Protein AF-A0A6M8IYT1-F1 (afdb_monomer_lite)

pLDDT: mean 82.02, std 21.38, range [23.16, 98.69]

Foldseek 3Di:
DDDDDDPPPDDDPDDPPDPPCLADADPVPPCPVVAPDDDRVQFGPPDPDQLLVVVPPPSPWDWDADPVRRIGCNVTRLCTGHPRSSVSCVVCVVVSVVSVVDDDPDDDDDDDDDDDDDDDDDDDDDDDDDDDDDDDDDDDDDDDDDDPDDPFFDWDDDPPDTWTKWFALLLQQLFFLLQWLLVLLPHDHDQWDWFQWQLRDIGIFGWDDKDDDHQKIKTWGFTDGTPAPDLSHRWIKMKIKGWDAAAFEAEAEDAAFWAACAPLQQDDHRGTQEHPRSVVRNRVSSNVSCVVSVNNTYIYMYMYTNCFQVSVVVDCCVLLRTHRGDHRDDDGRMNDHPDPVVLLVVLLSLVSRCVSLVAQEAEEELDDVQLVLCCPPLVFDSNRYGHSNQQQLSNLQSSLVSNRQEYEYGYELQQLLVVLVLDNGRDVVVPRCNLVSLLVLCVVQPHDPVLSVQSVPDPDVVSNLVSCVVVVNQLSSLASSQVSNLVSSCVSNDPRYHYWYWYAHPVGGTRDTRPCNVVSSVVSRVSVVVSVVVPD

InterPro domains:
  IPR002748 Cobalt-precorrin-5B C(1)-methyltransferase CbiD [MF_00787] (163-514)
  IPR002748 Cobalt-precorrin-5B C(1)-methyltransferase CbiD [PF01888] (163-422)
  IPR002748 Cobalt-precorrin-5B C(1)-methyltransferase CbiD [PTHR35863] (159-515)
  IPR002748 Cobalt-precorrin-5B C(1)-methyltransferase CbiD [TIGR00312] (163-511)
  IPR007212 Cysteine-rich small domain [PF04071] (23-85)
  IPR036074 CbiD superfamily [G3DSA:3.30.2110.10] (165-337)
  IPR036074 CbiD superfamily [SSF111342] (154-440)

Secondary structure (DSSP, 8-state):
---------PPP-S-TTS--------TTSTT-SSSSSS-GGGB--S-SS-GGGGGGGGG-S--EE-TTS-EE-TT--GGGBTTHHHHHHHHTHHHHHHHHT----SS----------PPPPPPP--------------------------TT--EEEETTEEEEBEE-HHHHHHHHHHHHHHHHTTPPP-SEEEEE-TTS-EEEEE--EEEEETTEEEEEEE---BTS--TTTT-EEEEEEEEESSSSEEEEE-TTB-EE-STTSSS-TTSBSB-HHHHHHHHHHHHHHHHHTT--SEEEEEEE-TTHHHHHTTSSHHHHTEESSB-B--SSSEE-TT-HHHHHHHHHHHHHHHHHTT--EEEEESSHHHHHHHHHTT---GGGEEE-TT-HHHHHHHHHHTT-SEEEEEEEHHHHHHHHTT-S---TTT---HHHHHHHHHHHTT--HHHHHHHHT-SSHHHHHHHHHHTT-HHHHHHHHHHHHHHHHHHHH-TTSEEEEEEEETTTEEEEE-TTHHHHHHHHHHHHHHHHHTT-

Radius of gyration: 30.33 Å; chains: 1; bounding box: 72×70×105 Å

Organism: NCBI:txid2734634

Structure (mmCIF, N/CA/C/O backbone):
data_AF-A0A6M8IYT1-F1
#
_entry.id   AF-A0A6M8IYT1-F1
#
loop_
_atom_site.group_PDB
_atom_site.id
_atom_site.type_symbol
_atom_site.label_atom_id
_atom_site.label_alt_id
_atom_site.label_comp_id
_atom_site.label_asym_id
_atom_site.label_entity_id
_atom_site.label_seq_id
_atom_site.pdbx_PDB_ins_code
_atom_site.Cartn_x
_atom_site.Cartn_y
_atom_site.Cartn_z
_atom_site.occupancy
_atom_site.B_iso_or_equiv
_atom_site.auth_seq_id
_atom_site.auth_comp_id
_atom_site.auth_asym_id
_atom_site.auth_atom_id
_atom_site.pdbx_PDB_model_num
ATOM 1 N N . MET A 1 1 ? 7.747 -7.728 66.629 1.00 42.88 1 MET A N 1
ATOM 2 C CA . MET A 1 1 ? 7.696 -9.063 65.996 1.00 42.88 1 MET A CA 1
ATOM 3 C C . MET A 1 1 ? 6.949 -8.958 64.677 1.00 42.88 1 MET A C 1
ATOM 5 O O . MET A 1 1 ? 5.742 -8.795 64.690 1.00 42.88 1 MET A O 1
ATOM 9 N N . ALA A 1 2 ? 7.661 -8.998 63.554 1.00 30.69 2 ALA A N 1
ATOM 10 C CA . ALA A 1 2 ? 7.081 -9.231 62.233 1.00 30.69 2 ALA A CA 1
ATOM 11 C C . ALA A 1 2 ? 8.191 -9.847 61.376 1.00 30.69 2 ALA A C 1
ATOM 13 O O . ALA A 1 2 ? 9.092 -9.156 60.900 1.00 30.69 2 ALA A O 1
ATOM 14 N N . GLN A 1 3 ? 8.192 -11.177 61.308 1.00 31.77 3 GLN A N 1
ATOM 15 C CA . GLN A 1 3 ? 9.147 -11.953 60.530 1.00 31.77 3 GLN A CA 1
ATOM 16 C C . GLN A 1 3 ? 8.934 -11.642 59.047 1.00 31.77 3 GLN A C 1
ATOM 18 O O . GLN A 1 3 ? 7.893 -11.950 58.466 1.00 31.77 3 GLN A O 1
ATOM 23 N N . ARG A 1 4 ? 9.933 -10.997 58.440 1.00 30.39 4 ARG A N 1
ATOM 24 C CA . ARG A 1 4 ? 10.031 -10.829 56.991 1.00 30.39 4 ARG A CA 1
ATOM 25 C C . ARG A 1 4 ? 10.114 -12.221 56.369 1.00 30.39 4 ARG A C 1
ATOM 27 O O . ARG A 1 4 ? 11.068 -12.950 56.624 1.00 30.39 4 ARG A O 1
ATOM 34 N N . ARG A 1 5 ? 9.111 -12.577 55.563 1.00 32.34 5 ARG A N 1
ATOM 35 C CA . ARG A 1 5 ? 9.149 -13.757 54.697 1.00 32.34 5 ARG A CA 1
ATOM 36 C C . ARG A 1 5 ? 10.390 -13.660 53.813 1.00 32.34 5 ARG A C 1
ATOM 38 O O . ARG A 1 5 ? 10.543 -12.722 53.034 1.00 32.34 5 ARG A O 1
ATOM 45 N N . THR A 1 6 ? 11.295 -14.606 54.005 1.00 34.91 6 THR A N 1
ATOM 46 C CA . THR A 1 6 ? 12.500 -14.800 53.212 1.00 34.91 6 THR A CA 1
ATOM 47 C C . THR A 1 6 ? 12.104 -15.130 51.776 1.00 34.91 6 THR A C 1
ATOM 49 O O . THR A 1 6 ? 11.231 -15.959 51.526 1.00 34.91 6 THR A O 1
ATOM 52 N N . ALA A 1 7 ? 12.725 -14.442 50.819 1.00 34.09 7 ALA A N 1
ATOM 53 C CA . ALA A 1 7 ? 12.551 -14.724 49.404 1.00 34.09 7 ALA A CA 1
ATOM 54 C C . ALA A 1 7 ? 13.005 -16.165 49.121 1.00 34.09 7 ALA A C 1
ATOM 56 O O . ALA A 1 7 ? 14.179 -16.505 49.273 1.00 34.09 7 ALA A O 1
ATOM 57 N N . SER A 1 8 ? 12.054 -17.009 48.727 1.00 32.47 8 SER A N 1
ATOM 58 C CA . SER A 1 8 ? 12.301 -18.355 48.223 1.00 32.47 8 SER A CA 1
ATOM 59 C C . SER A 1 8 ? 13.232 -18.274 47.011 1.00 32.47 8 SER A C 1
ATOM 61 O O . SER A 1 8 ? 12.830 -17.818 45.939 1.00 32.47 8 SER A O 1
ATOM 63 N N . LYS A 1 9 ? 14.486 -18.713 47.176 1.00 37.25 9 LYS A N 1
ATOM 64 C CA . LYS A 1 9 ? 15.417 -18.961 46.070 1.00 37.25 9 LYS A CA 1
ATOM 65 C C . LYS A 1 9 ? 14.766 -19.975 45.126 1.00 37.25 9 LYS A C 1
ATOM 67 O O . LYS A 1 9 ? 14.628 -21.141 45.483 1.00 37.25 9 LYS A O 1
ATOM 72 N N . ARG A 1 10 ? 14.372 -19.541 43.922 1.00 30.33 10 ARG A N 1
ATOM 73 C CA . ARG A 1 10 ? 14.081 -20.466 42.816 1.00 30.33 10 ARG A CA 1
ATOM 74 C C . ARG A 1 10 ? 15.303 -21.381 42.632 1.00 30.33 10 ARG A C 1
ATOM 76 O O . ARG A 1 10 ? 16.420 -20.858 42.584 1.00 30.33 10 ARG A O 1
ATOM 83 N N . PRO A 1 11 ? 15.132 -22.708 42.537 1.00 32.78 11 PRO A N 1
ATOM 84 C CA . PRO A 1 11 ? 16.245 -23.595 42.243 1.00 32.78 11 PRO A CA 1
ATOM 85 C C . PRO A 1 11 ? 16.788 -23.258 40.851 1.00 32.78 11 PRO A C 1
ATOM 87 O O . PRO A 1 11 ? 16.021 -23.094 39.898 1.00 32.78 11 PRO A O 1
ATOM 90 N N . ARG A 1 12 ? 18.114 -23.109 40.749 1.00 36.38 12 ARG A N 1
ATOM 91 C CA . ARG A 1 12 ? 18.815 -22.984 39.467 1.00 36.38 12 ARG A CA 1
ATOM 92 C C . ARG A 1 12 ? 18.506 -24.245 38.658 1.00 36.38 12 ARG A C 1
ATOM 94 O O . ARG A 1 12 ? 18.803 -25.349 39.108 1.00 36.38 12 ARG A O 1
ATOM 101 N N . ARG A 1 13 ? 17.855 -24.097 37.503 1.00 37.88 13 ARG A N 1
ATOM 102 C CA . ARG A 1 13 ? 17.689 -25.202 36.556 1.00 37.88 13 ARG A CA 1
ATOM 103 C C . ARG A 1 13 ? 19.063 -25.562 35.994 1.00 37.88 13 ARG A C 1
ATOM 105 O O . ARG A 1 13 ? 19.627 -24.755 35.272 1.00 37.88 13 ARG A O 1
ATOM 112 N N . GLY A 1 14 ? 19.523 -26.773 36.307 1.00 33.75 14 GLY A N 1
ATOM 113 C CA . GLY A 1 14 ? 20.517 -27.525 35.538 1.00 33.75 14 GLY A CA 1
ATOM 114 C C . GLY A 1 14 ? 21.982 -27.150 35.776 1.00 33.75 14 GLY A C 1
ATOM 115 O O . GLY A 1 14 ? 22.400 -26.070 35.395 1.00 33.75 14 GLY A O 1
ATOM 116 N N . GLY A 1 15 ? 22.715 -28.094 36.380 1.00 35.41 15 GLY A N 1
ATOM 117 C CA . GLY A 1 15 ? 24.169 -28.323 36.352 1.00 35.41 15 GLY A CA 1
ATOM 118 C C . GLY A 1 15 ? 25.112 -27.153 36.061 1.00 35.41 15 GLY A C 1
ATOM 119 O O . GLY A 1 15 ? 25.187 -26.681 34.931 1.00 35.41 15 GLY A O 1
ATOM 120 N N . ASP A 1 16 ? 25.946 -26.825 37.049 1.00 46.69 16 ASP A N 1
ATOM 121 C CA . ASP A 1 16 ? 27.106 -25.920 36.968 1.00 46.69 16 ASP A CA 1
ATOM 122 C C . ASP A 1 16 ? 28.230 -26.389 35.994 1.00 46.69 16 ASP A C 1
ATOM 124 O O . ASP A 1 16 ? 29.351 -25.916 36.103 1.00 46.69 16 ASP A O 1
ATOM 128 N N . ASP A 1 17 ? 27.950 -27.248 35.002 1.00 45.88 17 ASP A N 1
ATOM 129 C CA . ASP A 1 17 ? 28.935 -27.764 34.026 1.00 45.88 17 ASP A CA 1
ATOM 130 C C . ASP A 1 17 ? 28.417 -27.806 32.568 1.00 45.88 17 ASP A C 1
ATOM 132 O O . ASP A 1 17 ? 28.967 -28.503 31.713 1.00 45.88 17 ASP A O 1
ATOM 136 N N . ALA A 1 18 ? 27.357 -27.065 32.225 1.00 40.69 18 ALA A N 1
ATOM 137 C CA . ALA A 1 18 ? 27.035 -26.838 30.813 1.00 40.69 18 ALA A CA 1
ATOM 138 C C . ALA A 1 18 ? 27.978 -25.754 30.252 1.00 40.69 18 ALA A C 1
ATOM 140 O O . ALA A 1 18 ? 27.975 -24.637 30.779 1.00 40.69 18 ALA A O 1
ATOM 141 N N . PRO A 1 19 ? 28.772 -26.019 29.193 1.00 41.78 19 PRO A N 1
ATOM 142 C CA . PRO A 1 19 ? 29.650 -25.003 28.632 1.00 41.78 19 PRO A CA 1
ATOM 143 C C . PRO A 1 19 ? 28.790 -23.852 28.102 1.00 41.78 19 PRO A C 1
ATOM 145 O O . PRO A 1 19 ? 28.042 -24.005 27.136 1.00 41.78 19 PRO A O 1
ATOM 148 N N . ALA A 1 20 ? 28.873 -22.687 28.747 1.00 56.75 20 ALA A N 1
ATOM 149 C CA . ALA A 1 20 ? 28.352 -21.451 28.188 1.00 56.75 20 ALA A CA 1
ATOM 150 C C . ALA A 1 20 ? 29.099 -21.220 26.875 1.00 56.75 20 ALA A C 1
ATOM 152 O O . ALA A 1 20 ? 30.275 -20.889 26.929 1.00 56.75 20 ALA A O 1
ATOM 153 N N . TYR A 1 21 ? 28.459 -21.457 25.724 1.00 60.59 21 TYR A N 1
ATOM 154 C CA . TYR A 1 21 ? 29.075 -21.336 24.399 1.00 60.59 21 TYR A CA 1
ATOM 155 C C . TYR A 1 21 ? 29.647 -19.913 24.221 1.00 60.59 21 TYR A C 1
ATOM 157 O O . TYR A 1 21 ? 28.892 -18.991 23.906 1.00 60.59 21 TYR A O 1
ATOM 165 N N . PRO A 1 22 ? 30.962 -19.684 24.429 1.00 66.88 22 PRO A N 1
ATOM 166 C CA . PRO A 1 22 ? 31.539 -18.338 24.484 1.00 66.88 22 PRO A CA 1
ATOM 167 C C . PRO A 1 22 ? 31.931 -17.842 23.085 1.00 66.88 22 PRO A C 1
ATOM 169 O O . PRO A 1 22 ? 32.505 -16.760 22.912 1.00 66.88 22 PRO A O 1
ATOM 172 N N . PHE A 1 23 ? 31.612 -18.646 22.071 1.00 79.25 23 PHE A N 1
ATOM 173 C CA . PHE A 1 23 ? 32.077 -18.499 20.714 1.00 79.25 23 PHE A CA 1
ATOM 174 C C . PHE A 1 23 ? 31.079 -19.101 19.726 1.00 79.25 23 PHE A C 1
ATOM 176 O O . PHE A 1 23 ? 30.600 -20.221 19.906 1.00 79.25 23 PHE A O 1
ATOM 183 N N . PHE A 1 24 ? 30.800 -18.349 18.668 1.00 84.38 24 PHE A N 1
ATOM 184 C CA . PHE A 1 24 ? 30.026 -18.786 17.515 1.00 84.38 24 PHE A CA 1
ATOM 185 C C . PHE A 1 24 ? 30.557 -18.065 16.279 1.00 84.38 24 PHE A C 1
ATOM 187 O O . PHE A 1 24 ? 30.746 -16.855 16.332 1.00 84.38 24 PHE A O 1
ATOM 194 N N . THR A 1 25 ? 30.743 -18.765 15.162 1.00 86.31 25 THR A N 1
ATOM 195 C CA . THR A 1 25 ? 31.130 -18.151 13.882 1.00 86.31 25 THR A CA 1
ATOM 196 C C . THR A 1 25 ? 30.153 -18.585 12.806 1.00 86.31 25 THR A C 1
ATOM 198 O O . THR A 1 25 ? 29.957 -19.777 12.581 1.00 86.31 25 THR A O 1
ATOM 201 N N . HIS A 1 26 ? 29.548 -17.617 12.120 1.00 86.75 26 HIS A N 1
ATOM 202 C CA . HIS A 1 26 ? 28.618 -17.869 11.024 1.00 86.75 26 HIS A CA 1
ATOM 203 C C . HIS A 1 26 ? 29.277 -17.534 9.684 1.00 86.75 26 HIS A C 1
ATOM 205 O O . HIS A 1 26 ? 29.032 -16.474 9.113 1.00 86.75 26 HIS A O 1
ATOM 211 N N . THR A 1 27 ? 30.113 -18.441 9.173 1.00 84.94 27 THR A N 1
ATOM 212 C CA . THR A 1 27 ? 30.819 -18.259 7.887 1.00 84.94 27 THR A CA 1
ATOM 213 C C . THR A 1 27 ? 29.877 -18.202 6.681 1.00 84.94 27 THR A C 1
ATOM 215 O O . THR A 1 27 ? 30.239 -17.652 5.649 1.00 84.94 27 THR A O 1
ATOM 218 N N . ALA A 1 28 ? 28.647 -18.709 6.817 1.00 83.69 28 ALA A N 1
ATOM 219 C CA . ALA A 1 28 ? 27.591 -18.602 5.809 1.00 83.69 28 ALA A CA 1
ATOM 220 C C . ALA A 1 28 ? 26.822 -17.263 5.854 1.00 83.69 28 ALA A C 1
ATOM 222 O O . ALA A 1 28 ? 25.901 -17.050 5.064 1.00 83.69 28 ALA A O 1
ATOM 223 N N . CYS A 1 29 ? 27.160 -16.353 6.776 1.00 80.88 29 CYS A N 1
ATOM 224 C CA . CYS A 1 29 ? 26.569 -15.019 6.807 1.00 80.88 29 CYS A CA 1
ATOM 225 C C . CYS A 1 29 ? 26.975 -14.242 5.543 1.00 80.88 29 CYS A C 1
ATOM 227 O O . CYS A 1 29 ? 28.171 -14.141 5.273 1.00 80.88 29 CYS A O 1
ATOM 229 N N . PRO A 1 30 ? 26.038 -13.594 4.825 1.00 80.50 30 PRO A N 1
ATOM 230 C CA . PRO A 1 30 ? 26.370 -12.784 3.648 1.00 80.50 30 PRO A CA 1
ATOM 231 C C . PRO A 1 30 ? 27.262 -11.574 3.971 1.00 80.50 30 PRO A C 1
ATOM 233 O O . PRO A 1 30 ? 27.804 -10.955 3.063 1.00 80.50 30 PRO A O 1
ATOM 236 N N . TYR A 1 31 ? 27.404 -11.235 5.255 1.00 80.00 31 TYR A N 1
ATOM 237 C CA . TYR A 1 31 ? 28.252 -10.152 5.740 1.00 80.00 31 TYR A CA 1
ATOM 238 C C . TYR A 1 31 ? 29.591 -10.638 6.312 1.00 80.00 31 TYR A C 1
ATOM 240 O O . TYR A 1 31 ? 30.355 -9.804 6.772 1.00 80.00 31 TYR A O 1
ATOM 248 N N . PHE A 1 32 ? 29.887 -11.944 6.342 1.00 81.88 32 PHE A N 1
ATOM 249 C CA . PHE A 1 32 ? 31.119 -12.460 6.949 1.00 81.88 32 PHE A CA 1
ATOM 250 C C . PHE A 1 32 ? 32.332 -12.364 5.998 1.00 81.88 32 PHE A C 1
ATOM 252 O O . PHE A 1 32 ? 32.222 -12.796 4.851 1.00 81.88 32 PHE A O 1
ATOM 259 N N . PRO A 1 33 ? 33.502 -11.884 6.467 1.00 76.81 33 PRO A N 1
ATOM 260 C CA . PRO A 1 33 ? 33.728 -11.261 7.770 1.00 76.81 33 PRO A CA 1
ATOM 261 C C . PRO A 1 33 ? 33.177 -9.826 7.796 1.00 76.81 33 PRO A C 1
ATOM 263 O O . PRO A 1 33 ? 33.464 -9.021 6.912 1.00 76.81 33 PRO A O 1
ATOM 266 N N . CYS A 1 34 ? 32.412 -9.482 8.841 1.00 73.81 34 CYS A N 1
ATOM 267 C CA . CYS A 1 34 ? 31.791 -8.152 8.936 1.00 73.81 34 CYS A CA 1
ATOM 268 C C . CYS A 1 34 ? 32.828 -7.034 9.142 1.00 73.81 34 CYS A C 1
ATOM 270 O O . CYS A 1 34 ? 32.527 -5.867 8.910 1.00 73.81 34 CYS A O 1
ATOM 272 N N . HIS A 1 35 ? 34.038 -7.394 9.584 1.00 74.00 35 HIS A N 1
ATOM 273 C CA . HIS A 1 35 ? 35.186 -6.510 9.757 1.00 74.00 35 HIS A CA 1
ATOM 274 C C . HIS A 1 35 ? 36.441 -7.202 9.219 1.00 74.00 35 HIS A C 1
ATOM 276 O O . HIS A 1 35 ? 36.624 -8.401 9.414 1.00 74.00 35 HIS A O 1
ATOM 282 N N . GLN A 1 36 ? 37.314 -6.444 8.565 1.00 73.44 36 GLN A N 1
ATOM 283 C CA . GLN A 1 36 ? 38.591 -6.946 8.054 1.00 73.44 36 GLN A CA 1
ATOM 284 C C . GLN A 1 36 ? 39.641 -6.999 9.183 1.00 73.44 36 GLN A C 1
ATOM 286 O O . GLN A 1 36 ? 39.567 -6.214 10.128 1.00 73.44 36 GLN A O 1
ATOM 291 N N . GLY A 1 37 ? 40.629 -7.897 9.089 1.00 72.44 37 GLY A N 1
ATOM 292 C CA . GLY A 1 37 ? 41.776 -7.943 10.016 1.00 72.44 37 GLY A CA 1
ATOM 293 C C . GLY A 1 37 ? 41.702 -8.962 11.163 1.00 72.44 37 GLY A C 1
ATOM 294 O O . GLY A 1 37 ? 42.551 -8.932 12.051 1.00 72.44 37 GLY A O 1
ATOM 295 N N . LEU A 1 38 ? 40.724 -9.873 11.152 1.00 79.19 38 LEU A N 1
ATOM 296 C CA . LEU A 1 38 ? 40.673 -11.043 12.035 1.00 79.19 38 LEU A CA 1
ATOM 297 C C . LEU A 1 38 ? 40.554 -12.319 11.201 1.00 79.19 38 LEU A C 1
ATOM 299 O O . LEU A 1 38 ? 39.692 -12.401 10.329 1.00 79.19 38 LEU A O 1
ATOM 303 N N . GLU A 1 39 ? 41.377 -13.317 11.518 1.00 81.56 39 GLU A N 1
ATOM 304 C CA . GLU A 1 39 ? 41.280 -14.649 10.916 1.00 81.56 39 GLU A CA 1
ATOM 305 C C . GLU A 1 39 ? 39.913 -15.291 11.228 1.00 81.56 39 GLU A C 1
ATOM 307 O O . GLU A 1 39 ? 39.431 -15.152 12.364 1.00 81.56 39 GLU A O 1
ATOM 312 N N . PRO A 1 40 ? 39.279 -16.004 10.275 1.00 79.75 40 PRO A N 1
ATOM 313 C CA . PRO A 1 40 ? 37.955 -16.604 10.454 1.00 79.75 40 PRO A CA 1
ATOM 314 C C . PRO A 1 40 ? 37.806 -17.459 11.720 1.00 79.75 40 PRO A C 1
ATOM 316 O O . PRO A 1 40 ? 36.770 -17.415 12.384 1.00 79.75 40 PRO A O 1
ATOM 319 N N . GLU A 1 41 ? 38.857 -18.176 12.116 1.00 78.81 41 GLU A N 1
ATOM 320 C CA . GLU A 1 41 ? 38.898 -19.061 13.290 1.00 78.81 41 GLU A CA 1
ATOM 321 C C . GLU A 1 41 ? 38.914 -18.290 14.619 1.00 78.81 41 GLU A C 1
ATOM 323 O O . GLU A 1 41 ? 38.656 -18.858 15.690 1.00 78.81 41 GLU A O 1
ATOM 328 N N . ARG A 1 42 ? 39.230 -16.992 14.552 1.00 80.25 42 ARG A N 1
ATOM 329 C CA . ARG A 1 42 ? 39.256 -16.046 15.671 1.00 80.25 42 ARG A CA 1
ATOM 330 C C . ARG A 1 42 ? 38.081 -15.068 15.636 1.00 80.25 42 ARG A C 1
ATOM 332 O O . ARG A 1 42 ? 38.001 -14.222 16.525 1.00 80.25 42 ARG A O 1
ATOM 339 N N . PHE A 1 43 ? 37.182 -15.184 14.658 1.00 85.75 43 PHE A N 1
ATOM 340 C CA . PHE A 1 43 ? 36.075 -14.255 14.454 1.00 85.75 43 PHE A CA 1
ATOM 341 C C . PHE A 1 43 ? 34.815 -14.707 15.198 1.00 85.75 43 PHE A C 1
ATOM 343 O O . PHE A 1 43 ? 34.216 -15.734 14.878 1.00 85.75 43 PHE A O 1
ATOM 350 N N . ASN A 1 44 ? 34.378 -13.920 16.177 1.00 86.06 44 ASN A N 1
ATOM 351 C CA . ASN A 1 44 ? 33.208 -14.202 16.999 1.00 86.06 44 ASN A CA 1
ATOM 352 C C . ASN A 1 44 ? 31.968 -13.428 16.518 1.00 86.06 44 ASN A C 1
ATOM 354 O O . ASN A 1 44 ? 31.938 -12.197 16.494 1.00 86.06 44 ASN A O 1
ATOM 358 N N . CYS A 1 45 ? 30.918 -14.155 16.156 1.00 85.44 45 CYS A N 1
ATOM 359 C CA . CYS A 1 45 ? 29.625 -13.648 15.702 1.00 85.44 45 CYS A CA 1
ATOM 360 C C . CYS A 1 45 ? 28.582 -13.534 16.826 1.00 85.44 45 CYS A C 1
ATOM 362 O O . CYS A 1 45 ? 27.438 -13.193 16.535 1.00 85.44 45 CYS A O 1
ATOM 364 N N . LEU A 1 46 ? 28.936 -13.804 18.090 1.00 85.69 46 LEU A N 1
ATOM 365 C CA . LEU A 1 46 ? 27.989 -13.718 19.213 1.00 85.69 46 LEU A CA 1
ATOM 366 C C . LEU A 1 46 ? 27.347 -12.334 19.380 1.00 85.69 46 LEU A C 1
ATOM 368 O O . LEU A 1 46 ? 26.204 -12.237 19.821 1.00 85.69 46 LEU A O 1
ATOM 372 N N . PHE A 1 47 ? 28.061 -11.269 19.019 1.00 82.56 47 PHE A N 1
ATOM 373 C CA . PHE A 1 47 ? 27.579 -9.901 19.152 1.00 82.56 47 PHE A CA 1
ATOM 374 C C . PHE A 1 47 ? 27.587 -9.202 17.793 1.00 82.56 47 PHE A C 1
ATOM 376 O O . PHE A 1 47 ? 28.642 -8.843 17.281 1.00 82.56 47 PHE A O 1
ATOM 383 N N . CYS A 1 48 ? 26.407 -8.970 17.209 1.00 73.75 48 CYS A N 1
ATOM 384 C CA . CYS A 1 48 ? 26.278 -8.173 15.980 1.00 73.75 48 CYS A CA 1
ATOM 385 C C . CYS A 1 48 ? 26.543 -6.671 16.213 1.00 73.75 48 CYS A C 1
ATOM 387 O O . CYS A 1 48 ? 26.815 -5.942 15.265 1.00 73.75 48 CYS A O 1
ATOM 389 N N . PHE A 1 49 ? 26.468 -6.209 17.465 1.00 82.44 49 PHE A N 1
ATOM 390 C CA . PHE A 1 49 ? 26.850 -4.869 17.917 1.00 82.44 49 PHE A CA 1
ATOM 391 C C . PHE A 1 49 ? 27.593 -4.983 19.251 1.00 82.44 49 PHE A C 1
ATOM 393 O O . PHE A 1 49 ? 27.302 -5.881 20.036 1.00 82.44 49 PHE A O 1
ATOM 400 N N . CYS A 1 50 ? 28.530 -4.075 19.542 1.00 86.62 50 CYS A N 1
ATOM 401 C CA . CYS A 1 50 ? 29.304 -4.125 20.784 1.00 86.62 50 CYS A CA 1
ATOM 402 C C . CYS A 1 50 ? 28.435 -3.752 22.005 1.00 86.62 50 CYS A C 1
ATOM 404 O O . CYS A 1 50 ? 28.039 -2.586 22.114 1.00 86.62 50 CYS A O 1
ATOM 406 N N . PRO A 1 51 ? 28.193 -4.658 22.975 1.00 87.38 51 PRO A N 1
ATOM 407 C CA . PRO A 1 51 ? 27.421 -4.330 24.179 1.00 87.38 51 PRO A CA 1
ATOM 408 C C . PRO A 1 51 ? 28.101 -3.260 25.045 1.00 87.38 51 PRO A C 1
ATOM 410 O O . PRO A 1 51 ? 27.434 -2.493 25.733 1.00 87.38 51 PRO A O 1
ATOM 413 N N . LEU A 1 52 ? 29.432 -3.151 24.960 1.00 89.44 52 LEU A N 1
ATOM 414 C CA . LEU A 1 52 ? 30.236 -2.162 25.684 1.00 89.44 52 LEU A CA 1
ATOM 415 C C . LEU A 1 52 ? 30.119 -0.744 25.105 1.00 89.44 52 LEU A C 1
ATOM 417 O O . LEU A 1 52 ? 30.688 0.188 25.675 1.00 89.44 52 LEU A O 1
ATOM 421 N N . TYR A 1 5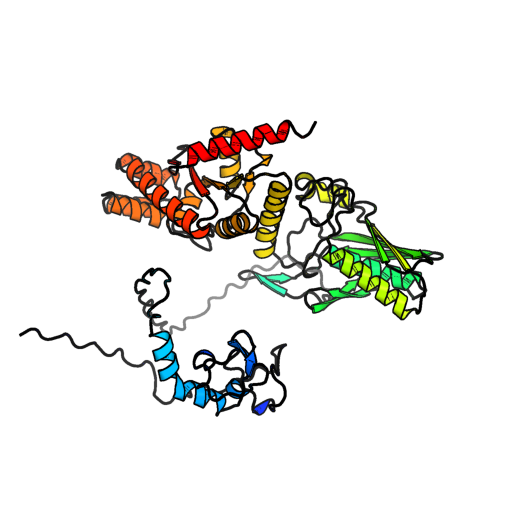3 ? 29.395 -0.545 23.995 1.00 91.00 53 TYR A N 1
ATOM 422 C CA . TYR A 1 53 ? 29.224 0.772 23.376 1.00 91.00 53 TYR A CA 1
ATOM 423 C C . TYR A 1 53 ? 28.742 1.821 24.389 1.00 91.00 53 TYR A C 1
ATOM 425 O O . TYR A 1 53 ? 29.323 2.906 24.462 1.00 91.00 53 TYR A O 1
ATOM 433 N N . ALA A 1 54 ? 27.764 1.448 25.223 1.00 86.88 54 ALA A N 1
ATOM 434 C CA . ALA A 1 54 ? 27.128 2.307 26.221 1.00 86.88 54 ALA A CA 1
ATOM 435 C C . ALA A 1 54 ? 28.059 2.750 27.366 1.00 86.88 54 ALA A C 1
ATOM 437 O O . ALA A 1 54 ? 27.743 3.693 28.085 1.00 86.88 54 ALA A O 1
ATOM 438 N N . LEU A 1 55 ? 29.224 2.114 27.529 1.00 87.56 55 LEU A N 1
ATOM 439 C CA . LEU A 1 55 ? 30.220 2.513 28.529 1.00 87.56 55 LEU A CA 1
ATOM 440 C C . LEU A 1 55 ? 31.065 3.715 28.080 1.00 87.56 55 LEU A C 1
ATOM 442 O O . LEU A 1 55 ? 31.927 4.153 28.839 1.00 87.56 55 LEU A O 1
ATOM 446 N N . GLY A 1 56 ? 30.821 4.253 26.879 1.00 88.44 56 GLY A N 1
ATOM 447 C CA . GLY A 1 56 ? 31.498 5.445 26.378 1.00 88.44 56 GLY A CA 1
ATOM 448 C C . GLY A 1 56 ? 32.992 5.210 26.169 1.00 88.44 56 GLY A C 1
ATOM 449 O O . GLY A 1 56 ? 33.398 4.184 25.612 1.00 88.44 56 GLY A O 1
ATOM 450 N N . ASP A 1 57 ? 33.800 6.159 26.621 1.00 88.19 57 ASP A N 1
ATOM 451 C CA . ASP A 1 57 ? 35.263 6.104 26.633 1.00 88.19 57 ASP A CA 1
ATOM 452 C C . ASP A 1 57 ? 35.815 4.920 27.438 1.00 88.19 57 ASP A C 1
ATOM 454 O O . ASP A 1 57 ? 36.804 4.296 27.053 1.00 88.19 57 ASP A O 1
ATOM 458 N N . ARG A 1 58 ? 35.103 4.517 28.491 1.00 87.62 58 ARG A N 1
ATOM 459 C CA . ARG A 1 58 ? 35.512 3.408 29.353 1.00 87.62 58 ARG A CA 1
ATOM 460 C C . ARG A 1 58 ? 35.405 2.047 28.684 1.00 87.62 58 ARG A C 1
ATOM 462 O O . ARG A 1 58 ? 35.771 1.083 29.334 1.00 87.62 58 ARG A O 1
ATOM 469 N N . CYS A 1 59 ? 34.892 1.909 27.456 1.00 88.19 59 CYS A N 1
ATOM 470 C CA . CYS A 1 59 ? 34.587 0.605 26.845 1.00 88.19 59 CYS A CA 1
ATOM 471 C C . CYS A 1 59 ? 35.807 -0.293 26.551 1.00 88.19 59 CYS A C 1
ATOM 473 O O . CYS A 1 59 ? 35.620 -1.492 26.376 1.00 88.19 59 CYS A O 1
ATOM 475 N N . GLY A 1 60 ? 37.027 0.258 26.512 1.00 85.12 60 GLY A N 1
ATOM 476 C CA . GLY A 1 60 ? 38.263 -0.497 26.248 1.00 85.12 60 GLY A CA 1
ATOM 477 C C . GLY A 1 60 ? 38.479 -0.922 24.787 1.00 85.12 60 GLY A C 1
ATOM 478 O O . GLY A 1 60 ? 39.439 -1.625 24.499 1.00 85.12 60 GLY A O 1
ATOM 479 N N . GLY A 1 61 ? 37.598 -0.518 23.865 1.00 87.50 61 GLY A N 1
ATOM 480 C CA . GLY A 1 61 ? 37.721 -0.786 22.428 1.00 87.50 61 GLY A CA 1
ATOM 481 C C . GLY A 1 61 ? 38.403 0.339 21.646 1.00 87.50 61 GLY A C 1
ATOM 482 O O . GLY A 1 61 ? 38.611 1.432 22.161 1.00 87.50 61 GLY A O 1
ATOM 483 N N . ASN A 1 62 ? 38.691 0.081 20.370 1.00 88.06 62 ASN A N 1
ATOM 484 C CA . ASN A 1 62 ? 39.294 1.045 19.448 1.00 88.06 62 ASN A CA 1
ATOM 485 C C . ASN A 1 62 ? 38.217 1.884 18.733 1.00 88.06 62 ASN A C 1
ATOM 487 O O . ASN A 1 62 ? 37.656 1.449 17.729 1.00 88.06 62 ASN A O 1
ATOM 491 N N . PHE A 1 63 ? 37.883 3.062 19.256 1.00 91.50 63 PHE A N 1
ATOM 492 C CA . PHE A 1 63 ? 36.834 3.936 18.712 1.00 91.50 63 PHE A CA 1
ATOM 493 C C . PHE A 1 63 ? 37.335 5.373 18.525 1.00 91.50 63 PHE A C 1
ATOM 495 O O . PHE A 1 63 ? 38.356 5.774 19.078 1.00 91.50 63 PHE A O 1
ATOM 502 N N . THR A 1 64 ? 36.565 6.168 17.786 1.00 91.94 64 THR A N 1
ATOM 503 C CA . THR A 1 64 ? 36.728 7.628 17.676 1.00 91.94 64 THR A CA 1
ATOM 504 C C . THR A 1 64 ? 35.401 8.323 17.983 1.00 91.94 64 THR A C 1
ATOM 506 O O . THR A 1 64 ? 34.364 7.663 18.042 1.00 91.94 64 THR A O 1
ATOM 509 N N . TYR A 1 65 ? 35.410 9.636 18.209 1.00 91.12 65 TYR A N 1
ATOM 510 C CA . TYR A 1 65 ? 34.189 10.443 18.298 1.00 91.12 65 TYR A CA 1
ATOM 511 C C . TYR A 1 65 ? 34.121 11.401 17.107 1.00 91.12 65 TYR A C 1
ATOM 513 O O . TYR A 1 65 ? 35.136 11.986 16.734 1.00 91.12 65 TYR A O 1
ATOM 521 N N . THR A 1 66 ? 32.937 11.559 16.513 1.00 89.12 66 THR A N 1
ATOM 522 C CA . THR A 1 66 ? 32.675 12.630 15.541 1.00 89.12 66 THR A CA 1
ATOM 523 C C . THR A 1 66 ? 32.665 13.991 16.235 1.00 89.12 66 THR A C 1
ATOM 525 O O . THR A 1 66 ? 32.487 14.080 17.451 1.00 89.12 66 THR A O 1
ATOM 528 N N . GLU A 1 67 ? 32.750 15.071 15.458 1.00 82.44 67 GLU A N 1
ATOM 529 C CA . GLU A 1 67 ? 32.597 16.446 15.962 1.00 82.44 67 GLU A CA 1
ATOM 530 C C . GLU A 1 67 ? 31.250 16.674 16.676 1.00 82.44 67 GLU A C 1
ATOM 532 O O . GLU A 1 67 ? 31.157 17.465 17.608 1.00 82.44 67 GLU A O 1
ATOM 537 N N . SER A 1 68 ? 30.210 15.925 16.294 1.00 81.06 68 SER A N 1
ATOM 538 C CA . SER A 1 68 ? 28.885 15.921 16.929 1.00 81.06 68 SER A CA 1
ATOM 539 C C . SER A 1 68 ? 28.780 15.044 18.188 1.00 81.06 68 SER A C 1
ATOM 541 O O . SER A 1 68 ? 27.684 14.861 18.716 1.00 81.06 68 SER A O 1
ATOM 543 N N . GLY A 1 69 ? 29.892 14.479 18.672 1.00 86.81 69 GLY A N 1
ATOM 544 C CA . GLY A 1 69 ? 29.942 13.665 19.891 1.00 86.81 69 GLY A CA 1
ATOM 545 C C . GLY A 1 69 ? 29.429 12.229 19.729 1.00 86.81 69 GLY A C 1
ATOM 546 O O . GLY A 1 69 ? 29.202 11.543 20.726 1.00 86.81 69 GLY A O 1
ATOM 547 N N . VAL A 1 70 ? 29.251 11.742 18.496 1.00 89.38 70 VAL A N 1
ATOM 548 C CA . VAL A 1 70 ? 28.814 10.363 18.231 1.00 89.38 70 VAL A CA 1
ATOM 549 C C . VAL A 1 70 ? 30.024 9.439 18.203 1.00 89.38 70 VAL A C 1
ATOM 551 O O . VAL A 1 70 ? 30.998 9.686 17.497 1.00 89.38 70 VAL A O 1
ATOM 554 N N . LYS A 1 71 ? 29.964 8.345 18.960 1.00 90.69 71 LYS A N 1
ATOM 555 C CA . LYS A 1 71 ? 31.036 7.352 19.014 1.00 90.69 71 LYS A CA 1
ATOM 556 C C . LYS A 1 71 ? 31.013 6.461 17.768 1.00 90.69 71 LYS A C 1
ATOM 558 O O . LYS A 1 71 ? 30.018 5.794 17.493 1.00 90.69 71 LYS A O 1
ATOM 563 N N . VAL A 1 72 ? 32.124 6.403 17.041 1.00 90.00 72 VAL A N 1
ATOM 564 C CA . VAL A 1 72 ? 32.305 5.608 15.820 1.00 90.00 72 VAL A CA 1
ATOM 565 C C . VAL A 1 72 ? 33.237 4.435 16.106 1.00 90.00 72 VAL A C 1
ATOM 567 O O . VAL A 1 72 ? 34.414 4.612 16.420 1.00 90.00 72 VAL A O 1
ATOM 570 N N . CYS A 1 73 ? 32.698 3.221 15.980 1.00 88.50 73 CYS A N 1
ATOM 571 C CA . CYS A 1 73 ? 33.389 1.965 16.294 1.00 88.50 73 CYS A CA 1
ATOM 572 C C . CYS A 1 73 ? 33.750 1.132 15.053 1.00 88.50 73 CYS A C 1
ATOM 574 O O . CYS A 1 73 ? 34.104 -0.029 15.209 1.00 88.50 73 CYS A O 1
ATOM 576 N N . THR A 1 74 ? 33.664 1.683 13.839 1.00 84.56 74 THR A N 1
ATOM 577 C CA . THR A 1 74 ? 33.858 0.944 12.572 1.00 84.56 74 THR A CA 1
ATOM 578 C C . THR A 1 74 ? 35.213 0.230 12.471 1.00 84.56 74 THR A C 1
ATOM 580 O O . THR A 1 74 ? 35.315 -0.803 11.823 1.00 84.56 74 THR A O 1
ATOM 583 N N . ASN A 1 75 ? 36.242 0.739 13.157 1.00 82.00 75 ASN A N 1
ATOM 584 C CA . ASN A 1 75 ? 37.586 0.144 13.203 1.00 82.00 75 ASN A CA 1
ATOM 585 C C . ASN A 1 75 ? 37.839 -0.679 14.487 1.00 82.00 75 ASN A C 1
ATOM 587 O O . ASN A 1 75 ? 38.983 -1.015 14.804 1.00 82.00 75 ASN A O 1
ATOM 591 N N . CYS A 1 76 ? 36.788 -0.977 15.256 1.00 86.75 76 CYS A N 1
ATOM 592 C CA . CYS A 1 76 ? 36.856 -1.760 16.484 1.00 86.75 76 CYS A CA 1
ATOM 593 C C . CYS A 1 76 ? 36.448 -3.204 16.217 1.00 86.75 76 CYS A C 1
ATOM 595 O O . CYS A 1 76 ? 35.280 -3.489 15.965 1.00 86.75 76 CYS A O 1
ATOM 597 N N . VAL A 1 77 ? 37.381 -4.136 16.384 1.00 86.75 77 VAL A N 1
ATOM 598 C CA . VAL A 1 77 ? 37.083 -5.570 16.271 1.00 86.75 77 VAL A CA 1
ATOM 599 C C . VAL A 1 77 ? 36.860 -6.251 17.621 1.00 86.75 77 VAL A C 1
ATOM 601 O O . VAL A 1 77 ? 36.612 -7.449 17.664 1.00 86.75 77 VAL A O 1
ATOM 604 N N . LEU A 1 78 ? 36.902 -5.494 18.727 1.00 87.06 78 LEU A N 1
ATOM 605 C CA . LEU A 1 78 ? 36.852 -6.018 20.096 1.00 87.06 78 LEU A CA 1
ATOM 606 C C . LEU A 1 78 ? 35.740 -7.056 20.347 1.00 87.06 78 LEU A C 1
ATOM 608 O O . LEU A 1 78 ? 36.076 -8.139 20.816 1.00 87.06 78 LEU A O 1
ATOM 612 N N . PRO A 1 79 ? 34.448 -6.814 20.024 1.00 83.88 79 PRO A N 1
ATOM 613 C CA . PRO A 1 79 ? 33.393 -7.804 20.284 1.00 83.88 79 PRO A CA 1
ATOM 614 C C . PRO A 1 79 ? 33.504 -9.062 19.406 1.00 83.88 79 PRO A C 1
ATOM 616 O O . PRO A 1 79 ? 32.833 -10.056 19.678 1.00 83.88 79 PRO A O 1
ATOM 619 N N . HIS A 1 80 ? 34.334 -9.015 18.362 1.00 85.50 80 HIS A N 1
ATOM 620 C CA . HIS A 1 80 ? 34.547 -10.090 17.400 1.00 85.50 80 HIS A CA 1
ATOM 621 C C . HIS A 1 80 ? 35.834 -10.875 17.653 1.00 85.50 80 HIS A C 1
ATOM 623 O O . HIS A 1 80 ? 36.070 -11.862 16.964 1.00 85.50 80 HIS A O 1
ATOM 629 N N . VAL A 1 81 ? 36.655 -10.498 18.638 1.00 85.56 81 VAL A N 1
ATOM 630 C CA . VAL A 1 81 ? 37.817 -11.303 19.027 1.00 85.56 81 VAL A CA 1
ATOM 631 C C . VAL A 1 81 ? 37.333 -12.518 19.815 1.00 85.56 81 VAL A C 1
ATOM 633 O O . VAL A 1 81 ? 36.703 -12.382 20.869 1.00 85.56 81 VAL A O 1
ATOM 636 N 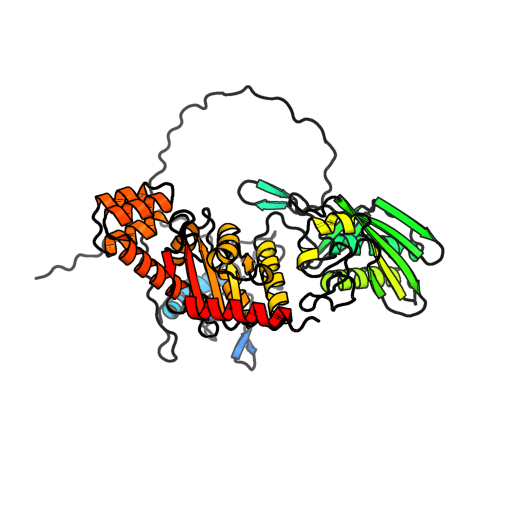N . ARG A 1 82 ? 37.628 -13.718 19.307 1.00 80.62 82 ARG A N 1
ATOM 637 C CA . ARG A 1 82 ? 37.385 -14.988 20.002 1.00 80.62 82 ARG A CA 1
ATOM 638 C C . ARG A 1 82 ? 37.981 -14.963 21.411 1.00 80.62 82 ARG A C 1
ATOM 640 O O . ARG A 1 82 ? 39.108 -14.514 21.601 1.00 80.62 82 ARG A O 1
ATOM 647 N N . ASP A 1 83 ? 37.200 -15.457 22.368 1.00 77.88 83 ASP A N 1
ATOM 648 C CA . ASP A 1 83 ? 37.476 -15.547 23.808 1.00 77.88 83 ASP A CA 1
ATOM 649 C C . ASP A 1 83 ? 37.654 -14.195 24.518 1.00 77.88 83 ASP A C 1
ATOM 651 O O . ASP A 1 83 ? 36.910 -13.893 25.450 1.00 77.88 83 ASP A O 1
ATOM 655 N N . GLU A 1 84 ? 38.570 -13.340 24.068 1.00 76.94 84 GLU A N 1
ATOM 656 C CA . GLU A 1 84 ? 38.886 -12.064 24.715 1.00 76.94 84 GLU A CA 1
ATOM 657 C C . GLU A 1 84 ? 37.739 -11.045 24.627 1.00 76.94 84 GLU A C 1
ATOM 659 O O . GLU A 1 84 ? 37.372 -10.445 25.640 1.00 76.94 84 GLU A O 1
ATOM 664 N N . GLY A 1 85 ? 37.119 -10.898 23.452 1.00 79.81 85 GLY A N 1
ATOM 665 C CA . GLY A 1 85 ? 35.995 -9.982 23.248 1.00 79.81 85 GLY A CA 1
ATOM 666 C C . GLY A 1 85 ? 34.778 -10.358 24.087 1.00 79.81 85 GLY A C 1
ATOM 667 O O . GLY A 1 85 ? 34.192 -9.524 24.778 1.00 79.81 85 GLY A O 1
ATOM 668 N N . THR A 1 86 ? 34.436 -11.646 24.085 1.00 78.75 86 THR A N 1
ATOM 669 C CA . THR A 1 86 ? 33.332 -12.186 24.882 1.00 78.75 86 THR A CA 1
ATOM 670 C C . THR A 1 86 ? 33.614 -12.119 26.379 1.00 78.75 86 THR A C 1
ATOM 672 O O . THR A 1 86 ? 32.731 -11.734 27.148 1.00 78.75 86 THR A O 1
ATOM 675 N N . ARG A 1 87 ? 34.847 -12.419 26.806 1.00 82.75 87 ARG A N 1
ATOM 676 C CA . ARG A 1 87 ? 35.268 -12.295 28.206 1.00 82.75 87 ARG A CA 1
ATOM 677 C C . ARG A 1 87 ? 35.122 -10.860 28.707 1.00 82.75 87 ARG A C 1
ATOM 679 O O . ARG A 1 87 ? 34.508 -10.661 29.751 1.00 82.75 87 ARG A O 1
ATOM 686 N N . MET A 1 88 ? 35.596 -9.865 27.952 1.00 81.38 88 MET A N 1
ATOM 687 C CA . MET A 1 88 ? 35.458 -8.455 28.344 1.00 81.38 88 MET A CA 1
ATOM 688 C C . MET A 1 88 ? 33.995 -8.017 28.466 1.00 81.38 88 MET A C 1
ATOM 690 O O . MET A 1 88 ? 33.658 -7.233 29.353 1.00 81.38 88 MET A O 1
ATOM 694 N N . VAL A 1 89 ? 33.107 -8.519 27.602 1.00 82.62 89 VAL A N 1
ATOM 695 C CA . VAL A 1 89 ? 31.666 -8.250 27.718 1.00 82.62 89 VAL A CA 1
ATOM 696 C C . VAL A 1 89 ? 31.104 -8.830 29.017 1.00 82.62 89 VAL A C 1
ATOM 698 O O . VAL A 1 89 ? 30.378 -8.131 29.726 1.00 82.62 89 VAL A O 1
ATOM 701 N N . TYR A 1 90 ? 31.453 -10.072 29.356 1.00 83.50 90 TYR A N 1
ATOM 702 C CA . TYR A 1 90 ? 30.959 -10.722 30.571 1.00 83.50 90 TYR A CA 1
ATOM 703 C C . TYR A 1 90 ? 31.519 -10.107 31.856 1.00 83.50 90 TYR A C 1
ATOM 705 O O . TYR A 1 90 ? 30.748 -9.841 32.778 1.00 83.50 90 TYR A O 1
ATOM 713 N N . GLU A 1 91 ? 32.818 -9.806 31.911 1.00 85.12 91 GLU A N 1
ATOM 714 C CA . GLU A 1 91 ? 33.456 -9.158 33.070 1.00 85.12 91 GLU A CA 1
ATOM 715 C C . GLU A 1 91 ? 32.813 -7.804 33.396 1.00 85.12 91 GLU A C 1
ATOM 717 O O . GLU A 1 91 ? 32.713 -7.407 34.557 1.00 85.12 91 GLU A O 1
ATOM 722 N N . ARG A 1 92 ? 32.307 -7.115 32.371 1.00 86.38 92 ARG A N 1
ATOM 723 C CA . ARG A 1 92 ? 31.727 -5.771 32.485 1.00 86.38 92 ARG A CA 1
ATOM 724 C C . ARG A 1 92 ? 30.209 -5.753 32.432 1.00 86.38 92 ARG A C 1
ATOM 726 O O . ARG A 1 92 ? 29.586 -4.688 32.436 1.00 86.38 92 ARG A O 1
ATOM 733 N N . PHE A 1 93 ? 29.591 -6.929 32.443 1.00 84.56 93 PHE A N 1
ATOM 734 C CA . PHE A 1 93 ? 28.143 -7.065 32.415 1.00 84.56 93 PHE A CA 1
ATOM 735 C C . PHE A 1 93 ? 27.476 -6.401 33.628 1.00 84.56 93 PHE A C 1
ATOM 737 O O . PHE A 1 93 ? 26.390 -5.832 33.505 1.00 84.56 93 PHE A O 1
ATOM 744 N N . ALA A 1 94 ? 28.140 -6.402 34.789 1.00 84.50 94 ALA A N 1
ATOM 745 C CA . ALA A 1 94 ? 27.660 -5.711 35.985 1.00 84.50 94 ALA A CA 1
ATOM 746 C C . ALA A 1 94 ? 27.601 -4.182 35.794 1.00 84.50 94 ALA A C 1
ATOM 748 O O . ALA A 1 94 ? 26.622 -3.553 36.197 1.00 84.50 94 ALA A O 1
ATOM 749 N N . GLU A 1 95 ? 28.597 -3.581 35.130 1.00 86.12 95 GLU A N 1
ATOM 750 C CA . GLU A 1 95 ? 28.600 -2.148 34.800 1.00 86.12 95 GLU A CA 1
ATOM 751 C C . GLU A 1 95 ? 27.479 -1.800 33.815 1.00 86.12 95 GLU A C 1
ATOM 753 O O . GLU A 1 95 ? 26.765 -0.816 34.015 1.00 86.12 95 GLU A O 1
ATOM 758 N N . LEU A 1 96 ? 27.297 -2.627 32.780 1.00 83.75 96 LEU A N 1
ATOM 759 C CA . LEU A 1 96 ? 26.222 -2.474 31.797 1.00 83.75 96 LEU A CA 1
ATOM 760 C C . LEU A 1 96 ? 24.841 -2.583 32.448 1.00 83.75 96 LEU A C 1
ATOM 762 O O . LEU A 1 96 ? 23.971 -1.748 32.205 1.00 83.75 96 LEU A O 1
ATOM 766 N N . SER A 1 97 ? 24.662 -3.571 33.322 1.00 83.38 97 SER A N 1
ATOM 767 C CA . SER A 1 97 ? 23.423 -3.771 34.076 1.00 83.38 97 SER A CA 1
ATOM 768 C C . SER A 1 97 ? 23.140 -2.586 34.999 1.00 83.38 97 SER A C 1
ATOM 770 O O . SER A 1 97 ? 22.010 -2.109 35.064 1.00 83.38 97 SER A O 1
ATOM 772 N N . ALA A 1 98 ? 24.169 -2.054 35.665 1.00 84.69 98 ALA A N 1
ATOM 773 C CA . ALA A 1 98 ? 24.044 -0.868 36.506 1.00 84.69 98 ALA A CA 1
ATOM 774 C C . ALA A 1 98 ? 23.753 0.405 35.698 1.00 84.69 98 ALA A C 1
ATOM 776 O O . ALA A 1 98 ? 23.094 1.304 36.211 1.00 84.69 98 ALA A O 1
ATOM 777 N N . LEU A 1 99 ? 24.241 0.516 34.460 1.00 81.38 99 LEU A N 1
ATOM 778 C CA . LEU A 1 99 ? 23.916 1.628 33.565 1.00 81.38 99 LEU A CA 1
ATOM 779 C C . LEU A 1 99 ? 22.459 1.539 33.091 1.00 81.38 99 LEU A C 1
ATOM 781 O O . LEU A 1 99 ? 21.738 2.528 33.157 1.00 81.38 99 LEU A O 1
ATOM 785 N N . ALA A 1 100 ? 22.011 0.347 32.693 1.00 76.38 100 ALA A N 1
ATOM 786 C CA . ALA A 1 100 ? 20.630 0.092 32.286 1.00 76.38 100 ALA A CA 1
ATOM 787 C C . ALA A 1 100 ? 19.625 0.272 33.440 1.00 76.38 100 ALA A C 1
ATOM 789 O O . ALA A 1 100 ? 18.476 0.639 33.206 1.00 76.38 100 ALA A O 1
ATOM 790 N N . ALA A 1 101 ? 20.057 0.036 34.683 1.00 77.88 101 ALA A N 1
ATOM 791 C CA . ALA A 1 101 ? 19.247 0.230 35.885 1.00 77.88 101 ALA A CA 1
ATOM 792 C C . ALA A 1 101 ? 19.165 1.696 36.354 1.00 77.88 101 ALA A C 1
ATOM 794 O O . ALA A 1 101 ? 18.320 2.017 37.191 1.00 77.88 101 ALA A O 1
ATOM 795 N N . ARG A 1 102 ? 20.022 2.597 35.851 1.00 67.81 102 ARG A N 1
ATOM 796 C CA . ARG A 1 102 ? 19.940 4.029 36.168 1.00 67.81 102 ARG A CA 1
ATOM 797 C C . ARG A 1 102 ? 18.857 4.673 35.311 1.00 67.81 102 ARG A C 1
ATOM 799 O O . ARG A 1 102 ? 19.041 4.891 34.118 1.00 67.81 102 ARG A O 1
ATOM 806 N N . THR A 1 103 ? 17.742 5.036 35.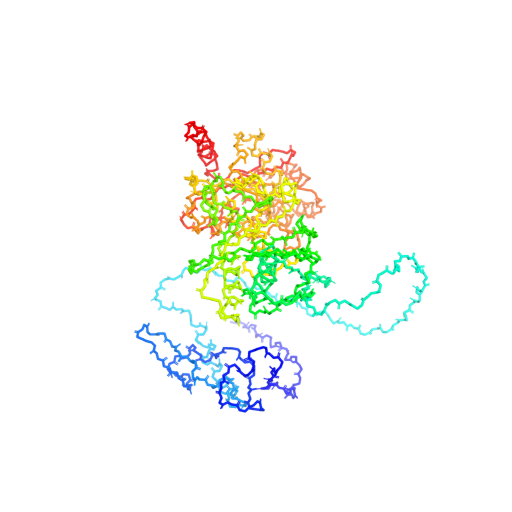933 1.00 48.50 103 THR A N 1
ATOM 807 C CA . THR A 1 103 ? 16.790 5.982 35.343 1.00 48.50 103 THR A CA 1
ATOM 808 C C . THR A 1 103 ? 17.501 7.331 35.164 1.00 48.50 103 THR A C 1
ATOM 810 O O . THR A 1 103 ? 18.126 7.792 36.124 1.00 48.50 103 THR A O 1
ATOM 813 N N . PRO A 1 104 ? 17.455 7.979 33.986 1.00 46.22 104 PRO A N 1
ATOM 814 C CA . PRO A 1 104 ? 18.127 9.256 33.780 1.00 46.22 104 PRO A CA 1
ATOM 815 C C . PRO A 1 104 ? 17.558 10.314 34.733 1.00 46.22 104 PRO A C 1
ATOM 817 O O . PRO A 1 104 ? 16.396 10.710 34.639 1.00 46.22 104 PRO A O 1
ATOM 820 N N . SER A 1 105 ? 18.381 10.774 35.671 1.00 42.06 105 SER A N 1
ATOM 821 C CA . SER A 1 105 ? 18.095 11.945 36.489 1.00 42.06 105 SER A CA 1
ATOM 822 C C . SER A 1 105 ? 18.354 13.203 35.656 1.00 42.06 105 SER A C 1
ATOM 824 O O . SER A 1 105 ? 19.508 13.557 35.430 1.00 42.06 105 SER A O 1
ATOM 826 N N . GLY A 1 106 ? 17.284 13.877 35.227 1.00 38.09 106 GLY A N 1
ATOM 827 C CA . GLY A 1 106 ? 17.332 15.292 34.843 1.00 38.09 106 GLY A CA 1
ATOM 828 C C . GLY A 1 106 ? 17.523 15.616 33.357 1.00 38.09 106 GLY A C 1
ATOM 829 O O . GLY A 1 106 ? 18.493 16.267 33.003 1.00 38.09 106 GLY A O 1
ATOM 830 N N . ALA A 1 107 ? 16.570 15.217 32.512 1.00 34.34 107 ALA A N 1
ATOM 831 C CA . ALA A 1 107 ? 15.987 16.011 31.414 1.00 34.34 107 ALA A CA 1
ATOM 832 C C . ALA A 1 107 ? 14.832 15.176 30.829 1.00 34.34 107 ALA A C 1
ATOM 834 O O . ALA A 1 107 ? 15.023 14.020 30.462 1.00 34.34 107 ALA A O 1
ATOM 835 N N . GLY A 1 108 ? 13.611 15.709 30.886 1.00 34.97 108 GLY A N 1
ATOM 836 C CA . GLY A 1 108 ? 12.367 14.937 30.960 1.00 34.97 108 GLY A CA 1
ATOM 837 C C . GLY A 1 108 ? 12.034 14.023 29.774 1.00 34.97 108 GLY A C 1
ATOM 838 O O . GLY A 1 108 ? 11.950 14.465 28.634 1.00 34.97 108 GLY A O 1
ATOM 839 N N . ALA A 1 109 ? 11.696 12.772 30.096 1.00 26.48 109 ALA A N 1
ATOM 840 C CA . ALA A 1 109 ? 10.812 11.910 29.312 1.00 26.48 109 ALA A CA 1
ATOM 841 C C . ALA A 1 109 ? 9.749 11.319 30.268 1.00 26.48 109 ALA A C 1
ATOM 843 O O . ALA A 1 109 ? 10.110 10.910 31.377 1.00 26.48 109 ALA A O 1
ATOM 844 N N . PRO A 1 110 ? 8.449 11.302 29.911 1.00 30.83 110 PRO A N 1
ATOM 845 C CA . PRO A 1 110 ? 7.391 10.930 30.842 1.00 30.83 110 PRO A CA 1
ATOM 846 C C . PRO A 1 110 ? 7.316 9.411 31.035 1.00 30.83 110 PRO A C 1
ATOM 848 O O . PRO A 1 110 ? 7.410 8.621 30.096 1.00 30.83 110 PRO A O 1
ATOM 851 N N . ALA A 1 111 ? 7.132 9.017 32.293 1.00 32.47 111 ALA A N 1
ATOM 852 C CA . ALA A 1 111 ? 7.027 7.642 32.745 1.00 32.47 111 ALA A CA 1
ATOM 853 C C . ALA A 1 111 ? 5.693 6.994 32.336 1.00 32.47 111 ALA A C 1
ATOM 855 O O . ALA A 1 111 ? 4.622 7.516 32.638 1.00 32.47 111 ALA A O 1
ATOM 856 N N . THR A 1 112 ? 5.751 5.785 31.777 1.00 30.78 112 THR A N 1
ATOM 857 C CA . THR A 1 112 ? 4.673 4.797 31.927 1.00 30.78 112 THR A CA 1
ATOM 858 C C . THR A 1 112 ? 5.266 3.488 32.422 1.00 30.78 112 THR A C 1
ATOM 860 O O . THR A 1 112 ? 6.097 2.870 31.755 1.00 30.78 112 THR A O 1
ATOM 863 N N . ALA A 1 113 ? 4.836 3.105 33.620 1.00 28.98 113 ALA A N 1
ATOM 864 C CA . ALA A 1 113 ? 5.176 1.878 34.313 1.00 28.98 113 ALA A CA 1
ATOM 865 C C . ALA A 1 113 ? 4.892 0.633 33.455 1.00 28.98 113 ALA A C 1
ATOM 867 O O . ALA A 1 113 ? 3.794 0.467 32.924 1.00 28.98 113 ALA A O 1
ATOM 868 N N . ARG A 1 114 ? 5.865 -0.280 33.370 1.00 29.06 114 ARG A N 1
ATOM 869 C CA . ARG A 1 114 ? 5.609 -1.671 32.986 1.00 29.06 114 ARG A CA 1
ATOM 870 C C . ARG A 1 114 ? 5.188 -2.435 34.236 1.00 29.06 114 ARG A C 1
ATOM 872 O O . ARG A 1 114 ? 5.992 -2.637 35.140 1.00 29.06 114 ARG A O 1
ATOM 879 N N . ALA A 1 115 ? 3.920 -2.833 34.265 1.00 29.25 115 ALA A N 1
ATOM 880 C CA . ALA A 1 115 ? 3.427 -3.873 35.152 1.00 29.25 115 ALA A CA 1
ATOM 881 C C . ALA A 1 115 ? 4.172 -5.188 34.866 1.00 29.25 115 ALA A C 1
ATOM 883 O O . ALA A 1 115 ? 4.466 -5.508 33.712 1.00 29.25 115 ALA A O 1
ATOM 884 N N . ALA A 1 116 ? 4.497 -5.916 35.931 1.00 28.41 116 ALA A N 1
ATOM 885 C CA . ALA A 1 116 ? 5.130 -7.223 35.877 1.00 28.41 116 ALA A CA 1
ATOM 886 C C . ALA A 1 116 ? 4.233 -8.223 35.130 1.00 28.41 116 ALA A C 1
ATOM 888 O O . ALA A 1 116 ? 3.062 -8.385 35.466 1.00 28.41 116 ALA A O 1
ATOM 889 N N . VAL A 1 117 ? 4.797 -8.891 34.125 1.00 26.41 117 VAL A N 1
ATOM 890 C CA . VAL A 1 117 ? 4.219 -10.085 33.506 1.00 26.41 117 VAL A CA 1
ATOM 891 C C . VAL A 1 117 ? 5.005 -11.265 34.060 1.00 26.41 117 VAL A C 1
ATOM 893 O O . VAL A 1 117 ? 6.201 -11.387 33.792 1.00 26.41 117 VAL A O 1
ATOM 896 N N . ASP A 1 118 ? 4.354 -12.097 34.869 1.00 28.95 118 ASP A N 1
ATOM 897 C CA . ASP A 1 118 ? 4.910 -13.385 35.276 1.00 28.95 118 ASP A CA 1
ATOM 898 C C . ASP A 1 118 ? 5.042 -14.308 34.049 1.00 28.95 118 ASP A C 1
ATOM 900 O O . ASP A 1 118 ? 4.144 -14.341 33.202 1.00 28.95 118 ASP A O 1
ATOM 904 N N . PRO A 1 119 ? 6.143 -15.068 33.917 1.00 28.84 119 PRO A N 1
ATOM 905 C CA . PRO A 1 119 ? 6.301 -16.018 32.825 1.00 28.84 119 PRO A CA 1
ATOM 906 C C . PRO A 1 119 ? 5.355 -17.222 33.002 1.00 28.84 119 PRO A C 1
ATOM 908 O O . PRO A 1 119 ? 5.151 -17.673 34.134 1.00 28.84 119 PRO A O 1
ATOM 911 N N . PRO A 1 120 ? 4.814 -17.794 31.908 1.00 29.66 120 PRO A N 1
ATOM 912 C CA . PRO A 1 120 ? 4.007 -19.006 31.975 1.00 29.66 120 PRO A CA 1
ATOM 913 C C . PRO A 1 120 ? 4.862 -20.170 32.493 1.00 29.66 120 PRO A C 1
ATOM 915 O O . PRO A 1 120 ? 5.961 -20.423 32.001 1.00 29.66 120 PRO A O 1
ATOM 918 N N . GLY A 1 121 ? 4.360 -20.845 33.527 1.00 28.88 121 GLY A N 1
ATOM 919 C CA . GLY A 1 121 ? 5.026 -21.975 34.164 1.00 28.88 121 GLY A CA 1
ATOM 920 C C . GLY A 1 121 ? 5.129 -23.185 33.239 1.00 28.88 121 GLY A C 1
ATOM 921 O O . GLY A 1 121 ? 4.168 -23.556 32.565 1.00 28.88 121 GLY A O 1
ATOM 922 N N . ASP A 1 122 ? 6.305 -23.806 33.249 1.00 27.77 122 ASP A N 1
ATOM 923 C CA . ASP A 1 122 ? 6.600 -25.069 32.586 1.00 27.77 122 ASP A CA 1
ATOM 924 C C . ASP A 1 122 ? 5.606 -26.171 32.981 1.00 27.77 122 ASP A C 1
ATOM 926 O O . ASP A 1 122 ? 5.549 -26.583 34.142 1.00 27.77 122 ASP A O 1
ATOM 930 N N . ARG A 1 123 ? 4.880 -26.714 32.000 1.00 28.62 123 ARG A N 1
ATOM 931 C CA . ARG A 1 123 ? 4.329 -28.068 32.099 1.00 28.62 123 ARG A CA 1
ATOM 932 C C . ARG A 1 123 ? 5.245 -29.011 31.335 1.00 28.62 123 ARG A C 1
ATOM 934 O O . ARG A 1 123 ? 5.493 -28.825 30.147 1.00 28.62 123 ARG A O 1
ATOM 941 N N . ALA A 1 124 ? 5.771 -29.978 32.078 1.00 27.64 124 ALA A N 1
ATOM 942 C CA . ALA A 1 124 ? 6.599 -31.065 31.598 1.00 27.64 124 ALA A CA 1
ATOM 943 C C . ALA A 1 124 ? 5.881 -31.836 30.482 1.00 27.64 124 ALA A C 1
ATOM 945 O O . ALA A 1 124 ? 4.722 -32.224 30.630 1.00 27.64 124 ALA A O 1
ATOM 946 N N . VAL A 1 125 ? 6.583 -32.041 29.370 1.00 26.23 125 VAL A N 1
ATOM 947 C CA . VAL A 1 125 ? 6.202 -33.010 28.345 1.00 26.23 125 VAL A CA 1
ATOM 948 C C . VAL A 1 125 ? 6.755 -34.345 28.820 1.00 26.23 125 VAL A C 1
ATOM 950 O O . VAL A 1 125 ? 7.959 -34.581 28.739 1.00 26.23 125 VAL A O 1
ATOM 953 N N . ASP A 1 126 ? 5.882 -35.165 29.396 1.00 27.83 126 ASP A N 1
ATOM 954 C CA . ASP A 1 126 ? 6.219 -36.527 29.785 1.00 27.83 126 ASP A CA 1
ATOM 955 C C . ASP A 1 126 ? 6.300 -37.418 28.541 1.00 27.83 126 ASP A C 1
ATOM 957 O O . ASP A 1 126 ? 5.493 -37.314 27.611 1.00 27.83 126 ASP A O 1
ATOM 961 N N . GLN A 1 127 ? 7.311 -38.280 28.528 1.00 31.28 127 GLN A N 1
ATOM 962 C CA . GLN A 1 127 ? 7.515 -39.297 27.509 1.00 31.28 127 GLN A CA 1
ATOM 963 C C . GLN A 1 127 ? 6.445 -40.384 27.648 1.00 31.28 127 GLN A C 1
ATOM 965 O O . GLN A 1 127 ? 6.383 -41.075 28.660 1.00 31.28 127 GLN A O 1
ATOM 970 N N . ALA A 1 128 ? 5.664 -40.606 26.593 1.00 27.16 128 ALA A N 1
ATOM 971 C CA . ALA A 1 128 ? 4.956 -41.863 26.392 1.00 27.16 128 ALA A CA 1
ATOM 972 C C . ALA A 1 128 ? 4.993 -42.223 24.904 1.00 27.16 128 ALA A C 1
ATOM 974 O O . ALA A 1 128 ? 4.291 -41.645 24.076 1.00 27.16 128 ALA A O 1
ATOM 975 N N . ALA A 1 129 ? 5.864 -43.175 24.577 1.00 29.19 129 ALA A N 1
ATOM 976 C CA . ALA A 1 129 ? 5.829 -43.908 23.326 1.00 29.19 129 ALA A CA 1
ATOM 977 C C . ALA A 1 129 ? 4.591 -44.824 23.311 1.00 29.19 129 ALA A C 1
ATOM 979 O O . ALA A 1 129 ? 4.372 -45.595 24.243 1.00 29.19 129 ALA A O 1
ATOM 980 N N . GLY A 1 130 ? 3.804 -44.746 22.240 1.00 25.44 130 GLY A N 1
ATOM 981 C CA . GLY A 1 130 ? 2.680 -45.628 21.920 1.00 25.44 130 GLY A CA 1
ATOM 982 C C . GLY A 1 130 ? 2.423 -45.575 20.407 1.00 25.44 130 GLY A C 1
ATOM 983 O O . GLY A 1 130 ? 2.725 -44.551 19.793 1.00 25.44 130 GLY A O 1
ATOM 984 N N . PRO A 1 131 ? 1.982 -46.675 19.774 1.00 26.09 131 PRO A N 1
ATOM 985 C CA . PRO A 1 131 ? 2.296 -46.969 18.382 1.00 26.09 131 PRO A CA 1
ATOM 986 C C . PRO A 1 131 ? 1.524 -46.095 17.394 1.00 26.09 131 PRO A C 1
ATOM 988 O O . PRO A 1 131 ? 0.354 -45.769 17.583 1.00 26.09 131 PRO A O 1
ATOM 991 N N . VAL A 1 132 ? 2.208 -45.760 16.303 1.00 26.05 132 VAL A N 1
ATOM 992 C CA . VAL A 1 132 ? 1.651 -45.073 15.140 1.00 26.05 132 VAL A CA 1
ATOM 993 C C . VAL A 1 132 ? 0.714 -46.050 14.431 1.00 26.05 132 VAL A C 1
ATOM 995 O O . VAL A 1 132 ? 1.164 -47.072 13.915 1.00 26.05 132 VAL A O 1
ATOM 998 N N . ALA A 1 133 ? -0.586 -45.761 14.443 1.00 26.70 133 ALA A N 1
ATOM 999 C CA . ALA A 1 133 ? -1.552 -46.477 13.626 1.00 26.70 133 ALA A CA 1
ATOM 1000 C C . ALA A 1 133 ? -1.468 -45.971 12.180 1.00 26.70 133 ALA A C 1
ATOM 1002 O O . ALA A 1 133 ? -1.584 -44.778 11.901 1.00 26.70 133 ALA A O 1
ATOM 1003 N N . ASP A 1 134 ? -1.229 -46.933 11.301 1.00 26.52 134 ASP A N 1
ATOM 1004 C CA . ASP A 1 134 ? -1.268 -46.886 9.849 1.00 26.52 134 ASP A CA 1
ATOM 1005 C C . ASP A 1 134 ? -2.599 -46.311 9.332 1.00 26.52 134 ASP A C 1
ATOM 1007 O O . ASP A 1 134 ? -3.673 -46.827 9.636 1.00 26.52 134 ASP A O 1
ATOM 1011 N N . LEU A 1 135 ? -2.513 -45.241 8.541 1.00 26.53 135 LEU A N 1
ATOM 1012 C CA . LEU A 1 135 ? -3.551 -44.829 7.596 1.00 26.53 135 LEU A CA 1
ATOM 1013 C C . LEU A 1 135 ? -2.878 -44.472 6.269 1.00 26.53 135 LEU A C 1
ATOM 1015 O O . LEU A 1 135 ? -2.872 -43.330 5.805 1.00 26.53 135 LEU A O 1
ATOM 1019 N N . SER A 1 136 ? -2.272 -45.488 5.666 1.00 23.16 136 SER A N 1
ATOM 1020 C CA . SER A 1 136 ? -2.145 -45.580 4.221 1.00 23.16 136 SER A CA 1
ATOM 1021 C C . SER A 1 136 ? -3.530 -45.810 3.593 1.00 23.16 136 SER A C 1
ATOM 1023 O O . SER A 1 136 ? -4.244 -46.729 3.976 1.00 23.16 136 SER A O 1
ATOM 1025 N N . ALA A 1 137 ? -3.912 -44.933 2.656 1.00 25.36 137 ALA A N 1
ATOM 1026 C CA . ALA A 1 137 ? -4.781 -45.163 1.485 1.00 25.36 137 ALA A CA 1
ATOM 1027 C C . ALA A 1 137 ? -5.628 -43.918 1.173 1.00 25.36 137 ALA A C 1
ATOM 1029 O O . ALA A 1 137 ? -6.627 -43.623 1.821 1.00 25.36 137 ALA A O 1
ATOM 1030 N N . GLY A 1 138 ? -5.215 -43.195 0.134 1.00 25.98 138 GLY A N 1
ATOM 1031 C CA . GLY A 1 138 ? -5.950 -42.056 -0.414 1.00 25.98 138 GLY A CA 1
ATOM 1032 C C . GLY A 1 138 ? -5.144 -41.237 -1.419 1.00 25.98 138 GLY A C 1
ATOM 1033 O O . GLY A 1 138 ? -5.301 -40.023 -1.490 1.00 25.98 138 GLY A O 1
ATOM 1034 N N . GLN A 1 139 ? -4.234 -41.872 -2.165 1.00 27.05 139 GLN A N 1
ATOM 1035 C CA . GLN A 1 139 ? -3.655 -41.273 -3.364 1.00 27.05 139 GLN A CA 1
ATOM 1036 C C . GLN A 1 139 ? -4.699 -41.323 -4.481 1.00 27.05 139 GLN A C 1
ATOM 1038 O O . GLN A 1 139 ? -5.199 -42.400 -4.786 1.00 27.05 139 GLN A O 1
ATOM 1043 N N . ALA A 1 140 ? -4.974 -40.182 -5.110 1.00 24.38 140 ALA A N 1
ATOM 1044 C CA . ALA A 1 140 ? -4.767 -39.987 -6.548 1.00 24.38 140 ALA A CA 1
ATOM 1045 C C . ALA A 1 140 ? -5.460 -38.700 -7.012 1.00 24.38 140 ALA A C 1
ATOM 1047 O O . ALA A 1 140 ? -6.682 -38.612 -7.009 1.00 24.38 140 ALA A O 1
ATOM 1048 N N . ALA A 1 141 ? -4.655 -37.721 -7.429 1.00 25.53 141 ALA A N 1
ATOM 1049 C CA . ALA A 1 141 ? -4.737 -37.066 -8.740 1.00 25.53 141 ALA A CA 1
ATOM 1050 C C . ALA A 1 141 ? -4.123 -35.663 -8.657 1.00 25.53 141 ALA A C 1
ATOM 1052 O O . ALA A 1 141 ? -4.816 -34.678 -8.433 1.00 25.53 141 ALA A O 1
ATOM 1053 N N . GLN A 1 142 ? -2.807 -35.590 -8.848 1.00 25.98 142 GLN A N 1
ATOM 1054 C CA . GLN A 1 142 ? -2.109 -34.421 -9.385 1.00 25.98 142 GLN A CA 1
ATOM 1055 C C . GLN A 1 142 ? -0.731 -34.909 -9.836 1.00 25.98 142 GLN A C 1
ATOM 1057 O O . GLN A 1 142 ? 0.237 -34.898 -9.081 1.00 25.98 142 GLN A O 1
ATOM 1062 N N . SER A 1 143 ? -0.672 -35.429 -11.061 1.00 25.27 143 SER A N 1
ATOM 1063 C CA . SER A 1 143 ? 0.584 -35.711 -11.748 1.00 25.27 143 SER A CA 1
ATOM 1064 C C . SER A 1 143 ? 0.764 -34.743 -12.908 1.00 25.27 143 SER A C 1
ATOM 1066 O O . SER A 1 143 ? -0.183 -34.486 -13.649 1.00 25.27 143 SER A O 1
ATOM 1068 N N . ALA A 1 144 ? 2.027 -34.365 -13.088 1.00 27.75 144 ALA A N 1
ATOM 1069 C CA . ALA A 1 144 ? 2.655 -33.869 -14.305 1.00 27.75 144 ALA A CA 1
ATOM 1070 C C . ALA A 1 144 ? 2.519 -32.370 -14.615 1.00 27.75 144 ALA A C 1
ATOM 1072 O O . ALA A 1 144 ? 1.709 -31.955 -15.433 1.00 27.75 144 ALA A O 1
ATOM 1073 N N . VAL A 1 145 ? 3.463 -31.598 -14.063 1.00 27.41 145 VAL A N 1
ATOM 1074 C CA . VAL A 1 145 ? 4.411 -30.840 -14.901 1.00 27.41 145 VAL A CA 1
ATOM 1075 C C . VAL A 1 145 ? 5.807 -31.028 -14.291 1.00 27.41 145 VAL A C 1
ATOM 1077 O O . VAL A 1 145 ? 6.229 -30.271 -13.420 1.00 27.41 145 VAL A O 1
ATOM 1080 N N . GLU A 1 146 ? 6.499 -32.094 -14.694 1.00 28.55 146 GLU A N 1
ATOM 1081 C CA . GLU A 1 146 ? 7.917 -32.303 -14.387 1.00 28.55 146 GLU A CA 1
ATOM 1082 C C . GLU A 1 146 ? 8.766 -31.662 -15.488 1.00 28.55 146 GLU A C 1
ATOM 1084 O O . GLU A 1 146 ? 8.873 -32.167 -16.602 1.00 28.55 146 GLU A O 1
ATOM 1089 N N . GLY A 1 147 ? 9.375 -30.529 -15.153 1.00 26.86 147 GLY A N 1
ATOM 1090 C CA . GLY A 1 147 ? 10.538 -29.970 -15.832 1.00 26.86 147 GLY A CA 1
ATOM 1091 C C . GLY A 1 147 ? 11.482 -29.400 -14.767 1.00 26.86 147 GLY A C 1
ATOM 1092 O O . GLY A 1 147 ? 11.003 -28.983 -13.706 1.00 26.86 147 GLY A O 1
ATOM 1093 N N . PRO A 1 148 ? 12.812 -29.397 -14.973 1.00 28.70 148 PRO A N 1
ATOM 1094 C CA . PRO A 1 148 ? 13.737 -28.810 -14.011 1.00 28.70 148 PRO A CA 1
ATOM 1095 C C . PRO A 1 148 ? 13.435 -27.312 -13.856 1.00 28.70 148 PRO A C 1
ATOM 1097 O O . PRO A 1 148 ? 13.537 -26.530 -14.797 1.00 28.70 148 PRO A O 1
ATOM 1100 N N . LEU A 1 149 ? 13.007 -26.940 -12.649 1.00 37.28 149 LEU A N 1
ATOM 1101 C CA . LEU A 1 149 ? 12.574 -25.595 -12.274 1.00 37.28 149 LEU A CA 1
ATOM 1102 C C . LEU A 1 149 ? 13.726 -24.576 -12.404 1.00 37.28 149 LEU A C 1
ATOM 1104 O O . LEU A 1 149 ? 14.856 -24.886 -12.012 1.00 37.28 149 LEU A O 1
ATOM 1108 N N . PRO A 1 150 ? 13.467 -23.344 -12.885 1.00 36.50 150 PRO A N 1
ATOM 1109 C CA . PRO A 1 150 ? 14.503 -22.329 -13.027 1.00 36.50 150 PRO A CA 1
ATOM 1110 C C . PRO A 1 150 ? 15.155 -21.967 -11.671 1.00 36.50 150 PRO A C 1
ATOM 1112 O O . PRO A 1 150 ? 14.449 -21.719 -10.691 1.00 36.50 150 PRO A O 1
ATOM 1115 N N . PRO A 1 151 ? 16.497 -21.867 -11.587 1.00 40.50 151 PRO A N 1
ATOM 1116 C CA . PRO A 1 151 ? 17.248 -21.732 -10.326 1.00 40.50 151 PRO A CA 1
ATOM 1117 C C . PRO A 1 151 ? 17.164 -20.358 -9.621 1.00 40.50 151 PRO A C 1
ATOM 1119 O O . PRO A 1 151 ? 17.967 -20.086 -8.734 1.00 40.50 151 PRO A O 1
ATOM 1122 N N . HIS A 1 152 ? 16.247 -19.461 -10.003 1.00 49.78 152 HIS A N 1
ATOM 1123 C CA . HIS A 1 152 ? 16.347 -18.021 -9.690 1.00 49.78 152 HIS A CA 1
ATOM 1124 C C . HIS A 1 152 ? 15.137 -17.383 -8.975 1.00 49.78 152 HIS A C 1
ATOM 1126 O O . HIS A 1 152 ? 15.113 -16.164 -8.787 1.00 49.78 152 HIS A O 1
ATOM 1132 N N . ALA A 1 153 ? 14.171 -18.165 -8.485 1.00 52.38 153 ALA A N 1
ATOM 1133 C CA . ALA A 1 153 ? 13.125 -17.655 -7.593 1.00 52.38 153 ALA A CA 1
ATOM 1134 C C . ALA A 1 153 ? 13.533 -17.847 -6.122 1.00 52.38 153 ALA A C 1
ATOM 1136 O O . ALA A 1 153 ? 13.529 -18.965 -5.603 1.00 52.38 153 ALA A O 1
ATOM 1137 N N . ALA A 1 154 ? 13.883 -16.757 -5.432 1.00 68.06 154 ALA A N 1
ATOM 1138 C CA . ALA A 1 154 ? 14.017 -16.779 -3.977 1.00 68.06 154 ALA A CA 1
ATOM 1139 C C . ALA A 1 154 ? 12.676 -17.207 -3.356 1.00 68.06 154 ALA A C 1
ATOM 1141 O O . ALA A 1 154 ? 11.623 -16.741 -3.782 1.00 68.06 154 ALA A O 1
ATOM 1142 N N . TYR A 1 155 ? 12.696 -18.081 -2.353 1.00 73.69 155 TYR A N 1
ATOM 1143 C CA . TYR A 1 155 ? 11.489 -18.454 -1.617 1.00 73.69 155 TYR A CA 1
ATOM 1144 C C . TYR A 1 155 ? 11.366 -17.623 -0.341 1.00 73.69 155 TYR A C 1
ATOM 1146 O O . TYR A 1 155 ? 12.368 -17.279 0.288 1.00 73.69 155 TYR A O 1
ATOM 1154 N N . VAL A 1 156 ? 10.134 -17.354 0.075 1.00 75.94 156 VAL A N 1
ATOM 1155 C CA . VAL A 1 156 ? 9.816 -16.797 1.393 1.00 75.94 156 VAL A CA 1
ATOM 1156 C C . VAL A 1 156 ? 8.874 -17.731 2.141 1.00 75.94 156 VAL A C 1
ATOM 1158 O O . VAL A 1 156 ? 8.037 -18.412 1.549 1.00 75.94 156 VAL A O 1
ATOM 1161 N N . MET A 1 157 ? 9.018 -17.774 3.461 1.00 73.75 157 MET A N 1
ATOM 1162 C CA . MET A 1 157 ? 8.103 -18.513 4.323 1.00 73.75 157 MET A CA 1
ATOM 1163 C C . MET A 1 157 ? 6.948 -17.597 4.719 1.00 73.75 157 MET A C 1
ATOM 1165 O O . MET A 1 157 ? 7.156 -16.606 5.417 1.00 73.75 157 MET A O 1
ATOM 1169 N N . VAL A 1 158 ? 5.732 -17.935 4.291 1.00 68.62 158 VAL A N 1
ATOM 1170 C CA . VAL A 1 158 ? 4.506 -17.240 4.698 1.00 68.62 158 VAL A CA 1
ATOM 1171 C C . VAL A 1 158 ? 3.630 -18.237 5.445 1.00 68.62 158 VAL A C 1
ATOM 1173 O O . VAL A 1 158 ? 3.063 -19.175 4.877 1.00 68.62 158 VAL A O 1
ATOM 1176 N N . GLY A 1 159 ? 3.564 -18.074 6.767 1.00 71.69 159 GLY A N 1
ATOM 1177 C CA . GLY A 1 159 ? 2.941 -19.059 7.648 1.00 71.69 159 GLY A CA 1
ATOM 1178 C C . GLY A 1 159 ? 3.651 -20.414 7.558 1.00 71.69 159 GLY A C 1
ATOM 1179 O O . GLY A 1 159 ? 4.855 -20.501 7.775 1.00 71.69 159 GLY A O 1
ATOM 1180 N N . LYS A 1 160 ? 2.898 -21.473 7.235 1.00 74.81 160 LYS A N 1
ATOM 1181 C CA . LYS A 1 160 ? 3.421 -22.845 7.077 1.00 74.81 160 LYS A CA 1
ATOM 1182 C C . LYS A 1 160 ? 3.775 -23.205 5.627 1.00 74.81 160 LYS A C 1
ATOM 1184 O O . LYS A 1 160 ? 4.052 -24.367 5.347 1.00 74.81 160 LYS A O 1
ATOM 1189 N N . LYS A 1 161 ? 3.718 -22.249 4.693 1.00 75.00 161 LYS A N 1
ATOM 1190 C CA . LYS A 1 161 ? 3.960 -22.487 3.264 1.00 75.00 161 LYS A CA 1
ATOM 1191 C C . LYS A 1 161 ? 5.241 -21.801 2.810 1.00 75.00 161 LYS A C 1
ATOM 1193 O O . LYS A 1 161 ? 5.544 -20.684 3.230 1.00 75.00 161 LYS A O 1
ATOM 1198 N N . ARG A 1 162 ? 5.968 -22.480 1.924 1.00 83.00 162 ARG A N 1
ATOM 1199 C CA . ARG A 1 162 ? 7.115 -21.929 1.206 1.00 83.00 162 ARG A CA 1
ATOM 1200 C C . ARG A 1 162 ? 6.614 -21.391 -0.132 1.00 83.00 162 ARG A C 1
ATOM 1202 O O . ARG A 1 162 ? 6.191 -22.185 -0.965 1.00 83.00 162 ARG A O 1
ATOM 1209 N N . LEU A 1 163 ? 6.629 -20.073 -0.303 1.00 83.50 163 LEU A N 1
ATOM 1210 C CA . LEU A 1 163 ? 6.095 -19.389 -1.482 1.00 83.50 163 LEU A CA 1
ATOM 1211 C C . LEU A 1 163 ? 7.227 -18.829 -2.345 1.00 83.50 163 LEU A C 1
ATOM 1213 O O . LEU A 1 163 ? 8.222 -18.323 -1.821 1.00 83.50 163 LEU A O 1
ATOM 1217 N N . ARG A 1 164 ? 7.080 -18.931 -3.662 1.00 85.06 164 ARG A N 1
ATOM 1218 C CA . ARG A 1 164 ? 8.017 -18.412 -4.663 1.00 85.06 164 ARG A CA 1
ATOM 1219 C C . ARG A 1 164 ? 7.871 -16.905 -4.788 1.00 85.06 164 ARG A C 1
ATOM 1221 O O . ARG A 1 164 ? 6.761 -16.411 -4.957 1.00 85.06 164 ARG A O 1
ATOM 1228 N N . CYS A 1 165 ? 8.986 -16.186 -4.757 1.00 87.56 165 CYS A N 1
ATOM 1229 C CA . CYS A 1 165 ? 9.022 -14.796 -5.189 1.00 87.56 165 CYS A CA 1
ATOM 1230 C C . CYS A 1 165 ? 8.965 -14.698 -6.715 1.00 87.56 165 CYS A C 1
ATOM 1232 O O . CYS A 1 165 ? 9.385 -15.613 -7.426 1.00 87.56 165 CYS A O 1
ATOM 1234 N N . GLY A 1 166 ? 8.494 -13.552 -7.190 1.00 90.06 166 GLY A N 1
ATOM 1235 C CA . GLY A 1 166 ? 8.508 -13.179 -8.597 1.00 90.06 166 GLY A CA 1
ATOM 1236 C C . GLY A 1 166 ? 9.297 -11.905 -8.862 1.00 90.06 166 GLY A C 1
ATOM 1237 O O . GLY A 1 166 ? 10.046 -11.409 -8.014 1.00 90.06 166 GLY A O 1
ATOM 1238 N N . TYR A 1 167 ? 9.073 -11.336 -10.038 1.00 92.38 167 TYR A N 1
ATOM 1239 C CA . TYR A 1 167 ? 9.717 -10.126 -10.529 1.00 92.38 167 TYR A CA 1
ATOM 1240 C C . TYR A 1 167 ? 8.685 -9.033 -10.752 1.00 92.38 167 TYR A C 1
ATOM 1242 O O . TYR A 1 167 ? 7.561 -9.276 -11.194 1.00 92.38 167 TYR A O 1
ATOM 1250 N N . THR A 1 168 ? 9.054 -7.804 -10.401 1.00 93.81 168 THR A N 1
ATOM 1251 C CA . THR A 1 168 ? 8.148 -6.667 -10.568 1.00 93.81 168 THR A CA 1
ATOM 1252 C C . THR A 1 168 ? 8.033 -6.294 -12.045 1.00 93.81 168 THR A C 1
ATOM 1254 O O . THR A 1 168 ? 8.918 -6.606 -12.844 1.00 93.81 168 THR A O 1
ATOM 1257 N N . THR A 1 169 ? 6.981 -5.556 -12.414 1.00 95.62 169 THR A N 1
ATOM 1258 C CA . THR A 1 169 ? 6.841 -5.023 -13.781 1.00 95.62 169 THR A CA 1
ATOM 1259 C C . THR A 1 169 ? 8.046 -4.169 -14.185 1.00 95.62 169 THR A C 1
ATOM 1261 O O . THR A 1 169 ? 8.468 -4.225 -15.335 1.00 95.62 169 THR A O 1
ATOM 1264 N N . GLY A 1 170 ? 8.661 -3.448 -13.238 1.00 96.50 170 GLY A N 1
ATOM 1265 C CA . GLY A 1 170 ? 9.915 -2.721 -13.461 1.00 96.50 170 GLY A CA 1
ATOM 1266 C C . GLY A 1 170 ? 11.112 -3.604 -13.830 1.00 96.50 170 GLY A C 1
ATOM 1267 O O . GLY A 1 170 ? 11.845 -3.262 -14.753 1.00 96.50 170 GLY A O 1
ATOM 1268 N N . THR A 1 171 ? 11.293 -4.750 -13.167 1.00 96.62 171 THR A N 1
ATOM 1269 C CA . THR A 1 171 ? 12.362 -5.708 -13.507 1.00 96.62 171 THR A CA 1
ATOM 1270 C C . THR A 1 171 ? 12.131 -6.321 -14.883 1.00 96.62 171 THR A C 1
ATOM 1272 O O . THR A 1 171 ? 13.066 -6.401 -15.674 1.00 96.62 171 THR A O 1
ATOM 1275 N N . CYS A 1 172 ? 10.886 -6.688 -15.202 1.00 97.44 172 CYS A N 1
ATOM 1276 C CA . CYS A 1 172 ? 10.516 -7.171 -16.532 1.00 97.44 172 CYS A CA 1
ATOM 1277 C C . CYS A 1 172 ? 10.803 -6.120 -17.619 1.00 97.44 172 CYS A C 1
ATOM 1279 O O . CYS A 1 172 ? 11.440 -6.433 -18.619 1.00 97.44 172 CYS A O 1
ATOM 1281 N N . ALA A 1 173 ? 10.420 -4.860 -17.398 1.00 98.25 173 ALA A N 1
ATOM 1282 C CA . ALA A 1 173 ? 10.685 -3.775 -18.342 1.00 98.25 173 ALA A CA 1
ATOM 1283 C C . ALA A 1 173 ? 12.190 -3.525 -18.546 1.00 98.25 173 ALA A C 1
ATOM 1285 O O . ALA A 1 173 ? 12.633 -3.371 -19.680 1.00 98.25 173 ALA A O 1
ATOM 1286 N N . ALA A 1 174 ? 12.988 -3.539 -17.472 1.00 98.19 174 ALA A N 1
ATOM 1287 C CA . ALA A 1 174 ? 14.443 -3.403 -17.567 1.00 98.19 174 ALA A CA 1
ATOM 1288 C C . ALA A 1 174 ? 15.096 -4.593 -18.297 1.00 98.19 174 ALA A C 1
ATOM 1290 O O . ALA A 1 174 ? 16.013 -4.393 -19.088 1.00 98.19 174 ALA A O 1
ATOM 1291 N N . ALA A 1 175 ? 14.601 -5.817 -18.083 1.00 97.81 175 ALA A N 1
ATOM 1292 C CA . ALA A 1 175 ? 15.075 -7.010 -18.785 1.00 97.81 175 ALA A CA 1
ATOM 1293 C C . ALA A 1 175 ? 14.748 -6.975 -20.283 1.00 97.81 175 ALA A C 1
ATOM 1295 O O . ALA A 1 175 ? 15.634 -7.205 -21.107 1.00 97.81 175 ALA A O 1
ATOM 1296 N N . ALA A 1 176 ? 13.512 -6.621 -20.642 1.00 98.25 176 ALA A N 1
ATOM 1297 C CA . ALA A 1 176 ? 13.126 -6.427 -22.036 1.00 98.25 176 ALA A CA 1
ATOM 1298 C C . ALA A 1 176 ? 13.979 -5.330 -22.695 1.00 98.25 176 ALA A C 1
ATOM 1300 O O . ALA A 1 176 ? 14.515 -5.532 -23.781 1.00 98.25 176 ALA A O 1
ATOM 1301 N N . ALA A 1 177 ? 14.185 -4.200 -22.010 1.00 98.56 177 ALA A N 1
ATOM 1302 C CA . ALA A 1 177 ? 15.004 -3.105 -22.522 1.00 98.56 177 ALA A CA 1
ATOM 1303 C C . ALA A 1 177 ? 16.479 -3.505 -22.703 1.00 98.56 177 ALA A C 1
ATOM 1305 O O . ALA A 1 177 ? 17.082 -3.129 -23.702 1.00 98.56 177 ALA A O 1
ATOM 1306 N N . LEU A 1 178 ? 17.049 -4.310 -21.796 1.00 98.25 178 LEU A N 1
ATOM 1307 C CA . LEU A 1 178 ? 18.406 -4.851 -21.943 1.00 98.25 178 LEU A CA 1
ATOM 1308 C C . LEU A 1 178 ? 18.544 -5.723 -23.190 1.00 98.25 178 LEU A C 1
ATOM 1310 O O . LEU A 1 178 ? 19.495 -5.573 -23.957 1.00 98.25 178 LEU A O 1
ATOM 1314 N N . ALA A 1 179 ? 17.612 -6.663 -23.364 1.00 98.06 179 ALA A N 1
ATOM 1315 C CA . ALA A 1 179 ? 17.619 -7.588 -24.489 1.00 98.06 179 ALA A CA 1
ATOM 1316 C C . ALA A 1 179 ? 17.491 -6.827 -25.815 1.00 98.06 179 ALA A C 1
ATOM 1318 O O . ALA A 1 179 ? 18.291 -7.042 -26.725 1.00 98.06 179 ALA A O 1
ATOM 1319 N N . ALA A 1 180 ? 16.552 -5.879 -25.884 1.00 98.25 180 ALA A N 1
ATOM 1320 C CA . ALA A 1 180 ? 16.362 -5.010 -27.037 1.00 98.25 180 ALA A CA 1
ATOM 1321 C C . ALA A 1 180 ? 17.596 -4.134 -27.308 1.00 98.25 180 ALA A C 1
ATOM 1323 O O . ALA A 1 180 ? 18.077 -4.096 -28.433 1.00 98.25 180 ALA A O 1
ATOM 1324 N N . ALA A 1 181 ? 18.181 -3.491 -26.295 1.00 97.88 181 ALA A N 1
ATOM 1325 C CA . ALA A 1 181 ? 19.358 -2.642 -26.486 1.00 97.88 181 ALA A CA 1
ATOM 1326 C C . ALA A 1 181 ? 20.556 -3.423 -27.040 1.00 97.88 181 ALA A C 1
ATOM 1328 O O . ALA A 1 181 ? 21.192 -2.967 -27.986 1.00 97.88 181 ALA A O 1
ATOM 1329 N N . ARG A 1 182 ? 20.820 -4.628 -26.513 1.00 97.06 182 ARG A N 1
ATOM 1330 C CA . ARG A 1 182 ? 21.876 -5.516 -27.030 1.00 97.06 182 ARG A CA 1
ATOM 1331 C C . ARG A 1 182 ? 21.642 -5.896 -28.491 1.00 97.06 182 ARG A C 1
ATOM 1333 O O . ARG A 1 182 ? 22.572 -5.851 -29.290 1.00 97.06 182 ARG A O 1
ATOM 1340 N N . LEU A 1 183 ? 20.405 -6.237 -28.847 1.00 96.94 183 LEU A N 1
ATOM 1341 C CA . LEU A 1 183 ? 20.032 -6.554 -30.226 1.00 96.94 183 LEU A CA 1
ATOM 1342 C C . LEU A 1 183 ? 20.181 -5.352 -31.166 1.00 96.94 183 LEU A C 1
ATOM 1344 O O . LEU A 1 183 ? 20.676 -5.516 -32.281 1.00 96.94 183 LEU A O 1
ATOM 1348 N N . ALA A 1 184 ? 19.785 -4.158 -30.716 1.00 96.88 184 ALA A N 1
ATOM 1349 C CA . ALA A 1 184 ? 19.846 -2.928 -31.504 1.00 96.88 184 ALA A CA 1
ATOM 1350 C C . ALA A 1 184 ? 21.292 -2.543 -31.858 1.00 96.88 184 ALA A C 1
ATOM 1352 O O . ALA A 1 184 ? 21.547 -2.094 -32.972 1.00 96.88 184 ALA A O 1
ATOM 1353 N N . VAL A 1 185 ? 22.246 -2.779 -30.948 1.00 95.12 185 VAL A N 1
ATOM 1354 C CA . VAL A 1 185 ? 23.688 -2.559 -31.189 1.00 95.12 185 VAL A CA 1
ATOM 1355 C C . VAL A 1 185 ? 24.385 -3.730 -31.897 1.00 95.12 185 VAL A C 1
ATOM 1357 O O . VAL A 1 185 ? 25.606 -3.738 -32.023 1.00 95.12 185 VAL A O 1
ATOM 1360 N N . GLY A 1 186 ? 23.622 -4.710 -32.391 1.00 92.31 186 GLY A N 1
ATOM 1361 C CA . GLY A 1 186 ? 24.125 -5.768 -33.269 1.00 92.31 186 GLY A CA 1
ATOM 1362 C C . GLY A 1 186 ? 24.545 -7.064 -32.578 1.00 92.31 186 GLY A C 1
ATOM 1363 O O . GLY A 1 186 ? 25.092 -7.936 -33.252 1.00 92.31 186 GLY A O 1
ATOM 1364 N N . ALA A 1 187 ? 24.275 -7.238 -31.280 1.00 91.69 187 ALA A N 1
ATOM 1365 C CA . ALA A 1 187 ? 24.490 -8.528 -30.628 1.00 91.69 187 ALA A CA 1
ATOM 1366 C C . ALA A 1 187 ? 23.521 -9.600 -31.161 1.00 91.69 187 ALA A C 1
ATOM 1368 O O . ALA A 1 187 ? 22.457 -9.300 -31.717 1.00 91.69 187 ALA A O 1
ATOM 1369 N N . ASP A 1 188 ? 23.880 -10.865 -30.950 1.00 91.31 188 ASP A N 1
ATOM 1370 C CA . ASP A 1 188 ? 23.007 -11.990 -31.266 1.00 91.31 188 ASP A CA 1
ATOM 1371 C C . ASP A 1 188 ? 21.831 -12.095 -30.278 1.00 91.31 188 ASP A C 1
ATOM 1373 O O . ASP A 1 188 ? 21.964 -11.730 -29.101 1.00 91.31 188 ASP A O 1
ATOM 1377 N N . PRO A 1 189 ? 20.673 -12.626 -30.718 1.00 89.81 189 PRO A N 1
ATOM 1378 C CA . PRO A 1 189 ? 19.561 -12.924 -29.827 1.00 89.81 189 PRO A CA 1
ATOM 1379 C C . PRO A 1 189 ? 19.982 -13.842 -28.683 1.00 89.81 189 PRO A C 1
ATOM 1381 O O . PRO A 1 189 ? 20.663 -14.848 -28.880 1.00 89.81 189 PRO A O 1
ATOM 1384 N N . THR A 1 190 ? 19.536 -13.511 -27.471 1.00 90.12 190 THR A N 1
ATOM 1385 C CA . THR A 1 190 ? 19.806 -14.311 -26.274 1.00 90.12 190 THR A CA 1
ATOM 1386 C C . THR A 1 190 ? 18.498 -14.826 -25.684 1.00 90.12 190 THR A C 1
ATOM 1388 O O . THR A 1 190 ? 17.540 -14.062 -25.593 1.00 90.12 190 THR A O 1
ATOM 1391 N N . PRO A 1 191 ? 18.440 -16.096 -25.241 1.00 92.19 191 PRO A N 1
ATOM 1392 C CA . PRO A 1 191 ? 17.222 -16.669 -24.666 1.00 92.19 191 PRO A CA 1
ATOM 1393 C C . PRO A 1 191 ? 16.914 -16.122 -23.264 1.00 92.19 191 PRO A C 1
ATOM 1395 O O . PRO A 1 191 ? 15.828 -16.340 -22.741 1.00 92.19 191 PRO A O 1
ATOM 1398 N N . ALA A 1 192 ? 17.874 -15.451 -22.620 1.00 94.50 192 ALA A N 1
ATOM 1399 C CA . ALA A 1 192 ? 17.708 -14.857 -21.302 1.00 94.50 192 ALA A CA 1
ATOM 1400 C C . ALA A 1 192 ? 18.718 -13.733 -21.065 1.00 94.50 192 ALA A C 1
ATOM 1402 O O . ALA A 1 192 ? 19.861 -13.793 -21.528 1.00 94.50 192 ALA A O 1
ATOM 1403 N N . VAL A 1 193 ? 18.330 -12.762 -20.242 1.00 94.94 193 VAL A N 1
ATOM 1404 C CA . VAL A 1 193 ? 19.202 -11.684 -19.764 1.00 94.94 193 VAL A CA 1
ATOM 1405 C C . VAL A 1 193 ? 19.346 -11.714 -18.245 1.00 94.94 193 VAL A C 1
ATOM 1407 O O . VAL A 1 193 ? 18.545 -12.323 -17.538 1.00 94.94 193 VAL A O 1
ATOM 1410 N N . ARG A 1 194 ? 20.391 -11.058 -17.730 1.00 94.00 194 ARG A N 1
ATOM 1411 C CA . ARG A 1 194 ? 20.604 -10.841 -16.295 1.00 94.00 194 ARG A CA 1
ATOM 1412 C C . ARG A 1 194 ? 20.512 -9.354 -15.988 1.00 94.00 194 ARG A C 1
ATOM 1414 O O . ARG A 1 194 ? 21.218 -8.573 -16.616 1.00 94.00 194 ARG A O 1
ATOM 1421 N N . VAL A 1 195 ? 19.661 -8.993 -15.032 1.00 91.88 195 VAL A N 1
ATOM 1422 C CA . VAL A 1 195 ? 19.437 -7.609 -14.599 1.00 91.88 195 VAL A CA 1
ATOM 1423 C C . VAL A 1 195 ? 19.723 -7.490 -13.109 1.00 91.88 195 VAL A C 1
ATOM 1425 O O . VAL A 1 195 ? 19.164 -8.237 -12.302 1.00 91.88 195 VAL A O 1
ATOM 1428 N N . ARG A 1 196 ? 20.554 -6.515 -12.741 1.00 89.31 196 ARG A N 1
ATOM 1429 C CA . ARG A 1 196 ? 20.796 -6.145 -11.347 1.00 89.31 196 ARG A CA 1
ATOM 1430 C C . ARG A 1 196 ? 19.590 -5.377 -10.815 1.00 89.31 196 ARG A C 1
ATOM 1432 O O . ARG A 1 196 ? 19.242 -4.324 -11.344 1.00 89.31 196 ARG A O 1
ATOM 1439 N N . VAL A 1 197 ? 18.943 -5.888 -9.771 1.00 87.44 197 VAL A N 1
ATOM 1440 C CA . VAL A 1 197 ? 17.776 -5.227 -9.163 1.00 87.44 197 VAL A CA 1
ATOM 1441 C C . VAL A 1 197 ? 18.153 -4.450 -7.893 1.00 87.44 197 VAL A C 1
ATOM 1443 O O . VAL A 1 197 ? 19.158 -4.777 -7.256 1.00 87.44 197 VAL A O 1
ATOM 1446 N N . PRO A 1 198 ? 17.345 -3.462 -7.452 1.00 85.44 198 PRO A N 1
ATOM 1447 C CA . PRO A 1 198 ? 17.629 -2.663 -6.255 1.00 85.44 198 PRO A CA 1
ATOM 1448 C C . PRO A 1 198 ? 17.789 -3.465 -4.957 1.00 85.44 198 PRO A C 1
ATOM 1450 O O . PRO A 1 198 ? 18.423 -2.990 -4.022 1.00 85.44 198 PRO A O 1
ATOM 1453 N N . ALA A 1 199 ? 17.256 -4.690 -4.892 1.00 75.19 199 ALA A N 1
ATOM 1454 C CA . ALA A 1 199 ? 17.512 -5.619 -3.791 1.00 75.19 199 ALA A CA 1
ATOM 1455 C C . ALA A 1 199 ? 18.977 -6.110 -3.705 1.00 75.19 199 ALA A C 1
ATOM 1457 O O . ALA A 1 199 ? 19.295 -6.885 -2.807 1.00 75.19 199 ALA A O 1
ATOM 1458 N N . GLY A 1 200 ? 19.858 -5.691 -4.622 1.00 80.25 200 GLY A N 1
ATOM 1459 C CA . GLY A 1 200 ? 21.286 -6.020 -4.617 1.00 80.25 200 GLY A CA 1
ATOM 1460 C C . GLY A 1 200 ? 21.619 -7.389 -5.211 1.00 80.25 200 GLY A C 1
ATOM 1461 O O . GLY A 1 200 ? 22.729 -7.878 -5.017 1.00 80.25 200 GLY A O 1
ATOM 1462 N N . VAL A 1 201 ? 20.674 -8.007 -5.923 1.00 80.81 201 VAL A N 1
ATOM 1463 C CA . VAL A 1 201 ? 20.821 -9.335 -6.538 1.00 80.81 201 VAL A CA 1
ATOM 1464 C C . VAL A 1 201 ? 20.675 -9.254 -8.054 1.00 80.81 201 VAL A C 1
ATOM 1466 O O . VAL A 1 201 ? 20.022 -8.348 -8.571 1.00 80.81 201 VAL A O 1
ATOM 1469 N N . ASP A 1 202 ? 21.273 -10.206 -8.766 1.00 85.06 202 ASP A N 1
ATOM 1470 C CA . ASP A 1 202 ? 21.078 -10.368 -10.206 1.00 85.06 202 ASP A CA 1
ATOM 1471 C C . ASP A 1 202 ? 19.943 -11.344 -10.478 1.00 85.06 202 ASP A C 1
ATOM 1473 O O . ASP A 1 202 ? 19.927 -12.472 -9.982 1.00 85.06 202 ASP A O 1
ATOM 1477 N N . VAL A 1 203 ? 18.994 -10.900 -11.290 1.00 87.19 203 VAL A N 1
ATOM 1478 C CA . VAL A 1 203 ? 17.843 -11.690 -11.701 1.00 87.19 203 VAL A CA 1
ATOM 1479 C C . VAL A 1 203 ? 18.039 -12.121 -13.142 1.00 87.19 203 VAL A C 1
ATOM 1481 O O . VAL A 1 203 ? 18.244 -11.286 -14.020 1.00 87.19 203 VAL A O 1
ATOM 1484 N N . ARG A 1 204 ? 17.952 -13.428 -13.391 1.00 91.00 204 ARG A N 1
ATOM 1485 C CA . ARG A 1 204 ? 17.841 -13.970 -14.744 1.00 91.00 204 ARG A CA 1
ATOM 1486 C C . ARG A 1 204 ? 16.379 -13.904 -15.185 1.00 91.00 204 ARG A C 1
ATOM 1488 O O . ARG A 1 204 ? 15.514 -14.350 -14.442 1.00 91.00 204 ARG A O 1
ATOM 1495 N N . VAL A 1 205 ? 16.124 -13.357 -16.367 1.00 93.19 205 VAL A N 1
ATOM 1496 C CA . VAL A 1 205 ? 14.789 -13.276 -16.973 1.00 93.19 205 VAL A CA 1
ATOM 1497 C C . VAL A 1 205 ? 14.876 -13.838 -18.382 1.00 93.19 205 VAL A C 1
ATOM 1499 O O . VAL A 1 205 ? 15.741 -13.417 -19.154 1.00 93.19 205 VAL A O 1
ATOM 1502 N N . ASP A 1 206 ? 14.009 -14.793 -18.697 1.00 95.06 206 ASP A N 1
ATOM 1503 C CA . ASP A 1 206 ? 13.937 -15.383 -20.029 1.00 95.06 206 ASP A CA 1
ATOM 1504 C C . ASP A 1 206 ? 13.284 -14.394 -21.010 1.00 95.06 206 ASP A C 1
ATOM 1506 O O . ASP A 1 206 ? 12.327 -13.687 -20.674 1.00 95.06 206 ASP A O 1
ATOM 1510 N N . VAL A 1 207 ? 13.855 -14.310 -22.209 1.00 96.81 207 VAL A N 1
ATOM 1511 C CA . VAL A 1 207 ? 13.370 -13.465 -23.304 1.00 96.81 207 VAL A CA 1
ATOM 1512 C C . VAL A 1 207 ? 12.476 -14.329 -24.175 1.00 96.81 207 VAL A C 1
ATOM 1514 O O . VAL A 1 207 ? 12.918 -15.352 -24.692 1.00 96.81 207 VAL A O 1
ATOM 1517 N N . GLU A 1 208 ? 11.215 -13.933 -24.305 1.00 95.81 208 GLU A N 1
ATOM 1518 C CA . GLU A 1 208 ? 10.210 -14.727 -25.011 1.00 95.81 208 GLU A CA 1
ATOM 1519 C C . GLU A 1 208 ? 10.125 -14.351 -26.489 1.00 95.81 208 GLU A C 1
ATOM 1521 O O . GLU A 1 208 ? 10.066 -15.223 -27.351 1.00 95.81 208 GLU A O 1
ATOM 1526 N N . GLU A 1 209 ? 10.181 -13.053 -26.785 1.00 94.50 209 GLU A N 1
ATOM 1527 C CA . GLU A 1 209 ? 10.132 -12.535 -28.150 1.00 94.50 209 GLU A CA 1
ATOM 1528 C C . GLU A 1 209 ? 11.267 -11.540 -28.362 1.00 94.50 209 GLU A C 1
ATOM 1530 O O . GLU A 1 209 ? 11.623 -10.775 -27.460 1.00 94.50 209 GLU A O 1
ATOM 1535 N N . ALA A 1 210 ? 11.832 -11.544 -29.563 1.00 95.75 210 ALA A N 1
ATOM 1536 C CA . ALA A 1 210 ? 12.884 -10.634 -29.970 1.00 95.75 210 ALA A CA 1
ATOM 1537 C C . ALA A 1 210 ? 12.781 -10.371 -31.472 1.00 95.75 210 ALA A C 1
ATOM 1539 O O . ALA A 1 210 ? 12.651 -11.308 -32.257 1.00 95.75 210 ALA A O 1
ATOM 1540 N N . ASP A 1 211 ? 12.873 -9.105 -31.854 1.00 95.75 211 ASP A N 1
ATOM 1541 C CA . ASP A 1 211 ? 12.888 -8.665 -33.244 1.00 95.75 211 ASP A CA 1
ATOM 1542 C C . ASP A 1 211 ? 13.848 -7.481 -33.406 1.00 95.75 211 ASP A C 1
ATOM 1544 O O . ASP A 1 211 ? 14.107 -6.745 -32.448 1.00 95.75 211 ASP A O 1
ATOM 1548 N N . ARG A 1 212 ? 14.411 -7.296 -34.601 1.00 96.25 212 ARG A N 1
ATOM 1549 C CA . ARG A 1 212 ? 15.350 -6.201 -34.871 1.00 96.25 212 ARG A CA 1
ATOM 1550 C C . ARG A 1 212 ? 15.245 -5.677 -36.293 1.00 96.25 212 ARG A C 1
ATOM 1552 O O . ARG A 1 212 ? 14.986 -6.423 -37.233 1.00 96.25 212 ARG A O 1
ATOM 1559 N N . GLY A 1 213 ? 15.580 -4.404 -36.450 1.00 93.88 213 GLY A N 1
ATOM 1560 C CA . GLY A 1 213 ? 15.760 -3.757 -37.740 1.00 93.88 213 GLY A CA 1
ATOM 1561 C C . GLY A 1 213 ? 16.954 -2.808 -37.736 1.00 93.88 213 GLY A C 1
ATOM 1562 O O . GLY A 1 213 ? 17.818 -2.853 -36.861 1.00 93.88 213 GLY A O 1
ATOM 1563 N N . ALA A 1 214 ? 17.028 -1.947 -38.749 1.00 90.81 214 ALA A N 1
ATOM 1564 C CA . ALA A 1 214 ? 18.097 -0.963 -38.847 1.00 90.81 214 ALA A CA 1
ATOM 1565 C C . ALA A 1 214 ? 17.940 0.108 -37.753 1.00 90.81 214 ALA A C 1
ATOM 1567 O O . ALA A 1 214 ? 16.998 0.895 -37.792 1.00 90.81 214 ALA A O 1
ATOM 1568 N N . GLY A 1 215 ? 18.857 0.119 -36.781 1.00 90.38 215 GLY A N 1
ATOM 1569 C CA . GLY A 1 215 ? 18.890 1.113 -35.701 1.00 90.38 215 GLY A CA 1
ATOM 1570 C C . GLY A 1 215 ? 17.825 0.931 -34.618 1.00 90.38 215 GLY A C 1
ATOM 1571 O O . GLY A 1 215 ? 17.676 1.809 -33.774 1.00 90.38 215 GLY A O 1
ATOM 1572 N N . TRP A 1 216 ? 17.089 -0.183 -34.612 1.00 97.56 216 TRP A N 1
ATOM 1573 C CA . TRP A 1 216 ? 16.100 -0.475 -33.577 1.00 97.56 216 TRP A CA 1
ATOM 1574 C C . TRP A 1 216 ? 16.012 -1.971 -33.283 1.00 97.56 216 TRP A C 1
ATOM 1576 O O . TRP A 1 216 ? 16.286 -2.814 -34.141 1.00 97.56 216 TRP A O 1
ATOM 1586 N N . ALA A 1 217 ? 15.576 -2.308 -32.076 1.00 98.31 217 ALA A N 1
ATOM 1587 C CA . ALA A 1 217 ? 15.164 -3.661 -31.736 1.00 98.31 217 ALA A CA 1
ATOM 1588 C C . ALA A 1 217 ? 14.057 -3.663 -30.686 1.00 98.31 217 ALA A C 1
ATOM 1590 O O . ALA A 1 217 ? 13.903 -2.725 -29.901 1.00 98.31 217 ALA A O 1
ATOM 1591 N N . ARG A 1 218 ? 13.287 -4.745 -30.668 1.00 98.12 218 ARG A N 1
ATOM 1592 C CA . ARG A 1 218 ? 12.246 -5.009 -29.685 1.00 98.12 218 ARG A CA 1
ATOM 1593 C C . ARG A 1 218 ? 12.535 -6.333 -29.001 1.00 98.12 218 ARG A C 1
ATOM 1595 O O . ARG A 1 218 ? 12.928 -7.299 -29.645 1.00 98.12 218 ARG A O 1
ATOM 1602 N N . ALA A 1 219 ? 12.289 -6.389 -27.703 1.00 98.38 219 ALA A N 1
ATOM 1603 C CA . ALA A 1 219 ? 12.248 -7.646 -26.973 1.00 98.38 219 ALA A CA 1
ATOM 1604 C C . ALA A 1 219 ? 11.058 -7.665 -26.019 1.00 98.38 219 ALA A C 1
ATOM 1606 O O . ALA A 1 219 ? 10.569 -6.609 -25.604 1.00 98.38 219 ALA A O 1
ATOM 1607 N N . ALA A 1 220 ? 10.585 -8.857 -25.676 1.00 97.75 220 ALA A N 1
ATOM 1608 C CA . ALA A 1 220 ? 9.507 -9.051 -24.726 1.00 97.75 220 ALA A CA 1
ATOM 1609 C C . ALA A 1 220 ? 9.841 -10.145 -23.716 1.00 97.75 220 ALA A C 1
ATOM 1611 O O . ALA A 1 220 ? 10.467 -11.156 -24.037 1.00 97.75 220 ALA A O 1
ATOM 1612 N N . VAL A 1 221 ? 9.408 -9.923 -22.480 1.00 97.56 221 VAL A N 1
ATOM 1613 C CA . VAL A 1 221 ? 9.544 -10.870 -21.376 1.00 97.56 221 VAL A CA 1
ATOM 1614 C C . VAL A 1 221 ? 8.185 -11.080 -20.733 1.00 97.56 221 VAL A C 1
ATOM 1616 O O . VAL A 1 221 ? 7.404 -10.138 -20.563 1.00 97.56 221 VAL A O 1
ATOM 1619 N N . ARG A 1 222 ? 7.899 -12.313 -20.332 1.00 97.06 222 ARG A N 1
ATOM 1620 C CA . ARG A 1 222 ? 6.672 -12.626 -19.608 1.00 97.06 222 ARG A CA 1
ATOM 1621 C C . ARG A 1 222 ? 6.875 -12.445 -18.118 1.00 97.06 222 ARG A C 1
ATOM 1623 O O . ARG A 1 222 ? 7.816 -12.975 -17.524 1.00 97.06 222 ARG A O 1
ATOM 1630 N N . LYS A 1 223 ? 5.991 -11.667 -17.500 1.00 95.38 223 LYS A N 1
ATOM 1631 C CA . LYS A 1 223 ? 6.040 -11.431 -16.062 1.00 95.38 223 LYS A CA 1
ATOM 1632 C C . LYS A 1 223 ? 5.699 -12.709 -15.300 1.00 95.38 223 LYS A C 1
ATOM 1634 O O . LYS A 1 223 ? 4.706 -13.364 -15.591 1.00 95.38 223 LYS A O 1
ATOM 1639 N N . PHE A 1 224 ? 6.499 -12.987 -14.276 1.00 92.81 224 PHE A N 1
ATOM 1640 C CA . PHE A 1 224 ? 6.266 -14.037 -13.292 1.00 92.81 224 PHE A CA 1
ATOM 1641 C C . PHE A 1 224 ? 6.198 -13.410 -11.897 1.00 92.81 224 PHE A C 1
ATOM 1643 O O . PHE A 1 224 ? 7.185 -12.849 -11.424 1.00 92.81 224 PHE A O 1
ATOM 1650 N N . ALA A 1 225 ? 5.046 -13.481 -11.236 1.00 88.81 225 ALA A N 1
ATOM 1651 C CA . ALA A 1 225 ? 4.795 -12.921 -9.906 1.00 88.81 225 ALA A CA 1
ATOM 1652 C C . ALA A 1 225 ? 5.096 -13.903 -8.761 1.00 88.81 225 ALA A C 1
ATOM 1654 O O . ALA A 1 225 ? 4.966 -13.545 -7.588 1.00 88.81 225 ALA A O 1
ATOM 1655 N N . GLY A 1 226 ? 5.550 -15.118 -9.075 1.00 89.69 226 GLY A N 1
ATOM 1656 C CA . GLY A 1 226 ? 5.710 -16.158 -8.068 1.00 89.69 226 GLY A CA 1
ATOM 1657 C C . GLY A 1 226 ? 4.356 -16.700 -7.629 1.00 89.69 226 GLY A C 1
ATOM 1658 O O . GLY A 1 226 ? 3.471 -16.903 -8.452 1.00 89.69 226 GLY A O 1
ATOM 1659 N N . ASP A 1 227 ? 4.195 -16.927 -6.328 1.00 87.38 227 ASP A N 1
ATOM 1660 C CA . ASP A 1 227 ? 2.914 -17.355 -5.748 1.00 87.38 227 ASP A CA 1
ATOM 1661 C C . ASP A 1 227 ? 2.098 -16.168 -5.181 1.00 87.38 227 ASP A C 1
ATOM 1663 O O . ASP A 1 227 ? 1.177 -16.367 -4.384 1.00 87.38 227 ASP A O 1
ATOM 1667 N N . ASP A 1 228 ? 2.450 -14.925 -5.539 1.00 85.62 228 ASP A N 1
ATOM 1668 C CA . ASP A 1 228 ? 1.648 -13.745 -5.204 1.00 85.62 228 ASP A CA 1
ATOM 1669 C C . ASP A 1 228 ? 0.415 -13.671 -6.123 1.00 85.62 228 ASP A C 1
ATOM 1671 O O . ASP A 1 228 ? 0.564 -13.821 -7.338 1.00 85.62 228 ASP A O 1
ATOM 1675 N N . PRO A 1 229 ? -0.802 -13.431 -5.597 1.00 82.06 229 PRO A N 1
ATOM 1676 C CA . PRO A 1 229 ? -2.007 -13.257 -6.410 1.00 82.06 229 PRO A CA 1
ATOM 1677 C C . PRO A 1 229 ? -2.023 -11.881 -7.110 1.00 82.06 229 PRO A C 1
ATOM 1679 O O . PRO A 1 229 ? -2.885 -11.037 -6.853 1.00 82.06 229 PRO A O 1
ATOM 1682 N N . ASP A 1 230 ? -1.057 -11.657 -7.997 1.00 86.75 230 ASP A N 1
ATOM 1683 C CA . ASP A 1 230 ? -0.848 -10.421 -8.747 1.00 86.75 230 ASP A CA 1
ATOM 1684 C C . ASP A 1 230 ? -1.590 -10.474 -10.089 1.00 86.75 230 ASP A C 1
ATOM 1686 O O . ASP A 1 230 ? -1.343 -11.332 -10.933 1.00 86.75 230 ASP A O 1
ATOM 1690 N N . VAL A 1 231 ? -2.484 -9.512 -10.325 1.00 88.69 231 VAL A N 1
ATOM 1691 C CA . VAL A 1 231 ? -3.275 -9.431 -11.565 1.00 88.69 231 VAL A CA 1
ATOM 1692 C C . VAL A 1 231 ? -2.435 -9.216 -12.824 1.00 88.69 231 VAL A C 1
ATOM 1694 O O . VAL A 1 231 ? -2.940 -9.433 -13.919 1.00 88.69 231 VAL A O 1
ATOM 1697 N N . THR A 1 232 ? -1.188 -8.766 -12.683 1.00 91.00 232 THR A N 1
ATOM 1698 C CA . THR A 1 232 ? -0.246 -8.566 -13.793 1.00 91.00 232 THR A CA 1
ATOM 1699 C C . THR A 1 232 ? 0.666 -9.772 -14.023 1.00 91.00 232 THR A C 1
ATOM 1701 O O . THR A 1 232 ? 1.583 -9.694 -14.838 1.00 91.00 232 THR A O 1
ATOM 1704 N N . ASP A 1 233 ? 0.481 -10.868 -13.282 1.00 94.38 233 ASP A N 1
ATOM 1705 C CA . ASP A 1 233 ? 1.171 -12.126 -13.565 1.00 94.38 233 ASP A CA 1
ATOM 1706 C C . ASP A 1 233 ? 0.843 -12.646 -14.973 1.00 94.38 233 ASP A C 1
ATOM 1708 O O . ASP A 1 233 ? -0.272 -12.478 -15.470 1.00 94.38 233 ASP A O 1
ATOM 1712 N N . GLY A 1 234 ? 1.839 -13.224 -15.643 1.00 94.00 234 GLY A N 1
ATOM 1713 C CA . GLY A 1 234 ? 1.720 -13.724 -17.012 1.00 94.00 234 GLY A CA 1
ATOM 1714 C C . GLY A 1 234 ? 1.648 -12.648 -18.102 1.00 94.00 234 GLY A C 1
ATOM 1715 O O . GLY A 1 234 ? 1.670 -13.003 -19.280 1.00 94.00 234 GLY A O 1
ATOM 1716 N N . ALA A 1 235 ? 1.597 -11.357 -17.754 1.00 96.19 235 ALA A N 1
ATOM 1717 C CA . ALA A 1 235 ? 1.560 -10.271 -18.730 1.00 96.19 235 ALA A CA 1
ATOM 1718 C C . ALA A 1 235 ? 2.866 -10.190 -19.534 1.00 96.19 235 ALA A C 1
ATOM 1720 O O . ALA A 1 235 ? 3.961 -10.283 -18.970 1.00 96.19 235 ALA A O 1
ATOM 1721 N N . LEU A 1 236 ? 2.751 -9.974 -20.844 1.00 97.62 236 LEU A N 1
ATOM 1722 C CA . LEU A 1 236 ? 3.898 -9.754 -21.717 1.00 97.62 236 LEU A CA 1
ATOM 1723 C C . LEU A 1 236 ? 4.342 -8.287 -21.617 1.00 97.62 236 LEU A C 1
ATOM 1725 O O . LEU A 1 236 ? 3.570 -7.378 -21.919 1.00 97.62 236 LEU A O 1
ATOM 1729 N N . VAL A 1 237 ? 5.575 -8.057 -21.166 1.00 98.38 237 VAL A N 1
ATOM 1730 C CA . VAL A 1 237 ? 6.187 -6.728 -21.056 1.00 98.38 237 VAL A CA 1
ATOM 1731 C C . VAL A 1 237 ? 7.246 -6.603 -22.140 1.00 98.38 237 VAL A C 1
ATOM 1733 O O . VAL A 1 237 ? 8.237 -7.329 -22.127 1.00 98.38 237 VAL A O 1
ATOM 1736 N N . SER A 1 238 ? 7.040 -5.677 -23.068 1.00 98.12 238 SER A N 1
ATOM 1737 C CA . SER A 1 238 ? 7.933 -5.419 -24.191 1.00 98.12 238 SER A CA 1
ATOM 1738 C C . SER A 1 238 ? 8.644 -4.077 -24.055 1.00 98.12 238 SER A C 1
ATOM 1740 O O . SER A 1 238 ? 8.132 -3.143 -23.437 1.00 98.12 238 SER A O 1
ATOM 1742 N N . ALA A 1 239 ? 9.836 -3.984 -24.632 1.00 98.62 239 ALA A N 1
ATOM 1743 C CA . ALA A 1 239 ? 10.568 -2.743 -24.802 1.00 98.62 239 ALA A CA 1
ATOM 1744 C C . ALA A 1 239 ? 11.002 -2.614 -26.263 1.00 98.62 239 ALA A C 1
ATOM 1746 O O . ALA A 1 239 ? 11.641 -3.521 -26.798 1.00 98.62 239 ALA A O 1
ATOM 1747 N N . LEU A 1 240 ? 10.673 -1.483 -26.881 1.00 98.62 240 LEU A N 1
ATOM 1748 C CA . LEU A 1 240 ? 11.243 -1.032 -28.147 1.00 98.62 240 LEU A CA 1
ATOM 1749 C C . LEU A 1 240 ? 12.397 -0.078 -27.838 1.00 98.62 240 LEU A C 1
ATOM 1751 O O . LEU A 1 240 ? 12.199 0.906 -27.124 1.00 98.62 240 LEU A O 1
ATOM 1755 N N . VAL A 1 241 ? 13.582 -0.376 -28.361 1.00 98.69 241 VAL A N 1
ATOM 1756 C CA . VAL A 1 241 ? 14.783 0.451 -28.235 1.00 98.69 241 VAL A CA 1
ATOM 1757 C C . VAL A 1 241 ? 15.182 0.943 -29.618 1.00 98.69 241 VAL A C 1
ATOM 1759 O O . VAL A 1 241 ? 15.446 0.137 -30.508 1.00 98.69 241 VAL A O 1
ATOM 1762 N N . GLU A 1 242 ? 15.240 2.259 -29.779 1.00 98.44 242 GLU A N 1
ATOM 1763 C CA . GLU A 1 242 ? 15.673 2.947 -30.996 1.00 98.44 242 GLU A CA 1
ATOM 1764 C C . GLU A 1 242 ? 16.974 3.697 -30.695 1.00 98.44 242 GLU A C 1
ATOM 1766 O O . GLU A 1 242 ? 17.029 4.479 -29.740 1.00 98.44 242 GLU A O 1
ATOM 1771 N N . LEU A 1 243 ? 18.020 3.451 -31.481 1.00 97.88 243 LEU A N 1
ATOM 1772 C CA . LEU A 1 243 ? 19.296 4.154 -31.363 1.00 97.88 243 LEU A CA 1
ATOM 1773 C C . LEU A 1 243 ? 19.158 5.576 -31.908 1.00 97.88 243 LEU A C 1
ATOM 1775 O O . LEU A 1 243 ? 18.512 5.801 -32.933 1.00 97.88 243 LEU A O 1
ATOM 1779 N N . VAL A 1 244 ? 19.775 6.531 -31.222 1.00 96.69 244 VAL A N 1
ATOM 1780 C CA . VAL A 1 244 ? 19.767 7.947 -31.608 1.00 96.69 244 VAL A CA 1
ATOM 1781 C C . VAL A 1 244 ? 21.172 8.525 -31.507 1.00 96.69 244 VAL A C 1
ATOM 1783 O O . VAL A 1 244 ? 21.983 8.046 -30.721 1.00 96.69 244 VAL A O 1
ATOM 1786 N N . ASP A 1 245 ? 21.456 9.575 -32.272 1.00 93.06 245 ASP A N 1
ATOM 1787 C CA . ASP A 1 245 ? 22.783 10.205 -32.266 1.00 93.06 245 ASP A CA 1
ATOM 1788 C C . ASP A 1 245 ? 23.051 10.996 -30.973 1.00 93.06 245 ASP A C 1
ATOM 1790 O O . ASP A 1 245 ? 24.190 11.075 -30.513 1.00 93.06 245 ASP A O 1
ATOM 1794 N N . ASP A 1 246 ? 22.003 11.559 -30.360 1.00 93.31 246 ASP A N 1
ATOM 1795 C CA . ASP A 1 246 ? 22.116 12.324 -29.118 1.00 93.31 246 ASP A CA 1
ATOM 1796 C C . ASP A 1 246 ? 22.412 11.410 -27.917 1.00 93.31 246 ASP A C 1
ATOM 1798 O O . ASP A 1 246 ? 21.718 10.408 -27.725 1.00 93.31 246 ASP A O 1
ATOM 1802 N N . PRO A 1 247 ? 23.376 11.757 -27.046 1.00 91.44 247 PRO A N 1
ATOM 1803 C CA . PRO A 1 247 ? 23.709 10.939 -25.890 1.00 91.44 247 PRO A CA 1
ATOM 1804 C C . PRO A 1 247 ? 22.585 10.926 -24.844 1.00 91.44 247 PRO A C 1
ATOM 1806 O O . PRO A 1 247 ? 21.901 11.922 -24.599 1.00 91.44 247 PRO A O 1
ATOM 1809 N N . GLY A 1 248 ? 22.465 9.797 -24.144 1.00 94.19 248 GLY A N 1
ATOM 1810 C CA . GLY A 1 248 ? 21.519 9.600 -23.045 1.00 94.19 248 GLY A CA 1
ATOM 1811 C C . GLY A 1 248 ? 20.406 8.605 -23.369 1.00 94.19 248 GLY A C 1
ATOM 1812 O O . GLY A 1 248 ? 20.226 8.177 -24.505 1.00 94.19 248 GLY A O 1
ATOM 1813 N N . VAL A 1 249 ? 19.660 8.204 -22.336 1.00 97.56 249 VAL A N 1
ATOM 1814 C CA . VAL A 1 249 ? 18.554 7.248 -22.472 1.00 97.56 249 VAL A CA 1
ATOM 1815 C C . VAL A 1 249 ? 17.238 7.918 -22.104 1.00 97.56 249 VAL A C 1
ATOM 1817 O O . VAL A 1 249 ? 17.037 8.340 -20.963 1.00 97.56 249 VAL A O 1
ATOM 1820 N N . GLN A 1 250 ? 16.332 7.998 -23.074 1.00 97.31 250 GLN A N 1
ATOM 1821 C CA . GLN A 1 250 ? 14.979 8.520 -22.893 1.00 97.31 250 GLN A CA 1
ATOM 1822 C C . GLN A 1 250 ? 14.020 7.352 -22.681 1.00 97.31 250 GLN A C 1
ATOM 1824 O O . GLN A 1 250 ? 13.991 6.429 -23.487 1.00 97.31 250 GLN A O 1
ATOM 1829 N N . VAL A 1 251 ? 13.227 7.385 -21.610 1.00 98.25 251 VAL A N 1
ATOM 1830 C CA . VAL A 1 251 ? 12.283 6.307 -21.276 1.00 98.25 251 VAL A CA 1
ATOM 1831 C C . VAL A 1 251 ? 10.855 6.838 -21.317 1.00 98.25 251 VAL A C 1
ATOM 1833 O O . VAL A 1 251 ? 10.523 7.776 -20.587 1.00 98.25 251 VAL A O 1
ATOM 1836 N N . ASP A 1 252 ? 9.994 6.202 -22.103 1.00 98.19 252 ASP A N 1
ATOM 1837 C CA . ASP A 1 252 ? 8.554 6.462 -22.133 1.00 98.19 252 ASP A CA 1
ATOM 1838 C C . ASP A 1 252 ? 7.743 5.152 -22.206 1.00 98.19 252 ASP A C 1
ATOM 1840 O O . ASP A 1 252 ? 8.297 4.051 -22.252 1.00 98.19 252 ASP A O 1
ATOM 1844 N N . GLY A 1 253 ? 6.416 5.253 -22.135 1.00 97.69 253 GLY A N 1
ATOM 1845 C CA . GLY A 1 253 ? 5.498 4.117 -22.245 1.00 97.69 253 GLY A CA 1
ATOM 1846 C C . GLY A 1 253 ? 4.643 4.183 -23.508 1.00 97.69 253 GLY A C 1
ATOM 1847 O O . GLY A 1 253 ? 4.057 5.220 -23.792 1.00 97.69 253 GLY A O 1
ATOM 1848 N N . GLY A 1 254 ? 4.506 3.083 -24.231 1.00 97.31 254 GLY A N 1
ATOM 1849 C CA . GLY A 1 254 ? 3.589 2.932 -25.358 1.00 97.31 254 GLY A CA 1
ATOM 1850 C C . GLY A 1 254 ? 2.301 2.220 -24.950 1.00 97.31 254 GLY A C 1
ATOM 1851 O O . GLY A 1 254 ? 1.694 2.525 -23.916 1.00 97.31 254 GLY A O 1
ATOM 1852 N N . THR A 1 255 ? 1.879 1.268 -25.780 1.00 97.62 255 THR A N 1
ATOM 1853 C CA . THR A 1 255 ? 0.605 0.551 -25.632 1.00 97.62 255 THR A CA 1
ATOM 1854 C C . THR A 1 255 ? 0.476 -0.119 -24.261 1.00 97.62 255 THR A C 1
ATOM 1856 O O . THR A 1 255 ? 1.384 -0.808 -23.806 1.00 97.62 255 THR A O 1
ATOM 1859 N N . GLY A 1 256 ? -0.659 0.096 -23.588 1.00 96.44 256 GLY A N 1
ATOM 1860 C CA . GLY A 1 256 ? -1.012 -0.531 -22.309 1.00 96.44 256 GLY A CA 1
ATOM 1861 C C . GLY A 1 256 ? -0.154 -0.147 -21.096 1.00 96.44 256 GLY A C 1
ATOM 1862 O O . GLY A 1 256 ? -0.384 -0.673 -20.002 1.00 96.44 256 GLY A O 1
ATOM 1863 N N . VAL A 1 257 ? 0.752 0.827 -21.233 1.00 98.19 257 VAL A N 1
ATOM 1864 C CA . VAL A 1 257 ? 1.356 1.546 -20.101 1.00 98.19 257 VAL A CA 1
ATOM 1865 C C . VAL A 1 257 ? 0.541 2.803 -19.817 1.00 98.19 257 VAL A C 1
ATOM 1867 O O . VAL A 1 257 ? 0.347 3.659 -20.680 1.00 98.19 257 VAL A O 1
ATOM 1870 N N . GLY A 1 258 ? 0.050 2.923 -18.585 1.00 96.81 258 GLY A N 1
ATOM 1871 C CA . GLY A 1 258 ? -0.873 3.991 -18.221 1.00 96.81 258 GLY A CA 1
ATOM 1872 C C . GLY A 1 258 ? -0.248 5.387 -18.272 1.00 96.81 258 GLY A C 1
ATOM 1873 O O . GLY A 1 258 ? 0.967 5.547 -18.163 1.00 96.81 258 GLY A O 1
ATOM 1874 N N . ARG A 1 259 ? -1.084 6.419 -18.396 1.00 97.06 259 ARG A N 1
ATOM 1875 C CA . ARG A 1 259 ? -0.708 7.833 -18.254 1.00 97.06 259 ARG A CA 1
ATOM 1876 C C . ARG A 1 259 ? -1.201 8.391 -16.931 1.00 97.06 259 ARG A C 1
ATOM 1878 O O . ARG A 1 259 ? -2.350 8.159 -16.547 1.00 97.06 259 ARG A O 1
ATOM 1885 N N . VAL A 1 260 ? -0.338 9.129 -16.238 1.00 95.19 260 VAL A N 1
ATOM 1886 C CA . VAL A 1 260 ? -0.705 9.813 -14.998 1.00 95.19 260 VAL A CA 1
ATOM 1887 C C . VAL A 1 260 ? -1.575 11.020 -15.333 1.00 95.19 260 VAL A C 1
ATOM 1889 O O . VAL A 1 260 ? -1.200 11.868 -16.130 1.00 95.19 260 VAL A O 1
ATOM 1892 N N . THR A 1 261 ? -2.743 11.114 -14.709 1.00 91.50 261 THR A N 1
ATOM 1893 C CA . THR A 1 261 ? -3.703 12.218 -14.910 1.00 91.50 261 THR A CA 1
ATOM 1894 C C . THR A 1 261 ? -3.896 13.064 -13.653 1.00 91.50 261 THR A C 1
ATOM 1896 O O . THR A 1 261 ? -4.557 14.096 -13.691 1.00 91.50 261 THR A O 1
ATOM 1899 N N . ARG A 1 262 ? -3.334 12.635 -12.516 1.00 83.38 262 ARG A N 1
ATOM 1900 C CA . ARG A 1 262 ? -3.519 13.274 -11.208 1.00 83.38 262 ARG A CA 1
ATOM 1901 C C . ARG A 1 262 ? -2.187 13.450 -10.487 1.00 83.38 262 ARG A C 1
ATOM 1903 O O . ARG A 1 262 ? -1.308 12.602 -10.587 1.00 83.38 262 ARG A O 1
ATOM 1910 N N . ALA A 1 263 ? -2.065 14.537 -9.727 1.00 83.81 263 ALA A N 1
ATOM 1911 C CA . ALA A 1 263 ? -0.907 14.795 -8.876 1.00 83.81 263 ALA A CA 1
ATOM 1912 C C . ALA A 1 263 ? -0.846 13.840 -7.664 1.00 83.81 263 ALA A C 1
ATOM 1914 O O . ALA A 1 263 ? -1.858 13.262 -7.256 1.00 83.81 263 ALA A O 1
ATOM 1915 N N . GLY A 1 264 ? 0.343 13.709 -7.065 1.00 81.50 264 GLY A N 1
ATOM 1916 C CA . GLY A 1 264 ? 0.588 12.890 -5.866 1.00 81.50 264 GLY A CA 1
ATOM 1917 C C . GLY A 1 264 ? 1.070 11.464 -6.137 1.00 81.50 264 GLY A C 1
ATOM 1918 O O . GLY A 1 264 ? 1.350 10.727 -5.190 1.00 81.50 264 GLY A O 1
ATOM 1919 N N . LEU A 1 265 ? 1.182 11.084 -7.410 1.00 87.38 265 LEU A N 1
ATOM 1920 C CA . LEU A 1 265 ? 1.876 9.877 -7.847 1.00 87.38 265 LEU A CA 1
ATOM 1921 C C . LEU A 1 265 ? 3.373 10.154 -8.041 1.00 87.38 265 LEU A C 1
ATOM 1923 O O . LEU A 1 265 ? 3.813 11.299 -8.011 1.00 87.38 265 LEU A O 1
ATOM 1927 N N . ASP A 1 266 ? 4.152 9.088 -8.217 1.00 90.62 266 ASP A N 1
ATOM 1928 C CA . ASP A 1 266 ? 5.607 9.169 -8.401 1.00 90.62 266 ASP A CA 1
ATOM 1929 C C . ASP A 1 266 ? 6.004 9.957 -9.664 1.00 90.62 266 ASP A C 1
ATOM 1931 O O . ASP A 1 266 ? 7.013 10.653 -9.661 1.00 90.62 266 ASP A O 1
ATOM 1935 N N . GLN A 1 267 ? 5.179 9.891 -10.714 1.00 93.75 267 GLN A N 1
ATOM 1936 C CA . GLN A 1 267 ? 5.368 10.633 -11.959 1.00 93.75 267 GLN A CA 1
ATOM 1937 C C . GLN A 1 267 ? 4.356 11.782 -12.087 1.00 93.75 267 GLN A C 1
ATOM 1939 O O . GLN A 1 267 ? 3.228 11.656 -11.597 1.00 93.75 267 GLN A O 1
ATOM 1944 N N . PRO A 1 268 ? 4.727 12.898 -12.741 1.00 93.00 268 PRO A N 1
ATOM 1945 C CA . PRO A 1 268 ? 3.840 14.045 -12.911 1.00 93.00 268 PRO A CA 1
ATOM 1946 C C . PRO A 1 268 ? 2.685 13.751 -13.889 1.00 93.00 268 PRO A C 1
ATOM 1948 O O . PRO A 1 268 ? 2.804 12.859 -14.734 1.00 93.00 268 PRO A O 1
ATOM 1951 N N . PRO A 1 269 ? 1.575 14.516 -13.827 1.00 94.50 269 PRO A N 1
ATOM 1952 C CA . PRO A 1 269 ? 0.512 14.448 -14.829 1.00 94.50 269 PRO A CA 1
ATOM 1953 C C . PRO A 1 269 ? 1.041 14.590 -16.263 1.00 94.50 269 PRO A C 1
ATOM 1955 O O . PRO A 1 269 ? 1.910 15.413 -16.531 1.00 94.50 269 PRO A O 1
ATOM 1958 N N . GLY A 1 270 ? 0.514 13.776 -17.176 1.00 93.38 270 GLY A N 1
ATOM 1959 C CA . GLY A 1 270 ? 0.943 13.661 -18.571 1.00 93.38 270 GLY A CA 1
ATOM 1960 C C . GLY A 1 270 ? 2.003 12.582 -18.816 1.00 93.38 270 GLY A C 1
ATOM 1961 O O . GLY A 1 270 ? 2.040 12.012 -19.905 1.00 93.38 270 GLY A O 1
ATOM 1962 N N . ALA A 1 271 ? 2.820 12.233 -17.818 1.00 96.38 271 ALA A N 1
ATOM 1963 C CA . ALA A 1 271 ? 3.884 11.245 -17.985 1.00 96.38 271 ALA A CA 1
ATOM 1964 C C . ALA A 1 271 ? 3.360 9.796 -18.004 1.00 96.38 271 ALA A C 1
ATOM 1966 O O . ALA A 1 271 ? 2.331 9.470 -17.398 1.00 96.38 271 ALA A O 1
ATOM 1967 N N . ALA A 1 272 ? 4.104 8.896 -18.657 1.00 97.50 272 ALA A N 1
ATOM 1968 C CA . ALA A 1 272 ? 3.889 7.458 -18.519 1.00 97.50 272 ALA A CA 1
ATOM 1969 C C . ALA A 1 272 ? 4.073 7.005 -17.064 1.00 97.50 272 ALA A C 1
ATOM 1971 O O . ALA A 1 272 ? 5.009 7.433 -16.378 1.00 97.50 272 ALA A O 1
ATOM 1972 N N . ALA A 1 273 ? 3.195 6.104 -16.619 1.00 96.94 273 ALA A N 1
ATOM 1973 C CA . ALA A 1 273 ? 3.135 5.518 -15.283 1.00 96.94 273 ALA A CA 1
ATOM 1974 C C . ALA A 1 273 ? 4.262 4.494 -15.054 1.00 96.94 273 ALA A C 1
ATOM 1976 O O . ALA A 1 273 ? 4.026 3.341 -14.700 1.00 96.94 273 ALA A O 1
ATOM 1977 N N . ILE A 1 274 ? 5.500 4.928 -15.282 1.00 97.88 274 ILE A N 1
ATOM 1978 C CA . ILE A 1 274 ? 6.737 4.200 -15.019 1.00 97.88 274 ILE A CA 1
ATOM 1979 C C . ILE A 1 274 ? 7.412 4.910 -13.851 1.00 97.88 274 ILE A C 1
ATOM 1981 O O . ILE A 1 274 ? 7.821 6.061 -13.994 1.00 97.88 274 ILE A O 1
ATOM 1985 N N . ASN A 1 275 ? 7.500 4.261 -12.693 1.00 95.25 275 ASN A N 1
ATOM 1986 C CA . ASN A 1 275 ? 8.046 4.909 -11.500 1.00 95.25 275 ASN A CA 1
ATOM 1987 C C . ASN A 1 275 ? 9.554 5.194 -11.632 1.00 95.25 275 ASN A C 1
ATOM 1989 O O . ASN A 1 275 ? 10.263 4.561 -12.415 1.00 95.25 275 ASN A O 1
ATOM 1993 N N . SER A 1 276 ? 10.051 6.102 -10.797 1.00 94.69 276 SER A N 1
ATOM 1994 C CA . SER A 1 276 ? 11.436 6.571 -10.707 1.00 94.69 276 SER A CA 1
ATOM 1995 C C . SER A 1 276 ? 12.464 5.437 -10.648 1.00 94.69 276 SER A C 1
ATOM 1997 O O . SER A 1 276 ? 13.432 5.444 -11.408 1.00 94.69 276 SER A O 1
ATOM 1999 N N . VAL A 1 277 ? 12.235 4.425 -9.803 1.00 95.19 277 VAL A N 1
ATOM 2000 C CA . VAL A 1 277 ? 13.125 3.257 -9.688 1.00 95.19 277 VAL A CA 1
ATOM 2001 C C . VAL A 1 277 ? 13.169 2.438 -10.991 1.00 95.19 277 VAL A C 1
ATOM 2003 O O . VAL A 1 277 ? 14.265 2.287 -11.529 1.00 95.19 277 VAL A O 1
ATOM 2006 N N . PRO A 1 278 ? 12.043 1.962 -11.561 1.00 96.62 278 PRO A N 1
ATOM 2007 C CA . PRO A 1 278 ? 12.046 1.325 -12.879 1.00 96.62 278 PRO A CA 1
ATOM 2008 C C . PRO A 1 278 ? 12.643 2.177 -14.004 1.00 96.62 278 PRO A C 1
ATOM 2010 O O . PRO A 1 278 ? 13.407 1.646 -14.802 1.00 96.62 278 PRO A O 1
ATOM 2013 N N . ARG A 1 279 ? 12.351 3.486 -14.067 1.00 97.38 279 ARG A N 1
ATOM 2014 C CA . ARG A 1 279 ? 12.941 4.390 -15.075 1.00 97.38 279 ARG A CA 1
ATOM 2015 C C . ARG A 1 279 ? 14.461 4.382 -15.001 1.00 97.38 279 ARG A C 1
ATOM 2017 O O . ARG A 1 279 ? 15.116 4.228 -16.028 1.00 97.38 279 ARG A O 1
ATOM 2024 N N . ARG A 1 280 ? 15.007 4.500 -13.787 1.00 96.69 280 ARG A N 1
ATOM 2025 C CA . ARG A 1 280 ? 16.449 4.429 -13.549 1.00 96.69 280 ARG A CA 1
ATOM 2026 C C . ARG A 1 280 ? 17.013 3.069 -13.956 1.00 96.69 280 ARG A C 1
ATOM 2028 O O . ARG A 1 280 ? 17.985 3.039 -14.694 1.00 96.69 280 ARG A O 1
ATOM 2035 N N . MET A 1 281 ? 16.374 1.967 -13.553 1.00 96.31 281 MET A N 1
ATOM 2036 C CA . MET A 1 281 ? 16.820 0.615 -13.921 1.00 96.31 281 MET A CA 1
ATOM 2037 C C . MET A 1 281 ? 16.880 0.418 -15.439 1.00 96.31 281 MET A C 1
ATOM 2039 O O . MET A 1 281 ? 17.863 -0.117 -15.945 1.00 96.31 281 MET A O 1
ATOM 2043 N N . ILE A 1 282 ? 15.842 0.852 -16.161 1.00 98.25 282 ILE A N 1
ATOM 2044 C CA . ILE A 1 282 ? 15.791 0.789 -17.627 1.00 98.25 282 ILE A CA 1
ATOM 2045 C C . ILE A 1 282 ? 16.936 1.618 -18.218 1.00 98.25 282 ILE A C 1
ATOM 2047 O O . ILE A 1 282 ? 17.704 1.102 -19.025 1.00 98.25 282 ILE A O 1
ATOM 2051 N N . ALA A 1 283 ? 17.084 2.872 -17.781 1.00 97.75 283 ALA A N 1
ATOM 2052 C CA . ALA A 1 283 ? 18.109 3.775 -18.291 1.00 97.75 283 ALA A CA 1
ATOM 2053 C C . ALA A 1 283 ? 19.535 3.254 -18.046 1.00 97.75 283 ALA A C 1
ATOM 2055 O O . ALA A 1 283 ? 20.330 3.212 -18.978 1.00 97.75 283 ALA A O 1
ATOM 2056 N N . GLU A 1 284 ? 19.845 2.808 -16.826 1.00 96.06 284 GLU A N 1
ATOM 2057 C CA . GLU A 1 284 ? 21.156 2.255 -16.454 1.00 96.06 284 GLU A CA 1
ATOM 2058 C C . GLU A 1 284 ? 21.485 0.996 -17.259 1.00 96.06 284 GLU A C 1
ATOM 2060 O O . GLU A 1 284 ? 22.594 0.842 -17.768 1.00 96.06 284 GLU A O 1
ATOM 2065 N N . THR A 1 285 ? 20.506 0.105 -17.410 1.00 96.44 285 THR A N 1
ATOM 2066 C CA . THR A 1 285 ? 20.705 -1.174 -18.092 1.00 96.44 285 THR A CA 1
ATOM 2067 C C . THR A 1 285 ? 20.911 -0.989 -19.598 1.00 96.44 285 THR A C 1
ATOM 2069 O O . THR A 1 285 ? 21.775 -1.637 -20.189 1.00 96.44 285 THR A O 1
ATOM 2072 N N . VAL A 1 286 ? 20.159 -0.076 -20.220 1.00 97.81 286 VAL A N 1
ATOM 2073 C CA . VAL A 1 286 ? 20.339 0.279 -21.635 1.00 97.81 286 VAL A CA 1
ATOM 2074 C C . VAL A 1 286 ? 21.661 1.012 -21.841 1.00 97.81 286 VAL A C 1
ATOM 2076 O O . VAL A 1 286 ? 22.420 0.634 -22.726 1.00 97.81 286 VAL A O 1
ATOM 2079 N N . ALA A 1 287 ? 21.989 1.994 -20.996 1.00 96.69 287 ALA A N 1
ATOM 2080 C CA . ALA A 1 287 ? 23.257 2.717 -21.081 1.00 96.69 287 ALA A CA 1
ATOM 2081 C C . ALA A 1 287 ? 24.466 1.777 -20.952 1.00 96.69 287 ALA A C 1
ATOM 2083 O O . ALA A 1 287 ? 25.420 1.906 -21.715 1.00 96.69 287 ALA A O 1
ATOM 2084 N N . SER A 1 288 ? 24.405 0.792 -20.047 1.00 95.19 288 SER A N 1
ATOM 2085 C CA . SER A 1 288 ? 25.436 -0.246 -19.933 1.00 95.19 288 SER A CA 1
ATOM 2086 C C . SER A 1 288 ? 25.581 -1.044 -21.228 1.00 95.19 288 SER A C 1
ATOM 2088 O O . SER A 1 288 ? 26.699 -1.263 -21.674 1.00 95.19 288 SER A O 1
ATOM 2090 N N . ALA A 1 289 ? 24.474 -1.445 -21.862 1.00 95.75 289 ALA A N 1
ATOM 2091 C CA . ALA A 1 289 ? 24.522 -2.195 -23.116 1.00 95.75 289 ALA A CA 1
ATOM 2092 C C . ALA A 1 289 ? 25.109 -1.375 -24.280 1.00 95.75 289 ALA A C 1
ATOM 2094 O O . ALA A 1 289 ? 25.868 -1.918 -25.080 1.00 95.75 289 ALA A O 1
ATOM 2095 N N . LEU A 1 290 ? 24.790 -0.077 -24.362 1.00 96.06 290 LEU A N 1
ATOM 2096 C CA . LEU A 1 290 ? 25.382 0.828 -25.354 1.00 96.06 290 LEU A CA 1
ATOM 2097 C C . LEU A 1 290 ? 26.890 1.005 -25.120 1.00 96.06 290 LEU A C 1
ATOM 2099 O O . LEU A 1 290 ? 27.670 0.947 -26.070 1.00 96.06 290 LEU A O 1
ATOM 2103 N N . ALA A 1 291 ? 27.301 1.174 -23.859 1.00 94.62 291 ALA A N 1
ATOM 2104 C CA . ALA A 1 291 ? 28.703 1.327 -23.479 1.00 94.62 291 ALA A CA 1
ATOM 2105 C C . ALA A 1 291 ? 29.528 0.061 -23.764 1.00 94.62 291 ALA A C 1
ATOM 2107 O O . ALA A 1 291 ? 30.622 0.166 -24.319 1.00 94.62 291 ALA A O 1
ATOM 2108 N N . ASP A 1 292 ? 28.988 -1.124 -23.455 1.00 94.31 292 ASP A N 1
ATOM 2109 C CA . ASP A 1 292 ? 29.619 -2.419 -23.753 1.00 94.31 292 ASP A CA 1
ATOM 2110 C C . ASP A 1 292 ? 29.873 -2.594 -25.262 1.00 94.31 292 ASP A C 1
ATOM 2112 O O . ASP A 1 292 ? 30.877 -3.180 -25.664 1.00 94.31 292 ASP A O 1
ATOM 2116 N N . ALA A 1 293 ? 28.984 -2.052 -26.101 1.00 93.25 293 ALA A N 1
ATOM 2117 C CA . ALA A 1 293 ? 29.108 -2.053 -27.558 1.00 93.25 293 ALA A CA 1
ATOM 2118 C C . ALA A 1 293 ? 29.882 -0.845 -28.121 1.00 93.25 293 ALA A C 1
ATOM 2120 O O . ALA A 1 293 ? 29.962 -0.685 -29.338 1.00 93.25 293 ALA A O 1
ATOM 2121 N N . GLN A 1 294 ? 30.438 0.013 -27.256 1.00 93.19 294 GLN A N 1
ATOM 2122 C CA . GLN A 1 294 ? 31.150 1.242 -27.628 1.00 93.19 294 GLN A CA 1
ATOM 2123 C C . GLN A 1 294 ? 30.330 2.173 -28.544 1.00 93.19 294 GLN A C 1
ATOM 2125 O O . GLN A 1 294 ? 30.884 2.890 -29.381 1.00 93.19 294 GLN A O 1
ATOM 2130 N N . HIS A 1 295 ? 29.003 2.178 -28.392 1.00 91.38 295 HIS A N 1
ATOM 2131 C CA . HIS A 1 295 ? 28.117 3.058 -29.143 1.00 91.38 295 HIS A CA 1
ATOM 2132 C C . HIS A 1 295 ? 28.160 4.478 -28.555 1.00 91.38 295 HIS A C 1
ATOM 2134 O O . HIS A 1 295 ? 27.916 4.667 -27.366 1.00 91.38 295 HIS A O 1
ATOM 2140 N N . ALA A 1 296 ? 28.485 5.474 -29.385 1.00 87.81 296 ALA A N 1
ATOM 2141 C CA . ALA A 1 296 ? 28.658 6.865 -28.950 1.00 87.81 296 ALA A CA 1
ATOM 2142 C C . ALA A 1 296 ? 27.338 7.649 -28.809 1.00 87.81 296 ALA A C 1
ATOM 2144 O O . ALA A 1 296 ? 27.318 8.683 -28.141 1.00 87.81 296 ALA A O 1
ATOM 2145 N N . GLY A 1 297 ? 26.265 7.169 -29.444 1.00 92.75 297 GLY A N 1
ATOM 2146 C CA . GLY A 1 297 ? 24.929 7.752 -29.364 1.00 92.75 297 GLY A CA 1
ATOM 2147 C C . GLY A 1 297 ? 24.148 7.321 -28.119 1.00 92.75 297 GLY A C 1
ATOM 2148 O O . GLY A 1 297 ? 24.677 6.706 -27.189 1.00 92.75 297 GLY A O 1
ATOM 2149 N N . GLY A 1 298 ? 22.865 7.656 -28.097 1.00 96.69 298 GLY A N 1
ATOM 2150 C CA . GLY A 1 298 ? 21.918 7.307 -27.043 1.00 96.69 298 GLY A CA 1
ATOM 2151 C C . GLY A 1 298 ? 20.831 6.342 -27.503 1.00 96.69 298 GLY A C 1
ATOM 2152 O O . GLY A 1 298 ? 20.922 5.692 -28.546 1.00 96.69 298 GLY A O 1
ATOM 2153 N N . ALA A 1 299 ? 19.768 6.251 -26.704 1.00 98.12 299 ALA A N 1
ATOM 2154 C CA . ALA A 1 299 ? 18.608 5.433 -27.038 1.00 98.12 299 ALA A CA 1
ATOM 2155 C C . ALA A 1 299 ? 17.285 6.042 -26.568 1.00 98.12 299 ALA A C 1
ATOM 2157 O O . ALA A 1 299 ? 17.176 6.593 -25.467 1.00 98.12 299 ALA A O 1
ATOM 2158 N N . ARG A 1 300 ? 16.241 5.848 -27.375 1.00 98.44 300 ARG A N 1
ATOM 2159 C CA . ARG A 1 300 ? 14.846 6.019 -26.966 1.00 98.44 300 ARG A CA 1
ATOM 2160 C C . ARG A 1 300 ? 14.247 4.656 -26.651 1.00 98.44 300 ARG A C 1
ATOM 2162 O O . ARG A 1 300 ? 14.334 3.732 -27.451 1.00 98.44 300 ARG A O 1
ATOM 2169 N N . VAL A 1 301 ? 13.643 4.538 -25.476 1.00 98.69 301 VAL A N 1
ATOM 2170 C CA . VAL A 1 301 ? 13.063 3.300 -24.959 1.00 98.69 301 VAL A CA 1
ATOM 2171 C C . VAL A 1 301 ? 11.571 3.499 -24.745 1.00 98.69 301 VAL A C 1
ATOM 2173 O O . VAL A 1 301 ? 11.167 4.329 -23.928 1.00 98.69 301 VAL A O 1
ATOM 2176 N N . THR A 1 302 ? 10.760 2.701 -25.432 1.00 98.69 302 THR A N 1
ATOM 2177 C CA . THR A 1 302 ? 9.302 2.680 -25.272 1.00 98.69 302 THR A CA 1
ATOM 2178 C C . THR A 1 302 ? 8.878 1.349 -24.666 1.00 98.69 302 THR A C 1
ATOM 2180 O O . THR A 1 302 ? 9.052 0.300 -25.284 1.00 98.69 302 THR A O 1
ATOM 2183 N N . ILE A 1 303 ? 8.326 1.382 -23.451 1.00 98.69 303 ILE A N 1
ATOM 2184 C CA . ILE A 1 303 ? 7.822 0.185 -22.761 1.00 98.69 303 ILE A CA 1
ATOM 2185 C C . ILE A 1 303 ? 6.361 -0.057 -23.124 1.00 98.69 303 ILE A C 1
ATOM 2187 O O . ILE A 1 303 ? 5.544 0.853 -23.016 1.00 98.69 303 ILE A O 1
ATOM 2191 N N . GLU A 1 304 ? 6.011 -1.284 -23.487 1.00 98.50 304 GLU A N 1
ATOM 2192 C CA . GLU A 1 304 ? 4.662 -1.667 -23.901 1.00 98.50 304 GLU A CA 1
ATOM 2193 C C . GLU A 1 304 ? 4.194 -2.919 -23.163 1.00 98.50 304 GLU A C 1
ATOM 2195 O O . GLU A 1 304 ? 4.970 -3.824 -22.862 1.00 98.50 304 GLU A O 1
ATOM 2200 N N . VAL A 1 305 ? 2.902 -2.974 -22.864 1.00 98.06 305 VAL A N 1
ATOM 2201 C CA . VAL A 1 305 ? 2.237 -4.127 -22.256 1.00 98.06 305 VAL A CA 1
ATOM 2202 C C . VAL A 1 305 ? 0.926 -4.316 -23.016 1.00 98.06 305 VAL A C 1
ATOM 2204 O O . VAL A 1 305 ? -0.038 -3.634 -22.680 1.00 98.06 305 VAL A O 1
ATOM 2207 N N . PRO A 1 306 ? 0.852 -5.178 -24.045 1.00 95.88 306 PRO A N 1
ATOM 2208 C CA . PRO A 1 306 ? -0.307 -5.251 -24.944 1.00 95.88 306 PRO A CA 1
ATOM 2209 C C . PRO A 1 306 ? -1.657 -5.380 -24.220 1.00 95.88 306 PRO A C 1
ATOM 2211 O O . PRO A 1 306 ? -2.578 -4.603 -24.468 1.00 95.88 306 PRO A O 1
ATOM 2214 N N . ASP A 1 307 ? -1.737 -6.262 -23.221 1.00 95.38 307 ASP A N 1
ATOM 2215 C CA . ASP A 1 307 ? -2.951 -6.473 -22.415 1.00 95.38 307 ASP A CA 1
ATOM 2216 C C . ASP A 1 307 ? -3.117 -5.458 -21.270 1.00 95.38 307 ASP A C 1
ATOM 2218 O O . ASP A 1 307 ? -4.064 -5.518 -20.479 1.00 95.38 307 ASP A O 1
ATOM 2222 N N . GLY A 1 308 ? -2.198 -4.500 -21.147 1.00 95.81 308 GLY A N 1
ATOM 2223 C CA . GLY A 1 308 ? -2.087 -3.604 -20.002 1.00 95.81 308 GLY A CA 1
ATOM 2224 C C . GLY A 1 308 ? -3.329 -2.743 -19.774 1.00 95.81 308 GLY A C 1
ATOM 2225 O O . GLY A 1 308 ? -3.712 -2.518 -18.627 1.00 95.81 308 GLY A O 1
ATOM 2226 N N . ALA A 1 309 ? -4.023 -2.311 -20.829 1.00 95.12 309 ALA A N 1
ATOM 2227 C CA . ALA A 1 309 ? -5.272 -1.557 -20.686 1.00 95.12 309 ALA A CA 1
ATOM 2228 C C . ALA A 1 309 ? -6.382 -2.395 -20.023 1.00 95.12 309 ALA A C 1
ATOM 2230 O O . ALA A 1 309 ? -7.046 -1.925 -19.096 1.00 95.12 309 ALA A O 1
ATOM 2231 N N . ALA A 1 310 ? -6.545 -3.653 -20.446 1.00 93.56 310 ALA A N 1
ATOM 2232 C CA . ALA A 1 310 ? -7.530 -4.571 -19.879 1.00 93.56 310 ALA A CA 1
ATOM 2233 C C . ALA A 1 310 ? -7.168 -4.962 -18.437 1.00 93.56 310 ALA A C 1
ATOM 2235 O O . ALA A 1 310 ? -8.021 -4.937 -17.546 1.00 93.56 310 ALA A O 1
ATOM 2236 N N . LEU A 1 311 ? -5.888 -5.253 -18.184 1.00 93.25 311 LEU A N 1
ATOM 2237 C CA . LEU A 1 311 ? -5.382 -5.568 -16.846 1.00 93.25 311 LEU A CA 1
ATOM 2238 C C . LEU A 1 311 ? -5.576 -4.398 -15.875 1.00 93.25 311 LEU A C 1
ATOM 2240 O O . LEU A 1 311 ? -5.984 -4.609 -14.732 1.00 93.25 311 LEU A O 1
ATOM 2244 N N . ALA A 1 312 ? -5.364 -3.159 -16.328 1.00 91.81 312 ALA A N 1
ATOM 2245 C CA . ALA A 1 312 ? -5.488 -1.969 -15.491 1.00 91.81 312 ALA A CA 1
ATOM 2246 C C . ALA A 1 312 ? -6.885 -1.795 -14.885 1.00 91.81 312 ALA A C 1
ATOM 2248 O O . ALA A 1 312 ? -6.990 -1.338 -13.745 1.00 91.81 312 ALA A O 1
ATOM 2249 N N . MET A 1 313 ? -7.943 -2.223 -15.581 1.00 88.06 313 MET A N 1
ATOM 2250 C CA . MET A 1 313 ? -9.325 -2.173 -15.078 1.00 88.06 313 MET A CA 1
ATOM 2251 C C . MET A 1 313 ? -9.534 -3.016 -13.815 1.00 88.06 313 MET A C 1
ATOM 2253 O O . MET A 1 313 ? -10.443 -2.745 -13.031 1.00 88.06 313 MET A O 1
ATOM 2257 N N . ARG A 1 314 ? -8.672 -4.014 -13.595 1.00 84.94 314 ARG A N 1
ATOM 2258 C CA . ARG A 1 314 ? -8.669 -4.891 -12.417 1.00 84.94 314 ARG A CA 1
ATOM 2259 C C . ARG A 1 314 ? -7.647 -4.463 -11.357 1.00 84.94 314 ARG A C 1
ATOM 2261 O O . ARG A 1 314 ? -7.454 -5.173 -10.376 1.00 84.94 314 ARG A O 1
ATOM 2268 N N . THR A 1 315 ? -6.996 -3.314 -11.538 1.00 83.56 315 THR A N 1
ATOM 2269 C CA . THR A 1 315 ? -6.040 -2.734 -10.580 1.00 83.56 315 THR A CA 1
ATOM 2270 C C . THR A 1 315 ? -6.617 -1.480 -9.915 1.00 83.56 315 THR A C 1
ATOM 2272 O O . THR A 1 315 ? -7.702 -1.006 -10.250 1.00 83.56 315 THR A O 1
ATOM 2275 N N . PHE A 1 316 ? -5.861 -0.880 -8.993 1.00 77.19 316 PHE A N 1
ATOM 2276 C CA . PHE A 1 316 ? -6.207 0.417 -8.408 1.00 77.19 316 PHE A CA 1
ATOM 2277 C C . PHE A 1 316 ? -5.967 1.605 -9.357 1.00 77.19 316 PHE A C 1
ATOM 2279 O O . PHE A 1 316 ? -6.420 2.710 -9.058 1.00 77.19 316 PHE A O 1
ATOM 2286 N N . ASN A 1 317 ? -5.314 1.407 -10.508 1.00 85.06 317 ASN A N 1
ATOM 2287 C CA . ASN A 1 317 ? -4.913 2.479 -11.426 1.00 85.06 317 ASN A CA 1
ATOM 2288 C C . ASN A 1 317 ? -6.036 3.465 -11.799 1.00 85.06 317 ASN A C 1
ATOM 2290 O O . ASN A 1 317 ? -5.811 4.671 -11.651 1.00 85.06 317 ASN A O 1
ATOM 2294 N N . PRO A 1 318 ? -7.259 3.028 -12.167 1.00 79.38 318 PRO A N 1
ATOM 2295 C CA . PRO A 1 318 ? -8.341 3.956 -12.499 1.00 79.38 318 PRO A CA 1
ATOM 2296 C C . PRO A 1 318 ? -8.690 4.900 -11.337 1.00 79.38 318 PRO A C 1
ATOM 2298 O O . PRO A 1 318 ? -8.920 6.097 -11.529 1.00 79.38 318 PRO A O 1
ATOM 2301 N N . ARG A 1 319 ? -8.657 4.388 -10.098 1.00 74.44 319 ARG A N 1
ATOM 2302 C CA . ARG A 1 319 ? -8.893 5.185 -8.881 1.00 74.44 319 ARG A CA 1
ATOM 2303 C C . ARG A 1 319 ? -7.726 6.124 -8.591 1.00 74.44 319 ARG A C 1
ATOM 2305 O O . ARG A 1 319 ? -7.941 7.275 -8.203 1.00 74.44 319 ARG A O 1
ATOM 2312 N N . LEU A 1 320 ? -6.507 5.663 -8.857 1.00 78.88 320 LEU A N 1
ATOM 2313 C CA . LEU A 1 320 ? -5.281 6.433 -8.669 1.00 78.88 320 LEU A CA 1
ATOM 2314 C C . LEU A 1 320 ? -5.092 7.538 -9.734 1.00 78.88 320 LEU A C 1
ATOM 2316 O O . LEU A 1 320 ? -4.220 8.389 -9.603 1.00 78.88 320 LEU A O 1
ATOM 2320 N N . GLY A 1 321 ? -5.956 7.609 -10.752 1.00 85.56 321 GLY A N 1
ATOM 2321 C CA . GLY A 1 321 ? -5.807 8.578 -11.839 1.00 85.56 321 GLY A CA 1
ATOM 2322 C C . GLY A 1 321 ? -4.732 8.168 -12.838 1.00 85.56 321 GLY A C 1
ATOM 2323 O O . GLY A 1 321 ? -4.032 9.024 -13.371 1.00 85.56 321 GLY A O 1
ATOM 2324 N N . ILE A 1 322 ? -4.597 6.869 -13.080 1.00 91.88 322 ILE A N 1
ATOM 2325 C CA . ILE A 1 322 ? -3.770 6.307 -14.142 1.00 91.88 322 ILE A CA 1
ATOM 2326 C C . ILE A 1 322 ? -4.721 5.711 -15.179 1.00 91.88 322 ILE A C 1
ATOM 2328 O O . ILE A 1 322 ? -5.563 4.879 -14.838 1.00 91.88 322 ILE A O 1
ATOM 2332 N N . GLN A 1 323 ? -4.619 6.169 -16.425 1.00 93.38 323 GLN A N 1
ATOM 2333 C CA . GLN A 1 323 ? -5.546 5.805 -17.502 1.00 93.38 323 GLN A CA 1
ATOM 2334 C C . GLN A 1 323 ? -4.823 5.130 -18.667 1.00 93.38 323 GLN A C 1
ATOM 2336 O O . GLN A 1 323 ? -3.659 5.418 -18.924 1.00 93.38 323 GLN A O 1
ATOM 2341 N N . GLY A 1 324 ? -5.520 4.237 -19.374 1.00 91.75 324 GLY A N 1
ATOM 2342 C CA . GLY A 1 324 ? -5.022 3.600 -20.599 1.00 91.75 324 GLY A CA 1
ATOM 2343 C C . GLY A 1 324 ? -4.046 2.435 -20.402 1.00 91.75 324 GLY A C 1
ATOM 2344 O O . GLY A 1 324 ? -3.625 1.843 -21.390 1.00 91.75 324 GLY A O 1
ATOM 2345 N N . GLY A 1 325 ? -3.694 2.067 -19.164 1.00 95.69 325 GLY A N 1
ATOM 2346 C CA . GLY A 1 325 ? -2.733 0.989 -18.936 1.00 95.69 325 GLY A CA 1
ATOM 2347 C C . GLY A 1 325 ? -2.306 0.752 -17.489 1.00 95.69 325 GLY A C 1
ATOM 2348 O O . GLY A 1 325 ? -2.709 1.471 -16.564 1.00 95.69 325 GLY A O 1
ATOM 2349 N N . ILE A 1 326 ? -1.484 -0.284 -17.297 1.00 96.50 326 ILE A N 1
ATOM 2350 C CA . ILE A 1 326 ? -0.895 -0.620 -15.99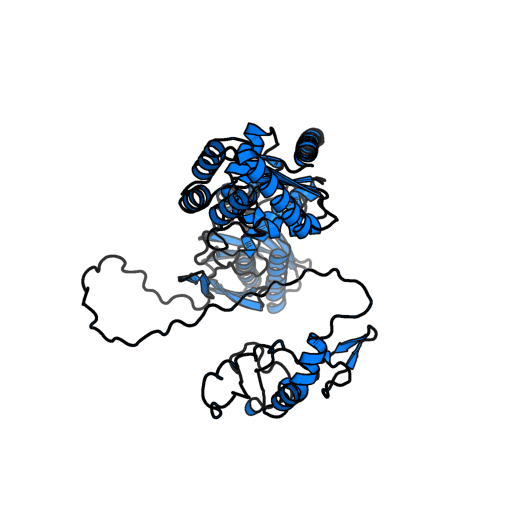5 1.00 96.50 326 ILE A CA 1
ATOM 2351 C C . ILE A 1 326 ? 0.278 0.305 -15.659 1.00 96.50 326 ILE A C 1
ATOM 2353 O O . ILE A 1 326 ? 0.789 1.038 -16.506 1.00 96.50 326 ILE A O 1
ATOM 2357 N N . SER A 1 327 ? 0.714 0.251 -14.404 1.00 96.06 327 SER A N 1
ATOM 2358 C CA . SER A 1 327 ? 1.908 0.950 -13.937 1.00 96.06 327 SER A CA 1
ATOM 2359 C C . SER A 1 327 ? 3.125 0.028 -13.997 1.00 96.06 327 SER A C 1
ATOM 2361 O O . SER A 1 327 ? 3.068 -1.124 -13.555 1.00 96.06 327 SER A O 1
ATOM 2363 N N . ILE A 1 328 ? 4.251 0.551 -14.472 1.00 97.38 328 ILE A N 1
ATOM 2364 C CA . ILE A 1 328 ? 5.553 -0.110 -14.387 1.00 97.38 328 ILE A CA 1
ATOM 2365 C C . ILE A 1 328 ? 6.206 0.331 -13.077 1.00 97.38 328 ILE A C 1
ATOM 2367 O O . ILE A 1 328 ? 6.646 1.472 -12.926 1.00 97.38 328 ILE A O 1
ATOM 2371 N N . LEU A 1 329 ? 6.208 -0.562 -12.091 1.00 93.19 329 LEU A N 1
ATOM 2372 C CA . LEU A 1 329 ? 6.576 -0.263 -10.710 1.00 93.19 329 LEU A CA 1
ATOM 2373 C C . LEU A 1 329 ? 7.415 -1.383 -10.087 1.00 93.19 329 LEU A C 1
ATOM 2375 O O . LEU A 1 329 ? 7.585 -2.465 -10.650 1.00 93.19 329 LEU A O 1
ATOM 2379 N N . GLY A 1 330 ? 7.968 -1.093 -8.913 1.00 87.12 330 GLY A N 1
ATOM 2380 C CA . GLY A 1 330 ? 8.801 -2.005 -8.136 1.00 87.12 330 GLY A CA 1
ATOM 2381 C C . GLY A 1 330 ? 9.971 -1.264 -7.505 1.00 87.12 330 GLY A C 1
ATOM 2382 O O . GLY A 1 330 ? 10.778 -0.673 -8.211 1.00 87.12 330 GLY A O 1
ATOM 2383 N N . THR A 1 331 ? 10.053 -1.276 -6.177 1.00 83.81 331 THR A N 1
ATOM 2384 C CA . THR A 1 331 ? 11.116 -0.584 -5.426 1.00 83.81 331 THR A CA 1
ATOM 2385 C C . THR A 1 331 ? 12.341 -1.463 -5.217 1.00 83.81 331 THR A C 1
ATOM 2387 O O . THR A 1 331 ? 13.460 -0.969 -5.249 1.00 83.81 331 THR A O 1
ATOM 2390 N N . THR A 1 332 ? 12.136 -2.767 -5.029 1.00 85.25 332 THR A N 1
ATOM 2391 C CA . THR A 1 332 ? 13.194 -3.767 -4.805 1.00 85.25 332 THR A CA 1
ATOM 2392 C C . THR A 1 332 ? 13.534 -4.564 -6.066 1.00 85.25 332 THR A C 1
ATOM 2394 O O . THR A 1 332 ? 14.575 -5.213 -6.121 1.00 85.25 332 THR A O 1
ATOM 2397 N N . GLY A 1 333 ? 12.639 -4.549 -7.059 1.00 85.50 333 GLY A N 1
ATOM 2398 C CA . GLY A 1 333 ? 12.676 -5.411 -8.242 1.00 85.50 333 GLY A CA 1
ATOM 2399 C C . GLY A 1 333 ? 12.167 -6.843 -8.021 1.00 85.50 333 GLY A C 1
ATOM 2400 O O . GLY A 1 333 ? 12.088 -7.611 -8.980 1.00 85.50 333 GLY A O 1
ATOM 2401 N N . ILE A 1 334 ? 11.779 -7.201 -6.791 1.00 87.62 334 ILE A N 1
ATOM 2402 C CA . ILE A 1 334 ? 11.287 -8.537 -6.421 1.00 87.62 334 ILE A CA 1
ATOM 2403 C C . ILE A 1 334 ? 9.853 -8.447 -5.890 1.00 87.62 334 ILE A C 1
ATOM 2405 O O . ILE A 1 334 ? 9.564 -7.645 -4.999 1.00 87.62 334 ILE A O 1
ATOM 2409 N N . VAL A 1 335 ? 8.972 -9.309 -6.397 1.00 86.75 335 VAL A N 1
ATOM 2410 C CA . VAL A 1 335 ? 7.620 -9.514 -5.859 1.00 86.75 335 VAL A CA 1
ATOM 2411 C C . VAL A 1 335 ? 7.701 -10.545 -4.741 1.00 86.75 335 VAL A C 1
ATOM 2413 O O . VAL A 1 335 ? 8.125 -11.679 -4.962 1.00 86.75 335 VAL A O 1
ATOM 2416 N N . ARG A 1 336 ? 7.314 -10.142 -3.527 1.00 84.31 336 ARG A N 1
ATOM 2417 C CA . ARG A 1 336 ? 7.235 -11.020 -2.354 1.00 84.31 336 ARG A CA 1
ATOM 2418 C C . ARG A 1 336 ? 5.763 -11.347 -2.078 1.00 84.31 336 ARG A C 1
ATOM 2420 O O . ARG A 1 336 ? 5.025 -10.409 -1.770 1.00 84.31 336 ARG A O 1
ATOM 2427 N N . PRO A 1 337 ? 5.357 -12.628 -2.136 1.00 81.00 337 PRO A N 1
ATOM 2428 C CA . PRO A 1 337 ? 3.977 -13.030 -1.906 1.00 81.00 337 PRO A CA 1
ATOM 2429 C C . PRO A 1 337 ? 3.413 -12.542 -0.575 1.00 81.00 337 PRO A C 1
ATOM 2431 O O . PRO A 1 337 ? 4.056 -12.712 0.464 1.00 81.00 337 PRO A O 1
ATOM 2434 N N . MET A 1 338 ? 2.198 -11.984 -0.605 1.00 72.62 338 MET A N 1
ATOM 2435 C CA . MET A 1 338 ? 1.432 -11.581 0.588 1.00 72.62 338 MET A CA 1
ATOM 2436 C C . MET A 1 338 ? 2.205 -10.653 1.549 1.00 72.62 338 MET A C 1
ATOM 2438 O O . MET A 1 338 ? 2.110 -10.782 2.771 1.00 72.62 338 MET A O 1
ATOM 2442 N N . SER A 1 339 ? 2.991 -9.723 1.004 1.00 76.06 339 SER A N 1
ATOM 2443 C CA . SER A 1 339 ? 3.788 -8.786 1.802 1.00 76.06 339 SER A CA 1
ATOM 2444 C C . SER A 1 339 ? 2.920 -7.757 2.539 1.00 76.06 339 SER A C 1
ATOM 2446 O O . SER A 1 339 ? 2.193 -6.980 1.916 1.00 76.06 339 SER A O 1
ATOM 2448 N N . GLU A 1 340 ? 3.047 -7.694 3.869 1.00 79.06 340 GLU A N 1
ATOM 2449 C CA . GLU A 1 340 ? 2.395 -6.659 4.687 1.00 79.06 340 GLU A CA 1
ATOM 2450 C C . GLU A 1 340 ? 2.871 -5.250 4.293 1.00 79.06 340 GLU A C 1
ATOM 2452 O O . GLU A 1 340 ? 2.064 -4.323 4.201 1.00 79.06 340 GLU A O 1
ATOM 2457 N N . ASP A 1 341 ? 4.157 -5.104 3.958 1.00 79.06 341 ASP A N 1
ATOM 2458 C CA . ASP A 1 341 ? 4.741 -3.831 3.523 1.00 79.06 341 ASP A CA 1
ATOM 2459 C C . ASP A 1 341 ? 4.109 -3.335 2.218 1.00 79.06 341 ASP A C 1
ATOM 2461 O O . ASP A 1 341 ? 3.878 -2.137 2.054 1.00 79.06 341 ASP A O 1
ATOM 2465 N N . ALA A 1 342 ? 3.780 -4.246 1.293 1.00 76.25 342 ALA A N 1
ATOM 2466 C CA . ALA A 1 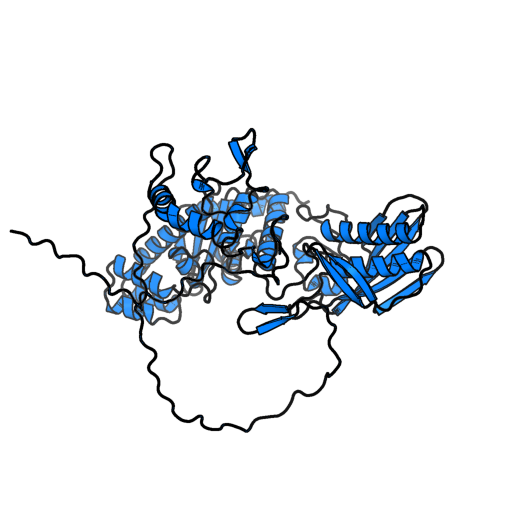342 ? 3.124 -3.886 0.037 1.00 76.25 342 ALA A CA 1
ATOM 2467 C C . ALA A 1 342 ? 1.700 -3.354 0.275 1.00 76.25 342 ALA A C 1
ATOM 2469 O O . ALA A 1 342 ? 1.289 -2.368 -0.345 1.00 76.25 342 ALA A O 1
ATOM 2470 N N . LEU A 1 343 ? 0.967 -3.951 1.221 1.00 81.38 343 LEU A N 1
ATOM 2471 C CA . LEU A 1 343 ? -0.359 -3.476 1.624 1.00 81.38 343 LEU A CA 1
ATOM 2472 C C . LEU A 1 343 ? -0.275 -2.091 2.276 1.00 81.38 343 LEU A C 1
ATOM 2474 O O . LEU A 1 343 ? -1.030 -1.193 1.896 1.00 81.38 343 LEU A O 1
ATOM 2478 N N . ILE A 1 344 ? 0.671 -1.878 3.193 1.00 87.00 344 ILE A N 1
ATOM 2479 C CA . ILE A 1 344 ? 0.887 -0.569 3.831 1.00 87.00 344 ILE A CA 1
ATOM 2480 C C . ILE A 1 344 ? 1.282 0.487 2.789 1.00 87.00 344 ILE A C 1
ATOM 2482 O O . ILE A 1 344 ? 0.726 1.587 2.792 1.00 87.00 344 ILE A O 1
ATOM 2486 N N . ALA A 1 345 ? 2.172 0.154 1.852 1.00 84.00 345 ALA A N 1
ATOM 2487 C CA . ALA A 1 34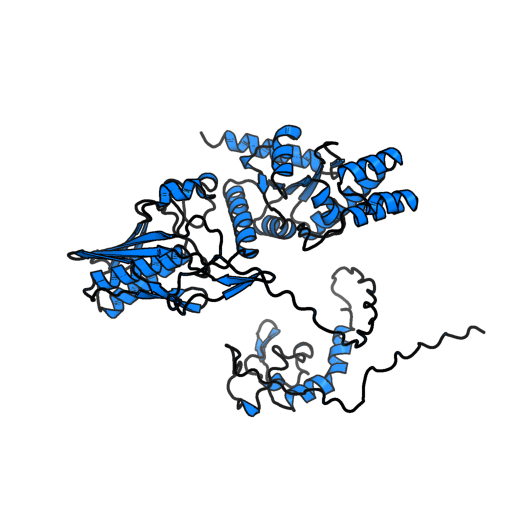5 ? 2.575 1.060 0.778 1.00 84.00 345 ALA A CA 1
ATOM 2488 C C . ALA A 1 345 ? 1.389 1.481 -0.112 1.00 84.00 345 ALA A C 1
ATOM 2490 O O . ALA A 1 345 ? 1.321 2.638 -0.539 1.00 84.00 345 ALA A O 1
ATOM 2491 N N . SER A 1 346 ? 0.430 0.578 -0.358 1.00 83.69 346 SER A N 1
ATOM 2492 C CA . SER A 1 346 ? -0.791 0.892 -1.114 1.00 83.69 346 SER A CA 1
ATOM 2493 C C . SER A 1 346 ? -1.688 1.899 -0.382 1.00 83.69 346 SER A C 1
ATOM 2495 O O . SER A 1 346 ? -2.150 2.865 -0.990 1.00 83.69 346 SER A O 1
ATOM 2497 N N . ILE A 1 347 ? -1.833 1.746 0.940 1.00 89.56 347 ILE A N 1
ATOM 2498 C CA . ILE A 1 347 ? -2.579 2.675 1.801 1.00 89.56 347 ILE A CA 1
ATOM 2499 C C . ILE A 1 347 ? -1.904 4.055 1.770 1.00 89.56 347 ILE A C 1
ATOM 2501 O O . ILE A 1 347 ? -2.553 5.077 1.546 1.00 89.56 347 ILE A O 1
ATOM 2505 N N . GLN A 1 348 ? -0.578 4.092 1.921 1.00 91.06 348 GLN A N 1
ATOM 2506 C CA . GLN A 1 348 ? 0.204 5.331 1.887 1.00 91.06 348 GLN A CA 1
ATOM 2507 C C . GLN A 1 348 ? 0.128 6.050 0.534 1.00 91.06 348 GLN A C 1
ATOM 2509 O O . GLN A 1 348 ? 0.167 7.281 0.486 1.00 91.06 348 GLN A O 1
ATOM 2514 N N . LEU A 1 349 ? 0.044 5.311 -0.576 1.00 87.06 349 LEU A N 1
ATOM 2515 C CA . LEU A 1 349 ? -0.122 5.893 -1.908 1.00 87.06 349 LEU A CA 1
ATOM 2516 C C . LEU A 1 349 ? -1.466 6.619 -2.035 1.00 87.06 349 LEU A C 1
ATOM 2518 O O . LEU A 1 349 ? -1.495 7.772 -2.464 1.00 87.06 349 LEU A O 1
ATOM 2522 N N . GLU A 1 350 ? -2.556 5.982 -1.610 1.00 88.06 350 GLU A N 1
ATOM 2523 C CA . GLU A 1 350 ? -3.889 6.593 -1.628 1.00 88.06 350 GLU A CA 1
ATOM 2524 C C . GLU A 1 350 ? -3.929 7.864 -0.761 1.00 88.06 350 GLU A C 1
ATOM 2526 O O . GLU A 1 350 ? -4.409 8.918 -1.188 1.00 88.06 350 GLU A O 1
ATOM 2531 N N . MET A 1 351 ? -3.315 7.810 0.423 1.00 91.62 351 MET A N 1
ATOM 2532 C CA . MET A 1 351 ? -3.190 8.958 1.324 1.00 91.62 351 MET A CA 1
ATOM 2533 C C . MET A 1 351 ? -2.374 10.109 0.717 1.00 91.62 351 MET A C 1
ATOM 2535 O O . MET A 1 351 ? -2.785 11.269 0.810 1.00 91.62 351 MET A O 1
ATOM 2539 N N . ARG A 1 352 ? -1.245 9.817 0.054 1.00 90.81 352 ARG A N 1
ATOM 2540 C CA . ARG A 1 352 ? -0.438 10.831 -0.655 1.00 90.81 352 ARG A CA 1
ATOM 2541 C C . ARG A 1 352 ? -1.239 11.546 -1.729 1.00 90.81 352 ARG A C 1
ATOM 2543 O O . ARG A 1 352 ? -1.153 12.767 -1.847 1.00 90.81 352 ARG A O 1
ATOM 2550 N N . MET A 1 353 ? -2.056 10.810 -2.472 1.00 85.69 353 MET A N 1
ATOM 2551 C CA . MET A 1 353 ? -2.914 11.415 -3.481 1.00 85.69 353 MET A CA 1
ATOM 2552 C C . MET A 1 353 ? -3.956 12.359 -2.882 1.00 85.69 353 MET A C 1
ATOM 2554 O O . MET A 1 353 ? -4.204 13.426 -3.442 1.00 85.69 353 MET A O 1
ATOM 2558 N N . LEU A 1 354 ? -4.561 12.002 -1.746 1.00 87.94 354 LEU A N 1
ATOM 2559 C CA . LEU A 1 354 ? -5.487 12.901 -1.052 1.00 87.94 354 LEU A CA 1
ATOM 2560 C C . LEU A 1 354 ? -4.777 14.180 -0.585 1.00 87.94 354 LEU A C 1
ATOM 2562 O O . LEU A 1 354 ? -5.309 15.274 -0.784 1.00 87.94 354 LEU A O 1
ATOM 2566 N N . ARG A 1 355 ? -3.552 14.072 -0.053 1.00 89.19 355 ARG A N 1
ATOM 2567 C CA . ARG A 1 355 ? -2.738 15.245 0.319 1.00 89.19 355 ARG A CA 1
ATOM 2568 C C . ARG A 1 355 ? -2.382 16.122 -0.869 1.00 89.19 355 ARG A C 1
ATOM 2570 O O . ARG A 1 355 ? -2.495 17.338 -0.762 1.00 89.19 355 ARG A O 1
ATOM 2577 N N . ALA A 1 356 ? -2.008 15.526 -1.999 1.00 86.38 356 ALA A N 1
ATOM 2578 C CA . ALA A 1 356 ? -1.698 16.267 -3.221 1.00 86.38 356 ALA A CA 1
ATOM 2579 C C . ALA A 1 356 ? -2.910 17.045 -3.766 1.00 86.38 356 ALA A C 1
ATOM 2581 O O . ALA A 1 356 ? -2.738 18.062 -4.427 1.00 86.38 356 ALA A O 1
ATOM 2582 N N . ARG A 1 357 ? -4.136 16.617 -3.435 1.00 83.31 357 ARG A N 1
ATOM 2583 C CA . ARG A 1 357 ? -5.385 17.354 -3.708 1.00 83.31 357 ARG A CA 1
ATOM 2584 C C . ARG A 1 357 ? -5.719 18.411 -2.645 1.00 83.31 357 ARG A C 1
ATOM 2586 O O . ARG A 1 357 ? -6.832 18.925 -2.622 1.00 83.31 357 ARG A O 1
ATOM 2593 N N . GLY A 1 358 ? -4.802 18.696 -1.723 1.00 85.81 358 GLY A N 1
ATOM 2594 C CA . GLY A 1 358 ? -4.970 19.691 -0.663 1.00 85.81 358 GLY A CA 1
ATOM 2595 C C . GLY A 1 358 ? -5.793 19.231 0.545 1.00 85.81 358 GLY A C 1
ATOM 2596 O O . GLY A 1 358 ? -6.021 20.033 1.450 1.00 85.81 358 GLY A O 1
ATOM 2597 N N . ARG A 1 359 ? -6.223 17.960 0.612 1.00 87.31 359 ARG A N 1
ATOM 2598 C CA . ARG A 1 359 ? -7.056 17.456 1.723 1.00 87.31 359 ARG A CA 1
ATOM 2599 C C . ARG A 1 359 ? -6.263 17.413 3.010 1.00 87.31 359 ARG A C 1
ATOM 2601 O O . ARG A 1 359 ? -5.222 16.766 3.045 1.00 87.31 359 ARG A O 1
ATOM 2608 N N . LYS A 1 360 ? -6.742 18.070 4.064 1.00 90.62 360 LYS A N 1
ATOM 2609 C CA . LYS A 1 360 ? -6.078 18.101 5.381 1.00 90.62 360 LYS A CA 1
ATOM 2610 C C . LYS A 1 360 ? -6.680 17.097 6.354 1.00 90.62 360 LYS A C 1
ATOM 2612 O O . LYS A 1 360 ? -5.997 16.687 7.294 1.00 90.62 360 LYS A O 1
ATOM 2617 N N . THR A 1 361 ? -7.907 16.664 6.077 1.00 92.69 361 THR A N 1
ATOM 2618 C CA . THR A 1 361 ? -8.632 15.687 6.878 1.00 92.69 361 THR A CA 1
ATOM 2619 C C . THR A 1 361 ? -8.724 14.345 6.152 1.00 92.69 361 THR A C 1
ATOM 2621 O O . THR A 1 361 ? -9.041 14.288 4.962 1.00 92.69 361 THR A O 1
ATOM 2624 N N . LEU A 1 362 ? -8.448 13.259 6.875 1.00 93.00 362 LEU A N 1
ATOM 2625 C CA . LEU A 1 362 ? -8.514 11.886 6.376 1.00 93.00 362 LEU A CA 1
ATOM 2626 C C . LEU A 1 362 ? -9.729 11.157 6.959 1.00 93.00 362 LEU A C 1
ATOM 2628 O O . LEU A 1 362 ? -9.902 11.124 8.175 1.00 93.00 362 LEU A O 1
ATOM 2632 N N . LEU A 1 363 ? -10.529 10.520 6.105 1.00 94.19 363 LEU A N 1
ATOM 2633 C CA . LEU A 1 363 ? -11.506 9.517 6.522 1.00 94.19 363 LEU A CA 1
ATOM 2634 C C . LEU A 1 363 ? -10.872 8.134 6.360 1.00 94.19 363 LEU A C 1
ATOM 2636 O O . LEU A 1 363 ? -10.399 7.787 5.278 1.00 94.19 363 LEU A O 1
ATOM 2640 N N . LEU A 1 364 ? -10.847 7.354 7.435 1.00 94.50 364 LEU A N 1
ATOM 2641 C CA . LEU A 1 364 ? -10.166 6.068 7.491 1.00 94.50 364 LEU A CA 1
ATOM 2642 C C . LEU A 1 364 ? -11.133 4.969 7.925 1.00 94.50 364 LEU A C 1
ATOM 2644 O O . LEU A 1 364 ? -11.842 5.121 8.921 1.00 94.50 364 LEU A O 1
ATOM 2648 N N . SER A 1 365 ? -11.119 3.833 7.227 1.00 93.00 365 SER A N 1
ATOM 2649 C CA . SER A 1 365 ? -11.906 2.668 7.630 1.00 93.00 365 SER A CA 1
ATOM 2650 C C . SER A 1 365 ? -11.113 1.356 7.597 1.00 93.00 365 SER A C 1
ATOM 2652 O O . SER A 1 365 ? -10.431 1.065 6.612 1.00 93.00 365 SER A O 1
ATOM 2654 N N . PRO A 1 366 ? -11.234 0.493 8.624 1.00 88.88 366 PRO A N 1
ATOM 2655 C CA . PRO A 1 366 ? -10.630 -0.837 8.612 1.00 88.88 366 PRO A CA 1
ATOM 2656 C C . PRO A 1 366 ? -11.224 -1.841 7.606 1.00 88.88 366 PRO A C 1
ATOM 2658 O O . PRO A 1 366 ? -10.727 -2.964 7.506 1.00 88.88 366 PRO A O 1
ATOM 2661 N N . GLY A 1 367 ? -12.316 -1.537 6.907 1.00 83.00 367 GLY A N 1
ATOM 2662 C CA . GLY A 1 367 ? -12.907 -2.479 5.952 1.00 83.00 367 GLY A CA 1
ATOM 2663 C C . GLY A 1 367 ? -14.154 -1.952 5.256 1.00 83.00 367 GLY A C 1
ATOM 2664 O O . GLY A 1 367 ? -14.650 -0.883 5.602 1.00 83.00 367 GLY A O 1
ATOM 2665 N N . ASN A 1 368 ? -14.681 -2.742 4.316 1.00 81.12 368 ASN A N 1
ATOM 2666 C CA . ASN A 1 368 ? -15.815 -2.341 3.479 1.00 81.12 368 ASN A CA 1
ATOM 2667 C C . ASN A 1 368 ? -17.034 -1.915 4.308 1.00 81.12 368 ASN A C 1
ATOM 2669 O O . ASN A 1 368 ? -17.569 -0.852 4.048 1.00 81.12 368 ASN A O 1
ATOM 2673 N N . TYR A 1 369 ? -17.386 -2.647 5.374 1.00 83.44 369 TYR A N 1
ATOM 2674 C CA . TYR A 1 369 ? -18.511 -2.277 6.244 1.00 83.44 369 TYR A CA 1
ATOM 2675 C C . TYR A 1 369 ? -18.417 -0.846 6.778 1.00 83.44 369 TYR A C 1
ATOM 2677 O O . TYR A 1 369 ? -19.410 -0.134 6.789 1.00 83.44 369 TYR A O 1
ATOM 2685 N N . GLY A 1 370 ? -17.236 -0.409 7.233 1.00 82.50 370 GLY A N 1
ATOM 2686 C CA . GLY A 1 370 ? -17.097 0.938 7.787 1.00 82.50 370 GLY A CA 1
ATOM 2687 C C . GLY A 1 370 ? -17.106 2.021 6.719 1.00 82.50 370 GLY A C 1
ATOM 2688 O O . GLY A 1 370 ? -17.606 3.112 6.971 1.00 82.50 370 GLY A O 1
ATOM 2689 N N . ARG A 1 371 ? -16.628 1.706 5.514 1.00 82.50 371 ARG A N 1
ATOM 2690 C CA . ARG A 1 371 ? -16.785 2.571 4.343 1.00 82.50 371 ARG A CA 1
ATOM 2691 C C . ARG A 1 371 ? -18.255 2.703 3.944 1.00 82.50 371 ARG A C 1
ATOM 2693 O O . ARG A 1 371 ? -18.722 3.814 3.721 1.00 82.50 371 ARG A O 1
ATOM 2700 N N . ASP A 1 372 ? -18.959 1.582 3.847 1.00 84.69 372 ASP A N 1
ATOM 2701 C CA . ASP A 1 372 ? -20.350 1.536 3.400 1.00 84.69 372 ASP A CA 1
ATOM 2702 C C . ASP A 1 372 ? -21.247 2.259 4.417 1.00 84.69 372 ASP A C 1
ATOM 2704 O O . ASP A 1 372 ? -22.032 3.117 4.025 1.00 84.69 372 ASP A O 1
ATOM 2708 N N . PHE A 1 373 ? -21.013 2.043 5.717 1.00 87.06 373 PHE A N 1
ATOM 2709 C CA . PHE A 1 373 ? -21.665 2.778 6.806 1.00 87.06 373 PHE A CA 1
ATOM 2710 C C . PHE A 1 373 ? -21.351 4.282 6.782 1.00 87.06 373 PHE A C 1
ATOM 2712 O O . PHE A 1 373 ? -22.236 5.120 6.924 1.00 87.06 373 PHE A O 1
ATOM 2719 N N . ALA A 1 374 ? -20.089 4.670 6.557 1.00 84.56 374 ALA A N 1
ATOM 2720 C CA . ALA A 1 374 ? -19.732 6.086 6.443 1.00 84.56 374 ALA A CA 1
ATOM 2721 C C . ALA A 1 374 ? -20.481 6.786 5.293 1.00 84.56 374 ALA A C 1
ATOM 2723 O O . ALA A 1 374 ? -20.817 7.964 5.403 1.00 84.56 374 ALA A O 1
ATOM 2724 N N . CYS A 1 375 ? -20.756 6.070 4.203 1.00 84.31 375 CYS A N 1
ATOM 2725 C CA . CYS A 1 375 ? -21.492 6.612 3.068 1.00 84.31 375 CYS A CA 1
ATOM 2726 C C . CYS A 1 375 ? -23.005 6.642 3.320 1.00 84.31 375 CYS A C 1
ATOM 2728 O O . CYS A 1 375 ? -23.617 7.701 3.194 1.00 84.31 375 CYS A O 1
ATOM 2730 N N . ALA A 1 376 ? -23.589 5.501 3.692 1.00 84.88 376 ALA A N 1
ATOM 2731 C CA . ALA A 1 376 ? -25.033 5.336 3.824 1.00 84.88 376 ALA A CA 1
ATOM 2732 C C . ALA A 1 376 ? -25.601 6.072 5.045 1.00 84.88 376 ALA A C 1
ATOM 2734 O O . ALA A 1 376 ? -26.613 6.760 4.927 1.00 84.88 376 ALA A O 1
ATOM 2735 N N . ASP A 1 377 ? -24.929 5.976 6.193 1.00 85.62 377 ASP A N 1
ATOM 2736 C CA . ASP A 1 377 ? -25.459 6.447 7.475 1.00 85.62 377 ASP A CA 1
ATOM 2737 C C . ASP A 1 377 ? -24.889 7.808 7.895 1.00 85.62 377 ASP A C 1
ATOM 2739 O O . ASP A 1 377 ? -25.551 8.573 8.597 1.00 85.62 377 ASP A O 1
ATOM 2743 N N . LEU A 1 378 ? -23.656 8.133 7.483 1.00 83.88 378 LEU A N 1
ATOM 2744 C CA . LEU A 1 378 ? -23.007 9.410 7.826 1.00 83.88 378 LEU A CA 1
ATOM 2745 C C . LEU A 1 378 ? -22.982 10.420 6.667 1.00 83.88 378 LEU A C 1
ATOM 2747 O O . LEU A 1 378 ? -22.532 11.550 6.866 1.00 83.88 378 LEU A O 1
ATOM 2751 N N . GLY A 1 379 ? -23.443 10.039 5.469 1.00 82.44 379 GLY A N 1
ATOM 2752 C CA . GLY A 1 379 ? -23.481 10.916 4.294 1.00 82.44 379 GLY A CA 1
ATOM 2753 C C . GLY A 1 379 ? -22.101 11.382 3.815 1.00 82.44 379 GLY A C 1
ATOM 2754 O O . GLY A 1 379 ? -21.984 12.442 3.196 1.00 82.44 379 GLY A O 1
ATOM 2755 N N . LEU A 1 380 ? -21.037 10.637 4.134 1.00 84.88 380 LEU A N 1
ATOM 2756 C CA . LEU A 1 380 ? -19.667 10.999 3.777 1.00 84.88 380 LEU A CA 1
ATOM 2757 C C . LEU A 1 380 ? -19.309 10.514 2.367 1.00 84.88 380 LEU A C 1
ATOM 2759 O O . LEU A 1 380 ? -19.727 9.449 1.914 1.00 84.88 380 LEU A O 1
ATOM 2763 N N . ASP A 1 381 ? -18.494 11.304 1.667 1.00 75.25 381 ASP A N 1
ATOM 2764 C CA . ASP A 1 381 ? -18.097 11.011 0.291 1.00 75.25 381 ASP A CA 1
ATOM 2765 C C . ASP A 1 381 ? -17.130 9.823 0.206 1.00 75.25 381 ASP A C 1
ATOM 2767 O O . ASP A 1 381 ? -16.037 9.836 0.786 1.00 75.25 381 ASP A O 1
ATOM 2771 N N . PHE A 1 382 ? -17.500 8.841 -0.615 1.00 67.12 382 PHE A N 1
ATOM 2772 C CA . PHE A 1 382 ? -16.718 7.649 -0.925 1.00 67.12 382 PHE A CA 1
ATOM 2773 C C . PHE A 1 382 ? -15.290 7.977 -1.384 1.00 67.12 382 PHE A C 1
ATOM 2775 O O . PHE A 1 382 ? -14.346 7.306 -0.972 1.00 67.12 382 PHE A O 1
ATOM 2782 N N . ALA A 1 383 ? -15.107 9.035 -2.185 1.00 66.38 383 ALA A N 1
ATOM 2783 C CA . ALA A 1 383 ? -13.797 9.408 -2.731 1.00 66.38 383 ALA A CA 1
ATOM 2784 C C . ALA A 1 383 ? -12.787 9.891 -1.669 1.00 66.38 383 ALA A C 1
ATOM 2786 O O . ALA A 1 383 ? -11.612 10.094 -1.984 1.00 66.38 383 ALA A O 1
ATOM 2787 N N . SER A 1 384 ? -13.242 10.101 -0.430 1.00 68.50 384 SER A N 1
ATOM 2788 C CA . SER A 1 384 ? -12.430 10.583 0.688 1.00 68.50 384 SER A CA 1
ATOM 2789 C C . SER A 1 384 ? -12.022 9.496 1.687 1.00 68.50 384 SER A C 1
ATOM 2791 O O . SER A 1 384 ? -11.180 9.763 2.545 1.00 68.50 384 SER A O 1
ATOM 2793 N N . CYS A 1 385 ? -12.592 8.289 1.577 1.00 84.56 385 CYS A N 1
ATOM 2794 C CA . CYS A 1 385 ? -12.345 7.194 2.510 1.00 84.56 385 CYS A CA 1
ATOM 2795 C C . CYS A 1 385 ? -11.171 6.322 2.056 1.00 84.56 385 CYS A C 1
ATOM 2797 O O . CYS A 1 385 ? -11.270 5.622 1.052 1.00 84.56 385 CYS A O 1
ATOM 2799 N N . VAL A 1 386 ? -10.107 6.278 2.856 1.00 90.00 386 VAL A N 1
ATOM 2800 C CA . VAL A 1 386 ? -9.007 5.318 2.691 1.00 90.00 386 VAL A CA 1
ATOM 2801 C C . VAL A 1 386 ? -9.317 4.056 3.486 1.00 90.00 386 VAL A C 1
ATOM 2803 O O . VAL A 1 386 ? -9.694 4.121 4.661 1.00 90.00 386 VAL A O 1
ATOM 2806 N N . GLN A 1 387 ? -9.144 2.886 2.870 1.00 89.88 387 GLN A N 1
ATOM 2807 C CA . GLN A 1 387 ? -9.319 1.615 3.569 1.00 89.88 387 GLN A CA 1
ATOM 2808 C C . GLN A 1 387 ? -7.980 1.109 4.117 1.00 89.88 387 GLN A C 1
ATOM 2810 O O . GLN A 1 387 ? -7.151 0.603 3.368 1.00 89.88 387 GLN A O 1
ATOM 2815 N N . CYS A 1 388 ? -7.787 1.153 5.438 1.00 90.25 388 CYS A N 1
ATOM 2816 C CA . CYS A 1 388 ? -6.548 0.677 6.068 1.00 90.25 388 CYS A CA 1
ATOM 2817 C C . CYS A 1 388 ? -6.518 -0.832 6.346 1.00 90.25 388 CYS A C 1
ATOM 2819 O O . CYS A 1 388 ? -5.528 -1.347 6.868 1.00 90.25 388 CYS A O 1
ATOM 2821 N N . SER A 1 389 ? -7.599 -1.558 6.038 1.00 88.25 389 SER A N 1
ATOM 2822 C CA . SER A 1 389 ? -7.734 -2.984 6.352 1.00 88.25 389 SER A CA 1
ATOM 2823 C C . SER A 1 389 ? -7.431 -3.244 7.839 1.00 88.25 389 SER A C 1
ATOM 2825 O O . SER A 1 389 ? -8.071 -2.671 8.720 1.00 88.25 389 SER A O 1
ATOM 2827 N N . ASN A 1 390 ? -6.442 -4.078 8.152 1.00 91.06 390 ASN A N 1
ATOM 2828 C CA . ASN A 1 390 ? -6.052 -4.357 9.528 1.00 91.06 390 ASN A CA 1
ATOM 2829 C C . ASN A 1 390 ? -4.962 -3.419 10.063 1.00 91.06 390 ASN A C 1
ATOM 2831 O O . ASN A 1 390 ? -4.734 -3.421 11.266 1.00 91.06 390 ASN A O 1
ATOM 2835 N N . TYR A 1 391 ? -4.343 -2.586 9.223 1.00 94.06 391 TYR A N 1
ATOM 2836 C CA . TYR A 1 391 ? -3.150 -1.789 9.532 1.00 94.06 391 TYR A CA 1
ATOM 2837 C C . TYR A 1 391 ? -3.488 -0.366 9.997 1.00 94.06 391 TYR A C 1
ATOM 2839 O O . TYR A 1 391 ? -2.969 0.617 9.469 1.00 94.06 391 TYR A O 1
ATOM 2847 N N . LEU A 1 392 ? -4.370 -0.245 10.993 1.00 95.25 392 LEU A N 1
ATOM 2848 C CA . LEU A 1 392 ? -4.822 1.056 11.496 1.00 95.25 392 LEU A CA 1
ATOM 2849 C C . LEU A 1 392 ? -3.659 1.898 12.043 1.00 95.25 392 LEU A C 1
ATOM 2851 O O . LEU A 1 392 ? -3.554 3.074 11.715 1.00 95.25 392 LEU A O 1
ATOM 2855 N N . GLY A 1 393 ? -2.752 1.292 12.815 1.00 95.12 393 GLY A N 1
ATOM 2856 C CA . GLY A 1 393 ? -1.581 1.995 13.350 1.00 95.12 393 GLY A CA 1
ATOM 2857 C C . GLY A 1 393 ? -0.671 2.560 12.269 1.00 95.12 393 GLY A C 1
ATOM 2858 O O . GLY A 1 393 ? -0.340 3.737 12.315 1.00 95.12 393 GLY A O 1
ATOM 2859 N N . ALA A 1 394 ? -0.321 1.742 11.273 1.00 94.31 394 ALA A N 1
ATOM 2860 C CA . ALA A 1 394 ? 0.537 2.173 10.170 1.00 94.31 394 ALA A CA 1
ATOM 2861 C C . ALA A 1 394 ? -0.114 3.295 9.344 1.00 94.31 394 ALA A C 1
ATOM 2863 O O . ALA A 1 394 ? 0.570 4.210 8.893 1.00 94.31 394 ALA A O 1
ATOM 2864 N N . ALA A 1 395 ? -1.440 3.252 9.177 1.00 95.56 395 ALA A N 1
ATOM 2865 C CA . ALA A 1 395 ? -2.181 4.323 8.524 1.00 95.56 395 ALA A CA 1
ATOM 2866 C C . ALA A 1 395 ? -2.174 5.626 9.344 1.00 95.56 395 ALA A C 1
ATOM 2868 O O . ALA A 1 395 ? -2.038 6.699 8.764 1.00 95.56 395 ALA A O 1
ATOM 2869 N N . LEU A 1 396 ? -2.266 5.561 10.678 1.00 96.19 396 LEU A N 1
ATOM 2870 C CA . LEU A 1 396 ? -2.145 6.746 11.539 1.00 96.19 396 LEU A CA 1
ATOM 2871 C C . LEU A 1 396 ? -0.733 7.344 11.503 1.00 96.19 396 LEU A C 1
ATOM 2873 O O . LEU A 1 396 ? -0.598 8.560 11.382 1.00 96.19 396 LEU A O 1
ATOM 2877 N N . ASP A 1 397 ? 0.307 6.508 11.530 1.00 94.69 397 ASP A N 1
ATOM 2878 C CA . ASP A 1 397 ? 1.695 6.978 11.412 1.00 94.69 397 ASP A CA 1
ATOM 2879 C C . ASP A 1 397 ? 1.920 7.673 10.066 1.00 94.69 397 ASP A C 1
ATOM 2881 O O . ASP A 1 397 ? 2.496 8.759 9.992 1.00 94.69 397 ASP A O 1
ATOM 2885 N N . ALA A 1 398 ? 1.413 7.065 8.988 1.00 93.50 398 ALA A N 1
ATOM 2886 C CA . ALA A 1 398 ? 1.451 7.657 7.661 1.00 93.50 398 ALA A CA 1
ATOM 2887 C C . ALA A 1 398 ? 0.665 8.972 7.604 1.00 93.50 398 ALA A C 1
ATOM 2889 O O . ALA A 1 398 ? 1.091 9.901 6.920 1.00 93.50 398 ALA A O 1
ATOM 2890 N N . ALA A 1 399 ? -0.460 9.080 8.318 1.00 94.81 399 ALA A N 1
ATOM 2891 C CA . ALA A 1 399 ? -1.246 10.308 8.357 1.00 94.81 399 ALA A CA 1
ATOM 2892 C C . ALA A 1 399 ? -0.433 11.462 8.959 1.00 94.81 399 ALA A C 1
ATOM 2894 O O . ALA A 1 399 ? -0.382 12.544 8.371 1.00 94.81 399 ALA A O 1
ATOM 2895 N N . ALA A 1 400 ? 0.255 11.203 10.074 1.00 93.06 400 ALA A N 1
ATOM 2896 C CA . ALA A 1 400 ? 1.146 12.170 10.706 1.00 93.06 400 ALA A CA 1
ATOM 2897 C C . ALA A 1 400 ? 2.314 12.554 9.784 1.00 93.06 400 ALA A C 1
ATOM 2899 O O . ALA A 1 400 ? 2.548 13.739 9.548 1.00 93.06 400 ALA A O 1
ATOM 2900 N N . LEU A 1 401 ? 2.995 11.567 9.190 1.00 92.44 401 LEU A N 1
ATOM 2901 C CA . LEU A 1 401 ? 4.136 11.801 8.297 1.00 92.44 401 LEU A CA 1
ATOM 2902 C C . LEU A 1 401 ? 3.761 12.621 7.053 1.00 92.44 401 LEU A C 1
ATOM 2904 O O . LEU A 1 401 ? 4.523 13.475 6.609 1.00 92.44 401 LEU A O 1
ATOM 2908 N N . LEU A 1 402 ? 2.581 12.370 6.487 1.00 92.56 402 LEU A N 1
ATOM 2909 C CA . LEU A 1 402 ? 2.084 13.064 5.297 1.00 92.56 402 LEU A CA 1
ATOM 2910 C C . LEU A 1 402 ? 1.444 14.431 5.615 1.00 92.56 402 LEU A C 1
ATOM 2912 O O . LEU A 1 402 ? 0.954 15.119 4.710 1.00 92.56 402 LEU A O 1
ATOM 2916 N N . GLY A 1 403 ? 1.437 14.836 6.888 1.00 92.62 403 GLY A N 1
ATOM 2917 C CA . GLY A 1 403 ? 0.947 16.136 7.337 1.00 92.62 403 GLY A CA 1
ATOM 2918 C C . GLY A 1 403 ? -0.573 16.289 7.271 1.00 92.62 403 GLY A C 1
ATOM 2919 O O . GLY A 1 403 ? -1.061 17.385 6.984 1.00 92.62 403 GLY A O 1
ATOM 2920 N N . PHE A 1 404 ? -1.335 15.212 7.482 1.00 94.75 404 PHE A N 1
ATOM 2921 C CA . PHE A 1 404 ? -2.763 15.344 7.784 1.00 94.75 404 PHE A CA 1
ATOM 2922 C C . PHE A 1 404 ? -2.932 15.967 9.169 1.00 94.75 404 PHE A C 1
ATOM 2924 O O . PHE A 1 404 ? -2.236 15.595 10.106 1.00 94.75 404 PHE A O 1
ATOM 2931 N N . THR A 1 405 ? -3.878 16.891 9.316 1.00 94.81 405 THR A N 1
ATOM 2932 C CA . THR A 1 405 ? -4.130 17.567 10.600 1.00 94.81 405 THR A CA 1
ATOM 2933 C C . THR A 1 405 ? -5.225 16.882 11.407 1.00 94.81 405 THR A C 1
ATOM 2935 O O . THR A 1 405 ? -5.328 17.091 12.616 1.00 94.81 405 THR A O 1
ATOM 2938 N N . ALA A 1 406 ? -6.066 16.078 10.749 1.00 95.31 406 ALA A N 1
ATOM 2939 C CA . ALA A 1 406 ? -7.106 15.326 11.426 1.00 95.31 406 ALA A CA 1
ATOM 2940 C C . ALA A 1 406 ? -7.464 14.009 10.721 1.00 95.31 406 ALA A C 1
ATOM 2942 O O . ALA A 1 406 ? -7.408 13.915 9.493 1.00 95.31 406 ALA A O 1
ATOM 2943 N N . VAL A 1 407 ? -7.859 13.003 11.505 1.00 96.25 407 VAL A N 1
ATOM 2944 C CA . VAL A 1 407 ? -8.264 11.672 11.032 1.00 96.25 407 VAL A CA 1
ATOM 2945 C C . VAL A 1 407 ? -9.558 11.245 11.719 1.00 96.25 407 VAL A C 1
ATOM 2947 O O . VAL A 1 407 ? -9.626 11.183 12.946 1.00 96.25 407 VAL A O 1
ATOM 2950 N N . LEU A 1 408 ? -10.578 10.921 10.927 1.00 96.38 408 LEU A N 1
ATOM 2951 C CA . LEU A 1 408 ? -11.800 10.280 11.401 1.00 96.38 408 LEU A CA 1
ATOM 2952 C C . LEU A 1 408 ? -11.733 8.786 11.104 1.00 96.38 408 LEU A C 1
ATOM 2954 O O . LEU A 1 408 ? -11.671 8.390 9.940 1.00 96.38 408 LEU A O 1
ATOM 2958 N N . VAL A 1 409 ? -11.776 7.959 12.143 1.00 96.75 409 VAL A N 1
ATOM 2959 C CA . VAL A 1 409 ? -11.822 6.501 12.010 1.00 96.75 409 VAL A CA 1
ATOM 2960 C C . VAL A 1 409 ? -13.270 6.027 12.105 1.00 96.75 409 VAL A C 1
ATOM 2962 O O . VAL A 1 409 ? -13.907 6.192 13.141 1.00 96.75 409 VAL A O 1
ATOM 2965 N N . VAL A 1 410 ? -13.789 5.391 11.056 1.00 95.88 410 VAL A N 1
ATOM 2966 C CA . VAL A 1 410 ? -15.123 4.765 11.073 1.00 95.88 410 VAL A CA 1
ATOM 2967 C C . VAL A 1 410 ? -14.963 3.255 10.964 1.00 95.88 410 VAL A C 1
ATOM 2969 O O . VAL A 1 410 ? -14.462 2.738 9.958 1.00 95.88 410 VAL A O 1
ATOM 2972 N N . GLY A 1 411 ? -15.355 2.527 12.011 1.00 95.06 411 GLY A N 1
ATOM 2973 C CA . GLY A 1 411 ? -15.065 1.098 12.105 1.00 95.06 411 GLY A CA 1
ATOM 2974 C C . GLY A 1 411 ? -16.104 0.286 12.865 1.00 95.06 411 GLY A C 1
ATOM 2975 O O . GLY A 1 411 ? -16.721 0.751 13.818 1.00 95.06 411 GLY A O 1
ATOM 2976 N N . HIS A 1 412 ? -16.250 -0.970 12.445 1.00 95.25 412 HIS A N 1
ATOM 2977 C CA . HIS A 1 412 ? -17.133 -1.928 13.097 1.00 95.25 412 HIS A CA 1
ATOM 2978 C C . HIS A 1 412 ? -16.636 -2.265 14.512 1.00 95.25 412 HIS A C 1
ATOM 2980 O O . HIS A 1 412 ? -15.425 -2.420 14.730 1.00 95.25 412 HIS A O 1
ATOM 2986 N N . ALA A 1 413 ? -17.561 -2.460 15.450 1.00 94.88 413 ALA A N 1
ATOM 2987 C CA . ALA A 1 413 ? -17.284 -2.745 16.855 1.00 94.88 413 ALA A CA 1
ATOM 2988 C C . ALA A 1 413 ? -16.335 -3.935 17.048 1.00 94.88 413 ALA A C 1
ATOM 2990 O O . ALA A 1 413 ? -15.383 -3.845 17.817 1.00 94.88 413 ALA A O 1
ATOM 2991 N N . GLY A 1 414 ? -16.473 -4.999 16.250 1.00 92.00 414 GLY A N 1
ATOM 2992 C CA . GLY A 1 414 ? -15.569 -6.159 16.317 1.00 92.00 414 GLY A CA 1
ATOM 2993 C C . GLY A 1 414 ? -14.099 -5.877 15.989 1.00 92.00 414 GLY A C 1
ATOM 2994 O O . GLY A 1 414 ? -13.225 -6.626 16.427 1.00 92.00 414 GLY A O 1
ATOM 2995 N N . LYS A 1 415 ? -13.799 -4.799 15.254 1.00 93.44 415 LYS A N 1
ATOM 2996 C CA . LYS A 1 415 ? -12.419 -4.346 15.029 1.00 93.44 415 LYS A CA 1
ATOM 2997 C C . LYS A 1 415 ? -12.002 -3.296 16.053 1.00 93.44 415 LYS A C 1
ATOM 2999 O O . LYS A 1 415 ? -10.896 -3.385 16.578 1.00 93.44 415 LYS A O 1
ATOM 3004 N N . LEU A 1 416 ? -12.865 -2.324 16.359 1.00 95.75 416 LEU A N 1
ATOM 3005 C CA . LEU A 1 416 ? -12.494 -1.221 17.253 1.00 95.75 416 LEU A CA 1
ATOM 3006 C C . LEU A 1 416 ? -12.471 -1.611 18.740 1.00 95.75 416 LEU A C 1
ATOM 3008 O O . LEU A 1 416 ? -11.700 -1.020 19.491 1.00 95.75 416 LEU A O 1
ATOM 3012 N N . ALA A 1 417 ? -13.155 -2.683 19.150 1.00 95.50 417 ALA A N 1
ATOM 3013 C CA . ALA A 1 417 ? -12.956 -3.291 20.469 1.00 95.50 417 ALA A CA 1
ATOM 3014 C C . ALA A 1 417 ? -11.489 -3.721 20.690 1.00 95.50 417 ALA A C 1
ATOM 3016 O O . ALA A 1 417 ? -10.943 -3.552 21.776 1.00 95.50 417 ALA A O 1
ATOM 3017 N N . LYS A 1 418 ? -10.792 -4.182 19.641 1.00 95.25 418 LYS A N 1
ATOM 3018 C CA . LYS A 1 418 ? -9.357 -4.527 19.710 1.00 95.25 418 LYS A CA 1
ATOM 3019 C C . LYS A 1 418 ? -8.483 -3.285 19.896 1.00 95.25 418 LYS A C 1
ATOM 3021 O O . LYS A 1 418 ? -7.498 -3.313 20.630 1.00 95.25 418 LYS A O 1
ATOM 3026 N N . VAL A 1 419 ? -8.878 -2.171 19.282 1.00 96.06 419 VAL A N 1
ATOM 3027 C CA . VAL A 1 419 ? -8.217 -0.870 19.466 1.00 96.06 419 VAL A CA 1
ATOM 3028 C C . VAL A 1 419 ? -8.412 -0.360 20.894 1.00 96.06 419 VAL A C 1
ATOM 3030 O O . VAL A 1 419 ? -7.489 0.223 21.457 1.00 96.06 419 VAL A O 1
ATOM 3033 N N . ALA A 1 420 ? -9.556 -0.649 21.524 1.00 95.75 420 ALA A N 1
ATOM 3034 C CA . ALA A 1 420 ? -9.790 -0.355 22.938 1.00 95.75 420 ALA A CA 1
ATOM 3035 C C . ALA A 1 420 ? -8.853 -1.137 23.887 1.00 95.75 420 ALA A C 1
ATOM 3037 O O . ALA A 1 420 ? -8.631 -0.697 25.014 1.00 95.75 420 ALA A O 1
ATOM 3038 N N . ALA A 1 421 ? -8.276 -2.261 23.442 1.00 93.81 421 ALA A N 1
ATOM 3039 C CA . ALA A 1 421 ? -7.182 -2.961 24.130 1.00 93.81 421 ALA A CA 1
ATOM 3040 C C . ALA A 1 421 ? -5.782 -2.427 23.771 1.00 93.81 421 ALA A C 1
ATOM 3042 O O . ALA A 1 421 ? -4.777 -2.932 24.267 1.00 93.81 421 ALA A O 1
ATOM 3043 N N . GLY A 1 422 ? -5.690 -1.434 22.886 1.00 93.44 422 GLY A N 1
ATOM 3044 C CA . GLY A 1 422 ? -4.433 -0.876 22.393 1.00 93.44 422 GLY A CA 1
ATOM 3045 C C . GLY A 1 422 ? -3.834 -1.596 21.190 1.00 93.44 422 GLY A C 1
ATOM 3046 O O . GLY A 1 422 ? -2.733 -1.239 20.765 1.00 93.44 422 GLY A O 1
ATOM 3047 N N . ALA A 1 423 ? -4.534 -2.567 20.601 1.00 94.25 423 ALA A N 1
ATOM 3048 C CA . ALA A 1 423 ? -4.048 -3.241 19.409 1.00 94.25 423 ALA A CA 1
ATOM 3049 C C . ALA A 1 423 ? -4.283 -2.396 18.151 1.00 94.25 423 ALA A C 1
ATOM 3051 O O . ALA A 1 423 ? -5.413 -2.154 17.729 1.00 94.25 423 ALA A O 1
ATOM 3052 N N . MET A 1 424 ? -3.184 -1.977 17.526 1.00 94.31 424 MET A N 1
ATOM 3053 C CA . MET A 1 424 ? -3.197 -1.150 16.314 1.00 94.31 424 MET A CA 1
ATOM 3054 C C . MET A 1 424 ? -3.185 -1.959 15.010 1.00 94.31 424 MET A C 1
ATOM 3056 O O . MET A 1 424 ? -3.333 -1.387 13.928 1.00 94.31 424 MET A O 1
ATOM 3060 N N . ASN A 1 425 ? -3.044 -3.284 15.113 1.00 93.19 425 ASN A N 1
ATOM 3061 C CA . ASN A 1 425 ? -3.355 -4.221 14.044 1.00 93.19 425 ASN A CA 1
ATOM 3062 C C . ASN A 1 425 ? -4.593 -5.036 14.445 1.00 93.19 425 ASN A C 1
ATOM 3064 O O . ASN A 1 425 ? -4.587 -5.699 15.479 1.00 93.19 425 ASN A O 1
ATOM 3068 N N . THR A 1 426 ? -5.663 -4.963 13.651 1.00 90.69 426 THR A N 1
ATOM 3069 C CA . THR A 1 426 ? -6.977 -5.534 14.017 1.00 90.69 426 THR A CA 1
ATOM 3070 C C . THR A 1 426 ? -7.207 -6.961 13.504 1.00 90.69 426 THR A C 1
ATOM 3072 O O . THR A 1 426 ? -8.284 -7.534 13.721 1.00 90.69 426 THR A O 1
ATOM 3075 N N . HIS A 1 427 ? -6.210 -7.567 12.852 1.00 89.25 427 HIS A N 1
ATOM 3076 C CA . HIS A 1 427 ? -6.309 -8.934 12.347 1.00 89.25 427 HIS A CA 1
ATOM 3077 C C . HIS A 1 427 ? -6.476 -9.933 13.509 1.00 89.25 427 HIS A C 1
ATOM 3079 O O . HIS A 1 427 ? -5.736 -9.871 14.487 1.00 89.25 427 HIS A O 1
ATOM 3085 N N . SER A 1 428 ? -7.413 -10.886 13.404 1.00 84.56 428 SER A N 1
ATOM 3086 C CA . SER A 1 428 ? -7.691 -11.900 14.449 1.00 84.56 428 SER A CA 1
ATOM 3087 C C . SER A 1 428 ? -6.464 -12.726 14.835 1.00 84.56 428 SER A C 1
ATOM 3089 O O . SER A 1 428 ? -6.185 -12.904 16.009 1.00 84.56 428 SER A O 1
ATOM 3091 N N . ARG A 1 429 ? -5.664 -13.142 13.846 1.00 82.38 429 ARG A N 1
ATOM 3092 C CA . ARG A 1 429 ? -4.353 -13.785 14.068 1.00 82.38 429 ARG A CA 1
ATOM 3093 C C . ARG A 1 429 ? -3.391 -12.980 14.956 1.00 82.38 429 ARG A C 1
ATOM 3095 O O . ARG A 1 429 ? -2.573 -13.581 15.638 1.00 82.38 429 ARG A O 1
ATOM 3102 N N . THR A 1 430 ? -3.437 -11.649 14.900 1.00 80.94 430 THR A N 1
ATOM 3103 C CA . THR A 1 430 ? -2.572 -10.787 15.719 1.00 80.94 430 THR A CA 1
ATOM 3104 C C . THR A 1 430 ? -3.169 -10.592 17.103 1.00 80.94 430 THR A C 1
ATOM 3106 O O . THR A 1 430 ? -2.455 -10.644 18.099 1.00 80.94 430 THR A O 1
ATOM 3109 N N . VAL A 1 431 ? -4.481 -10.368 17.155 1.00 82.31 431 VAL A N 1
ATOM 3110 C CA . VAL A 1 431 ? -5.247 -10.291 18.392 1.00 82.31 431 VAL A CA 1
ATOM 3111 C C . VAL A 1 431 ? -6.698 -10.681 18.118 1.00 82.31 431 VAL A C 1
ATOM 3113 O O . VAL A 1 431 ? -7.377 -10.107 17.253 1.00 82.31 431 VAL A O 1
ATOM 3116 N N . ASP A 1 432 ? -7.205 -11.628 18.893 1.00 77.62 432 ASP A N 1
ATOM 3117 C CA . ASP A 1 432 ? -8.636 -11.808 19.083 1.00 77.62 432 ASP A CA 1
ATOM 3118 C C . ASP A 1 432 ? -8.891 -11.691 20.578 1.00 77.62 432 ASP A C 1
ATOM 3120 O O . ASP A 1 432 ? -8.464 -12.533 21.353 1.00 77.62 432 ASP A O 1
ATOM 3124 N N . GLY A 1 433 ? -9.426 -10.535 20.962 1.00 87.00 433 GLY A N 1
ATOM 3125 C CA . GLY A 1 433 ? -9.583 -10.117 22.354 1.00 87.00 433 GLY A CA 1
ATOM 3126 C C . GLY A 1 433 ? -10.850 -9.289 22.559 1.00 87.00 433 GLY A C 1
ATOM 3127 O O . GLY A 1 433 ? -10.925 -8.475 23.473 1.00 87.00 433 GLY A O 1
ATOM 3128 N N . ARG A 1 434 ? -11.792 -9.350 21.606 1.00 93.06 434 ARG A N 1
ATOM 3129 C CA . ARG A 1 434 ? -12.930 -8.419 21.559 1.00 93.06 434 ARG A CA 1
ATOM 3130 C C . ARG A 1 434 ? -13.902 -8.677 22.710 1.00 93.06 434 ARG A C 1
ATOM 3132 O O . ARG A 1 434 ? -14.397 -7.722 23.297 1.00 93.06 434 ARG A O 1
ATOM 3139 N N . PHE A 1 435 ? -14.133 -9.945 23.038 1.00 96.44 435 PHE A N 1
ATOM 3140 C CA . PHE A 1 435 ? -15.060 -10.352 24.086 1.00 96.44 435 PHE A CA 1
ATOM 3141 C C . PHE A 1 435 ? -14.421 -10.218 25.459 1.00 96.44 435 PHE A C 1
ATOM 3143 O O . PHE A 1 435 ? -15.066 -9.745 26.381 1.00 96.44 435 PHE A O 1
ATOM 3150 N N . GLU A 1 436 ? -13.124 -10.481 25.569 1.00 96.12 436 GLU A N 1
ATOM 3151 C CA . GLU A 1 436 ? -12.316 -10.223 26.757 1.00 96.12 436 GLU A CA 1
ATOM 3152 C C . GLU A 1 436 ? -12.320 -8.735 27.108 1.00 96.12 436 GLU A C 1
ATOM 3154 O O . GLU A 1 436 ? -12.453 -8.368 28.274 1.00 96.12 436 GLU A O 1
ATOM 3159 N N . VAL A 1 437 ? -12.228 -7.859 26.101 1.00 96.62 437 VAL A N 1
ATOM 3160 C CA . VAL A 1 437 ? -12.378 -6.414 26.297 1.00 96.62 437 VAL A CA 1
ATOM 3161 C C . VAL A 1 437 ? -13.779 -6.073 26.783 1.00 96.62 437 VAL A C 1
ATOM 3163 O O . VAL A 1 437 ? -13.899 -5.366 27.780 1.00 96.62 437 VAL A O 1
ATOM 3166 N N . LEU A 1 438 ? -14.826 -6.555 26.110 1.00 97.81 438 LEU A N 1
ATOM 3167 C CA . LEU A 1 438 ? -16.205 -6.248 26.498 1.00 97.81 438 LEU A CA 1
ATOM 3168 C C . LEU A 1 438 ? -16.529 -6.772 27.902 1.00 97.81 438 LEU A C 1
ATOM 3170 O O . LEU A 1 438 ? -17.068 -6.016 28.703 1.00 97.81 438 LEU A O 1
ATOM 3174 N N . ALA A 1 439 ? -16.123 -7.996 28.238 1.00 98.00 439 ALA A N 1
ATOM 3175 C CA . ALA A 1 439 ? -16.291 -8.596 29.558 1.00 98.00 439 ALA A CA 1
ATOM 3176 C C . ALA A 1 439 ? -15.525 -7.822 30.639 1.00 98.00 439 ALA A C 1
ATOM 3178 O O . ALA A 1 439 ? -16.087 -7.504 31.685 1.00 98.00 439 ALA A O 1
ATOM 3179 N N . ALA A 1 440 ? -14.268 -7.443 30.380 1.00 97.75 440 ALA A N 1
ATOM 3180 C CA . ALA A 1 440 ? -13.481 -6.657 31.329 1.00 97.75 440 ALA A CA 1
ATOM 3181 C C . ALA A 1 440 ? -14.068 -5.256 31.556 1.00 97.75 440 ALA A C 1
ATOM 3183 O O . ALA A 1 440 ? -14.023 -4.739 32.672 1.00 97.75 440 ALA A O 1
ATOM 3184 N N . LEU A 1 441 ? -14.605 -4.627 30.507 1.00 97.94 441 LEU A N 1
ATOM 3185 C CA . LEU A 1 441 ? -15.291 -3.344 30.625 1.00 97.94 441 LEU A CA 1
ATOM 3186 C C . LEU A 1 441 ? -16.623 -3.490 31.368 1.00 97.94 441 LEU A C 1
ATOM 3188 O O . LEU A 1 441 ? -16.877 -2.699 32.267 1.00 97.94 441 LEU A O 1
ATOM 3192 N N . ALA A 1 442 ? -17.423 -4.512 31.056 1.00 98.19 442 ALA A N 1
ATOM 3193 C CA . ALA A 1 442 ? -18.690 -4.797 31.730 1.00 98.19 442 ALA A CA 1
ATOM 3194 C C . ALA A 1 442 ? -18.502 -5.044 33.227 1.00 98.19 442 ALA A C 1
ATOM 3196 O O . ALA A 1 442 ? -19.160 -4.397 34.038 1.00 98.19 442 ALA A O 1
ATOM 3197 N N . ALA A 1 443 ? -17.543 -5.894 33.602 1.00 97.69 443 ALA A N 1
ATOM 3198 C CA . ALA A 1 443 ? -17.205 -6.142 35.001 1.00 97.69 443 ALA A CA 1
ATOM 3199 C C . ALA A 1 443 ? -16.796 -4.849 35.726 1.00 97.69 443 ALA A C 1
ATOM 3201 O O . ALA A 1 443 ? -17.188 -4.603 36.864 1.00 97.69 443 ALA A O 1
ATOM 3202 N N . ALA A 1 444 ? -16.040 -3.980 35.052 1.00 97.31 444 ALA A N 1
ATOM 3203 C CA . ALA A 1 444 ? -15.597 -2.716 35.624 1.00 97.31 444 ALA A CA 1
ATOM 3204 C C . ALA A 1 444 ? -16.708 -1.647 35.727 1.00 97.31 444 ALA A C 1
ATOM 3206 O O . ALA A 1 444 ? -16.488 -0.647 36.412 1.00 97.31 444 ALA A O 1
ATOM 3207 N N . GLU A 1 445 ? -17.858 -1.853 35.076 1.00 97.94 445 GLU A N 1
ATOM 3208 C CA . GLU A 1 445 ? -19.085 -1.045 35.190 1.00 97.94 445 GLU A CA 1
ATOM 3209 C C . GLU A 1 445 ? -20.142 -1.689 36.111 1.00 97.94 445 GLU A C 1
ATOM 3211 O O . GLU A 1 445 ? -21.275 -1.222 36.175 1.00 97.94 445 GLU A O 1
ATOM 3216 N N . GLY A 1 446 ? -19.783 -2.748 36.847 1.00 96.50 446 GLY A N 1
ATOM 3217 C CA . GLY A 1 446 ? -20.678 -3.407 37.805 1.00 96.50 446 GLY A CA 1
ATOM 3218 C C . GLY A 1 446 ? -21.409 -4.639 37.267 1.00 96.50 446 GLY A C 1
ATOM 3219 O O . GLY A 1 446 ? -22.312 -5.137 37.934 1.00 96.50 446 GLY A O 1
ATOM 3220 N N . GLY A 1 447 ? -21.020 -5.147 36.095 1.00 97.31 447 GLY A N 1
ATOM 3221 C CA . GLY A 1 447 ? -21.464 -6.448 35.601 1.00 97.31 447 GLY A CA 1
ATOM 3222 C C . GLY A 1 447 ? -21.016 -7.585 36.518 1.00 97.31 447 GLY A C 1
ATOM 3223 O O . GLY A 1 447 ? -19.890 -7.582 37.021 1.00 97.31 447 GLY A O 1
ATOM 3224 N N . ASP A 1 448 ? -21.896 -8.558 36.733 1.00 97.19 448 ASP A N 1
ATOM 3225 C CA . ASP A 1 448 ? -21.597 -9.731 37.547 1.00 97.19 448 ASP A CA 1
ATOM 3226 C C . ASP A 1 448 ? -20.791 -10.791 36.772 1.00 97.19 448 ASP A C 1
ATOM 3228 O O . ASP A 1 448 ? -20.484 -10.661 35.582 1.00 97.19 448 ASP A O 1
ATOM 3232 N N . ALA A 1 449 ? -20.408 -11.858 37.476 1.00 97.31 449 ALA A N 1
ATOM 3233 C CA . ALA A 1 449 ? -19.641 -12.950 36.885 1.00 97.31 449 ALA A CA 1
ATOM 3234 C C . ALA A 1 449 ? -20.416 -13.675 35.772 1.00 97.31 449 ALA A C 1
ATOM 3236 O O . ALA A 1 449 ? -19.804 -14.088 34.790 1.00 97.31 449 ALA A O 1
ATOM 3237 N N . ALA A 1 450 ? -21.743 -13.788 35.901 1.00 97.62 450 ALA A N 1
ATOM 3238 C CA . ALA A 1 450 ? -22.587 -14.456 34.916 1.00 97.62 450 ALA A CA 1
ATOM 3239 C C . ALA A 1 450 ? -22.615 -13.683 33.589 1.00 97.62 450 ALA A C 1
ATOM 3241 O O . ALA A 1 450 ? -22.466 -14.279 32.522 1.00 97.62 450 ALA A O 1
ATOM 3242 N N . LEU A 1 451 ? -22.725 -12.352 33.644 1.00 97.94 451 LEU A N 1
ATOM 3243 C CA . LEU A 1 451 ? -22.637 -11.503 32.461 1.00 97.94 451 LEU A CA 1
ATOM 3244 C C . LEU A 1 451 ? -21.254 -11.591 31.808 1.00 97.94 451 LEU A C 1
ATOM 3246 O O . LEU A 1 451 ? -21.161 -11.722 30.589 1.00 97.94 451 LEU A O 1
ATOM 3250 N N . ALA A 1 452 ? -20.179 -11.527 32.598 1.00 97.56 452 ALA A N 1
ATOM 3251 C CA . ALA A 1 452 ? -18.822 -11.646 32.070 1.00 97.56 452 ALA A CA 1
ATOM 3252 C C . ALA A 1 452 ? -18.595 -12.996 31.367 1.00 97.56 452 ALA A C 1
ATOM 3254 O O . ALA A 1 452 ? -18.036 -13.021 30.270 1.00 97.56 452 ALA A O 1
ATOM 3255 N N . GLU A 1 453 ? -19.059 -14.100 31.956 1.00 97.81 453 GLU A N 1
ATOM 3256 C CA . GLU A 1 453 ? -18.992 -15.432 31.344 1.00 97.81 453 GLU A CA 1
ATOM 3257 C C . GLU A 1 453 ? -19.823 -15.509 30.054 1.00 97.81 453 GLU A C 1
ATOM 3259 O O . GLU A 1 453 ? -19.325 -15.984 29.032 1.00 97.81 453 GLU A O 1
ATOM 3264 N N . GLY A 1 454 ? -21.037 -14.948 30.054 1.00 98.06 454 GLY A N 1
ATOM 3265 C CA . GLY A 1 454 ? -21.879 -14.857 28.859 1.00 98.06 454 GLY A CA 1
ATOM 3266 C C . GLY A 1 454 ? -21.218 -14.076 27.719 1.00 98.06 454 GLY A C 1
ATOM 3267 O O . GLY A 1 454 ? -21.225 -14.523 26.572 1.00 98.06 454 GLY A O 1
ATOM 3268 N N . LEU A 1 455 ? -20.573 -12.948 28.030 1.00 97.88 455 LEU A N 1
ATOM 3269 C CA . LEU A 1 455 ? -19.845 -12.142 27.044 1.00 97.88 455 LEU A CA 1
ATOM 3270 C C . LEU A 1 455 ? -18.655 -12.895 26.446 1.00 97.88 455 LEU A C 1
ATOM 3272 O O . LEU A 1 455 ? -18.442 -12.823 25.237 1.00 97.88 455 LEU A O 1
ATOM 3276 N N . LEU A 1 456 ? -17.893 -13.627 27.265 1.00 97.19 456 LEU A N 1
ATOM 3277 C CA . LEU A 1 456 ? -16.772 -14.452 26.797 1.00 97.19 456 LEU A CA 1
ATOM 3278 C C . LEU A 1 456 ? -17.227 -15.614 25.901 1.00 97.19 456 LEU A C 1
ATOM 3280 O O . LEU A 1 456 ? -16.462 -16.051 25.043 1.00 97.19 456 LEU A O 1
ATOM 3284 N N . GLY A 1 457 ? -18.458 -16.097 26.087 1.00 96.12 457 GLY A N 1
ATOM 3285 C CA . GLY A 1 457 ? -19.070 -17.151 25.276 1.00 96.12 457 GLY A CA 1
ATOM 3286 C C . GLY A 1 457 ? -19.715 -16.678 23.968 1.00 96.12 457 GLY A C 1
ATOM 3287 O O . GLY A 1 457 ? -20.179 -17.516 23.195 1.00 96.12 457 GLY A O 1
ATOM 3288 N N . CYS A 1 458 ? -19.763 -15.369 23.705 1.00 96.19 458 CYS A N 1
ATOM 3289 C CA . CYS A 1 458 ? -20.383 -14.830 22.495 1.00 96.19 458 CYS A CA 1
ATOM 3290 C C . CYS A 1 458 ? -19.597 -15.191 21.228 1.00 96.19 458 CYS A C 1
ATOM 3292 O O . CYS A 1 458 ? -18.365 -15.269 21.226 1.00 96.19 458 CYS A O 1
ATOM 3294 N N . VAL A 1 459 ? -20.314 -15.334 20.111 1.00 91.88 459 VAL A N 1
ATOM 3295 C CA . VAL A 1 459 ? -19.704 -15.527 18.786 1.00 91.88 459 VAL A CA 1
ATOM 3296 C C . VAL A 1 459 ? -19.676 -14.207 18.027 1.00 91.88 459 VAL A C 1
ATOM 3298 O O . VAL A 1 459 ? -18.704 -13.898 17.322 1.00 91.88 459 VAL A O 1
ATOM 3301 N N . THR A 1 460 ? -20.720 -13.393 18.194 1.00 92.94 460 THR A N 1
ATOM 3302 C CA . THR A 1 460 ? -20.850 -12.097 17.523 1.00 92.94 460 THR A CA 1
ATOM 3303 C C . THR A 1 460 ? -20.838 -10.933 18.506 1.00 92.94 460 THR A C 1
ATOM 3305 O O . THR A 1 460 ? -21.105 -11.067 19.695 1.00 92.94 460 THR A O 1
ATOM 3308 N N . VAL A 1 461 ? -20.473 -9.755 18.001 1.00 93.44 461 VAL A N 1
ATOM 3309 C CA . VAL A 1 461 ? -20.486 -8.535 18.818 1.00 93.44 461 VAL A CA 1
ATOM 3310 C C . VAL A 1 461 ? -21.910 -8.044 19.048 1.00 93.44 461 VAL A C 1
ATOM 3312 O O . VAL A 1 461 ? -22.156 -7.438 20.081 1.00 93.44 461 VAL A O 1
ATOM 3315 N N . ASP A 1 462 ? -22.829 -8.329 18.127 1.00 95.62 462 ASP A N 1
ATOM 3316 C CA . ASP A 1 462 ? -24.245 -7.995 18.271 1.00 95.62 462 ASP A CA 1
ATOM 3317 C C . ASP A 1 462 ? -24.868 -8.780 19.441 1.00 95.62 462 ASP A C 1
ATOM 3319 O O . ASP A 1 462 ? -25.417 -8.160 20.344 1.00 95.62 462 ASP A O 1
ATOM 3323 N N . GLU A 1 463 ? -24.626 -10.096 19.546 1.00 96.25 463 GLU A N 1
ATOM 3324 C CA . GLU A 1 463 ? -25.010 -10.901 20.730 1.00 96.25 463 GLU A CA 1
ATOM 3325 C C . GLU A 1 463 ? -24.454 -10.311 22.036 1.00 96.25 463 GLU A C 1
ATOM 3327 O O . GLU A 1 463 ? -25.158 -10.182 23.038 1.00 96.25 463 GLU A O 1
ATOM 3332 N N . ALA A 1 464 ? -23.181 -9.906 22.030 1.00 97.19 464 ALA A N 1
ATOM 3333 C CA . ALA A 1 464 ? -22.568 -9.290 23.201 1.00 97.19 464 ALA A CA 1
ATOM 3334 C C . ALA A 1 464 ? -23.229 -7.946 23.561 1.00 97.19 464 ALA A C 1
ATOM 3336 O O . ALA A 1 464 ? -23.358 -7.619 24.740 1.00 97.19 464 ALA A O 1
ATOM 3337 N N . ILE A 1 465 ? -23.656 -7.160 22.568 1.00 97.69 465 ILE A N 1
ATOM 3338 C CA . ILE A 1 465 ? -24.390 -5.907 22.786 1.00 97.69 465 ILE A CA 1
ATOM 3339 C C . ILE A 1 465 ? -25.774 -6.191 23.377 1.00 97.69 465 ILE A C 1
ATOM 3341 O O . ILE A 1 465 ? -26.154 -5.515 24.331 1.00 97.69 465 ILE A O 1
ATOM 3345 N N . GLU A 1 466 ? -26.484 -7.206 22.883 1.00 97.62 466 GLU A N 1
ATOM 3346 C CA . GLU A 1 466 ? -27.791 -7.622 23.411 1.00 97.62 466 GLU A CA 1
ATOM 3347 C C . GLU A 1 466 ? -27.705 -8.061 24.882 1.00 97.62 466 GLU A C 1
ATOM 3349 O O . GLU A 1 466 ? -28.540 -7.662 25.698 1.00 97.62 466 GLU A O 1
ATOM 3354 N N . LEU A 1 467 ? -26.658 -8.804 25.261 1.00 97.94 467 LEU A N 1
ATOM 3355 C CA . LEU A 1 467 ? -26.406 -9.160 26.664 1.00 97.94 467 LEU A CA 1
ATOM 3356 C C . LEU A 1 467 ? -26.148 -7.927 27.540 1.00 97.94 467 LEU A C 1
ATOM 3358 O O . LEU A 1 467 ? -26.651 -7.838 28.663 1.00 97.94 467 LEU A O 1
ATOM 3362 N N . LEU A 1 468 ? -25.384 -6.955 27.035 1.00 98.19 468 LEU A N 1
ATOM 3363 C CA . LEU A 1 468 ? -25.145 -5.698 27.745 1.00 98.19 468 LEU A CA 1
ATOM 3364 C C . LEU A 1 468 ? -26.418 -4.856 27.887 1.00 98.19 468 LEU A C 1
ATOM 3366 O O . LEU A 1 468 ? -26.570 -4.164 28.896 1.00 98.19 468 LEU A O 1
ATOM 3370 N N . ASP A 1 469 ? -27.313 -4.894 26.900 1.00 97.75 469 ASP A N 1
ATOM 3371 C CA . ASP A 1 469 ? -28.622 -4.240 26.968 1.00 97.75 469 ASP A CA 1
ATOM 3372 C C . ASP A 1 469 ? -29.528 -4.906 28.006 1.00 97.75 469 ASP A C 1
ATOM 3374 O O . ASP A 1 469 ? -30.106 -4.205 28.839 1.00 97.75 469 ASP A O 1
ATOM 3378 N N . ALA A 1 470 ? -29.589 -6.241 28.030 1.00 97.56 470 ALA A N 1
ATOM 3379 C CA . ALA A 1 470 ? -30.357 -6.992 29.027 1.00 97.56 470 ALA A CA 1
ATOM 3380 C C . ALA A 1 470 ? -29.884 -6.711 30.465 1.00 97.56 470 ALA A C 1
ATOM 3382 O O . ALA A 1 470 ? -30.695 -6.656 31.389 1.00 97.56 470 ALA A O 1
ATOM 3383 N N . ALA A 1 471 ? -28.582 -6.478 30.647 1.00 97.38 471 ALA A N 1
ATOM 3384 C CA . ALA A 1 471 ? -27.997 -6.085 31.926 1.00 97.38 471 ALA A CA 1
ATOM 3385 C C . ALA A 1 471 ? -28.114 -4.578 32.238 1.00 97.38 471 ALA A C 1
ATOM 3387 O O . ALA A 1 471 ? -27.721 -4.150 33.322 1.00 97.38 471 ALA A O 1
ATOM 3388 N N . GLY A 1 472 ? -28.602 -3.750 31.306 1.00 97.81 472 GLY A N 1
ATOM 3389 C CA . GLY A 1 472 ? -28.670 -2.292 31.467 1.00 97.81 472 GLY A CA 1
ATOM 3390 C C . GLY A 1 472 ? -27.306 -1.586 31.469 1.00 97.81 472 GLY A C 1
ATOM 3391 O O . GLY A 1 472 ? -27.209 -0.432 31.885 1.00 97.81 472 GLY A O 1
ATOM 3392 N N . LEU A 1 473 ? -26.244 -2.253 31.002 1.00 98.25 473 LEU A N 1
ATOM 3393 C CA . LEU A 1 473 ? -24.859 -1.769 31.069 1.00 98.25 473 LEU A CA 1
ATOM 3394 C C . LEU A 1 473 ? -24.300 -1.283 29.726 1.00 98.25 473 LEU A C 1
ATOM 3396 O O . LEU A 1 473 ? -23.202 -0.718 29.700 1.00 98.25 473 LEU A O 1
ATOM 3400 N N . ARG A 1 474 ? -25.028 -1.447 28.609 1.00 97.38 474 ARG A N 1
ATOM 3401 C CA . ARG A 1 474 ? -24.536 -1.085 27.263 1.00 97.38 474 ARG A CA 1
ATOM 3402 C C . ARG A 1 474 ? -23.947 0.321 27.208 1.00 97.38 474 ARG A C 1
ATOM 3404 O O . ARG A 1 474 ? -22.816 0.484 26.758 1.00 97.38 474 ARG A O 1
ATOM 3411 N N . GLN A 1 475 ? -24.682 1.338 27.656 1.00 97.31 475 GLN A N 1
ATOM 3412 C CA . GLN A 1 475 ? -24.238 2.729 27.527 1.00 97.31 475 GLN A CA 1
ATOM 3413 C C . GLN A 1 475 ? -22.929 2.991 28.290 1.00 97.31 475 GLN A C 1
ATOM 3415 O O . GLN A 1 475 ? -22.017 3.609 27.738 1.00 97.31 475 GLN A O 1
ATOM 3420 N N . ALA A 1 476 ? -22.814 2.485 29.521 1.00 98.00 476 ALA A N 1
ATOM 3421 C CA . ALA A 1 476 ? -21.623 2.643 30.354 1.00 98.00 476 ALA A CA 1
ATOM 3422 C C . ALA A 1 476 ? -20.404 1.933 29.737 1.00 98.00 476 ALA A C 1
ATOM 3424 O O . ALA A 1 476 ? -19.334 2.531 29.578 1.00 98.00 476 ALA A O 1
ATOM 3425 N N . VAL A 1 477 ? -20.590 0.691 29.278 1.00 98.31 477 VAL A N 1
ATOM 3426 C CA . VAL A 1 477 ? -19.531 -0.098 28.632 1.00 98.31 477 VAL A CA 1
ATOM 3427 C C . VAL A 1 477 ? -19.068 0.540 27.323 1.00 98.31 477 VAL A C 1
ATOM 3429 O O . VAL A 1 477 ? -17.863 0.672 27.097 1.00 98.31 477 VAL A O 1
ATOM 3432 N N . MET A 1 478 ? -19.997 0.993 26.476 1.00 98.06 478 MET A N 1
ATOM 3433 C CA . MET A 1 478 ? -19.670 1.655 25.208 1.00 98.06 478 MET A CA 1
ATOM 3434 C C . MET A 1 478 ? -18.959 2.993 25.436 1.00 98.06 478 MET A C 1
ATOM 3436 O O . MET A 1 478 ? -17.973 3.282 24.752 1.00 98.06 478 MET A O 1
ATOM 3440 N N . ALA A 1 479 ? -19.375 3.777 26.436 1.00 97.81 479 ALA A N 1
ATOM 3441 C CA . ALA A 1 479 ? -18.689 5.013 26.808 1.00 97.81 479 ALA A CA 1
ATOM 3442 C C . ALA A 1 479 ? -17.235 4.745 27.230 1.00 97.81 479 ALA A C 1
ATOM 3444 O O . ALA A 1 479 ? -16.310 5.395 26.732 1.00 97.81 479 ALA A O 1
ATOM 3445 N N . ARG A 1 480 ? -17.003 3.736 28.079 1.00 97.94 480 ARG A N 1
ATOM 3446 C CA . ARG A 1 480 ? -15.648 3.372 28.517 1.00 97.94 480 ARG A CA 1
ATOM 3447 C C . ARG A 1 480 ? -14.797 2.783 27.397 1.00 97.94 480 ARG A C 1
ATOM 3449 O O . ARG A 1 480 ? -13.603 3.079 27.310 1.00 97.94 480 ARG A O 1
ATOM 3456 N N . MET A 1 481 ? -15.398 1.991 26.508 1.00 98.12 481 MET A N 1
ATOM 3457 C CA . MET A 1 481 ? -14.732 1.516 25.295 1.00 98.12 481 MET A CA 1
ATOM 3458 C C . MET A 1 481 ? -14.290 2.700 24.427 1.00 98.12 481 MET A C 1
ATOM 3460 O O . MET A 1 481 ? -13.140 2.739 23.990 1.00 98.12 481 MET A O 1
ATOM 3464 N N . GLY A 1 482 ? -15.165 3.691 24.234 1.00 98.00 482 GLY A N 1
ATOM 3465 C CA . GLY A 1 482 ? -14.866 4.913 23.491 1.00 98.00 482 GLY A CA 1
ATOM 3466 C C . GLY A 1 482 ? -13.698 5.704 24.065 1.00 98.00 482 GLY A C 1
ATOM 3467 O O . GLY A 1 482 ? -12.777 6.038 23.322 1.00 98.00 482 GLY A O 1
ATOM 3468 N N . GLN A 1 483 ? -13.675 5.910 25.384 1.00 97.62 483 GLN A N 1
ATOM 3469 C CA . GLN A 1 483 ? -12.561 6.578 26.072 1.00 97.62 483 GLN A CA 1
ATOM 3470 C C . GLN A 1 483 ? -11.227 5.857 25.839 1.00 97.62 483 GLN A C 1
ATOM 3472 O O . GLN A 1 483 ? -10.200 6.492 25.584 1.00 97.62 483 GLN A O 1
ATOM 3477 N N . ARG A 1 484 ? -11.221 4.517 25.891 1.00 97.75 484 ARG A N 1
ATOM 3478 C CA . ARG A 1 484 ? -10.007 3.738 25.605 1.00 97.75 484 ARG A CA 1
ATOM 3479 C C . ARG A 1 484 ? -9.580 3.867 24.148 1.00 97.75 484 ARG A C 1
ATOM 3481 O O . ARG A 1 484 ? -8.400 4.101 23.893 1.00 97.75 484 ARG A O 1
ATOM 3488 N N . ILE A 1 485 ? -10.514 3.740 23.203 1.00 98.06 485 ILE A N 1
ATOM 3489 C CA . ILE A 1 485 ? -10.237 3.902 21.768 1.00 98.06 485 ILE A CA 1
ATOM 3490 C C . ILE A 1 485 ? -9.612 5.274 21.510 1.00 98.06 485 ILE A C 1
ATOM 3492 O O . ILE A 1 485 ? -8.530 5.345 20.932 1.00 98.06 485 ILE A O 1
ATOM 3496 N N . GLU A 1 486 ? -10.243 6.345 21.989 1.00 96.88 486 GLU A N 1
ATOM 3497 C CA . GLU A 1 486 ? -9.751 7.720 21.869 1.00 96.88 486 GLU A CA 1
ATOM 3498 C C . GLU A 1 486 ? -8.321 7.854 22.406 1.00 96.88 486 GLU A C 1
ATOM 3500 O O . GLU A 1 486 ? -7.431 8.330 21.697 1.00 96.88 486 GLU A O 1
ATOM 3505 N N . ALA A 1 487 ? -8.070 7.368 23.625 1.00 96.62 487 ALA A N 1
ATOM 3506 C CA . ALA A 1 487 ? -6.751 7.431 24.246 1.00 96.62 487 ALA A CA 1
ATOM 3507 C C . ALA A 1 487 ? -5.682 6.677 23.435 1.00 96.62 487 ALA A C 1
ATOM 3509 O O . ALA A 1 487 ? -4.564 7.170 23.266 1.00 96.62 487 ALA A O 1
ATOM 3510 N N . HIS A 1 488 ? -6.003 5.488 22.921 1.00 97.62 488 HIS A N 1
ATOM 3511 C CA . HIS A 1 488 ? -5.071 4.696 22.119 1.00 97.62 488 HIS A CA 1
ATOM 3512 C C . HIS A 1 488 ? -4.802 5.322 20.746 1.00 97.62 488 HIS A C 1
ATOM 3514 O O . HIS A 1 488 ? -3.643 5.368 20.326 1.00 97.62 488 HIS A O 1
ATOM 3520 N N . LEU A 1 489 ? -5.835 5.831 20.072 1.00 96.69 489 LEU A N 1
ATOM 3521 C CA . LEU A 1 489 ? -5.705 6.499 18.777 1.00 96.69 489 LEU A CA 1
ATOM 3522 C C . LEU A 1 489 ? -4.867 7.775 18.887 1.00 96.69 489 LEU A C 1
ATOM 3524 O O . LEU A 1 489 ? -3.907 7.936 18.134 1.00 96.69 489 LEU A O 1
ATOM 3528 N N . ARG A 1 490 ? -5.169 8.638 19.865 1.00 94.12 490 ARG A N 1
ATOM 3529 C CA . ARG A 1 490 ? -4.404 9.872 20.111 1.00 94.12 490 ARG A CA 1
ATOM 3530 C C . ARG A 1 490 ? -2.953 9.579 20.462 1.00 94.12 490 ARG A C 1
ATOM 3532 O O . ARG A 1 490 ? -2.054 10.203 19.908 1.00 94.12 490 ARG A O 1
ATOM 3539 N N . ARG A 1 491 ? -2.705 8.579 21.316 1.00 94.56 491 ARG A N 1
ATOM 3540 C CA . ARG A 1 491 ? -1.335 8.167 21.652 1.00 94.56 491 ARG A CA 1
ATOM 3541 C C . ARG A 1 491 ? -0.555 7.716 20.417 1.00 94.56 491 ARG A C 1
ATOM 3543 O O . ARG A 1 491 ? 0.628 8.017 20.323 1.00 94.56 491 ARG A O 1
ATOM 3550 N N . ARG A 1 492 ? -1.187 6.977 19.495 1.00 94.81 492 ARG A N 1
ATOM 3551 C CA . ARG A 1 492 ? -0.512 6.504 18.277 1.00 94.81 492 ARG A CA 1
ATOM 3552 C C . ARG A 1 492 ? -0.238 7.639 17.294 1.00 94.81 492 ARG A C 1
ATOM 3554 O O . ARG A 1 492 ? 0.845 7.679 16.732 1.00 94.81 492 ARG A O 1
ATOM 3561 N N . ALA A 1 493 ? -1.203 8.533 17.102 1.00 91.69 493 ALA A N 1
ATOM 3562 C CA . ALA A 1 493 ? -1.099 9.618 16.132 1.00 91.69 493 ALA A CA 1
ATOM 3563 C C . ALA A 1 493 ? -0.198 10.781 16.592 1.00 91.69 493 ALA A C 1
ATOM 3565 O O . ALA A 1 493 ? 0.350 11.496 15.755 1.00 91.69 493 ALA A O 1
ATOM 3566 N N . GLY A 1 494 ? -0.018 10.952 17.906 1.00 88.69 494 GLY A N 1
ATOM 3567 C CA . GLY A 1 494 ? 0.754 12.049 18.489 1.00 88.69 494 GLY A CA 1
ATOM 3568 C C . GLY A 1 494 ? -0.026 13.368 18.548 1.00 88.69 494 GLY A C 1
ATOM 3569 O O . GLY A 1 494 ? -1.191 13.447 18.167 1.00 88.69 494 GLY A O 1
ATOM 3570 N N . GLU A 1 495 ? 0.619 14.426 19.045 1.00 83.50 495 GLU A N 1
ATOM 3571 C CA . GLU A 1 495 ? -0.039 15.720 19.311 1.00 83.50 495 GLU A CA 1
ATOM 3572 C C . GLU A 1 495 ? -0.365 16.524 18.040 1.00 83.50 495 GLU A C 1
ATOM 3574 O O . GLU A 1 495 ? -1.230 17.396 18.060 1.00 83.50 495 GLU A O 1
ATOM 3579 N N . GLY A 1 496 ? 0.296 16.219 16.919 1.00 83.31 496 GLY A N 1
ATOM 3580 C CA . GLY A 1 496 ? 0.134 16.945 15.655 1.00 83.31 496 GLY A CA 1
ATOM 3581 C C . GLY A 1 496 ? -1.104 16.564 14.838 1.00 83.31 496 GLY A C 1
ATOM 3582 O O . GLY A 1 496 ? -1.401 17.233 13.849 1.00 83.31 496 GLY A O 1
ATOM 3583 N N . VAL A 1 497 ? -1.824 15.503 15.221 1.00 93.75 497 VAL A N 1
ATOM 3584 C CA . VAL A 1 497 ? -2.964 14.981 14.457 1.00 93.75 497 VAL A CA 1
ATOM 3585 C C . VAL A 1 497 ? -4.154 14.748 15.377 1.00 93.75 497 VAL A C 1
ATOM 3587 O O . VAL A 1 497 ? -4.135 13.885 16.254 1.00 93.75 497 VAL A O 1
ATOM 3590 N N . ARG A 1 498 ? -5.246 15.475 15.139 1.00 95.69 498 ARG A N 1
ATOM 3591 C CA . ARG A 1 498 ? -6.507 15.235 15.847 1.00 95.69 498 ARG A CA 1
ATOM 3592 C C . ARG A 1 498 ? -7.150 13.947 15.336 1.00 95.69 498 ARG A C 1
ATOM 3594 O O . ARG A 1 498 ? -7.534 13.881 14.172 1.00 95.69 498 ARG A O 1
ATOM 3601 N N . VAL A 1 499 ? -7.336 12.955 16.202 1.00 96.81 499 VAL A N 1
ATOM 3602 C CA . VAL A 1 499 ? -7.970 11.682 15.825 1.00 96.81 499 VAL A CA 1
ATOM 3603 C C . VAL A 1 499 ? -9.238 11.440 16.623 1.00 96.81 499 VAL A C 1
ATOM 3605 O O . VAL A 1 499 ? -9.229 11.532 17.848 1.00 96.81 499 VAL A O 1
ATOM 3608 N N . GLU A 1 500 ? -10.313 11.113 15.912 1.00 97.19 500 GLU A N 1
ATOM 3609 C CA . GLU A 1 500 ? -11.629 10.805 16.472 1.00 97.19 500 GLU A CA 1
ATOM 3610 C C . GLU A 1 500 ? -12.187 9.535 15.818 1.00 97.19 500 GLU A C 1
ATOM 3612 O O . GLU A 1 500 ? -11.764 9.160 14.720 1.00 97.19 500 GLU A O 1
ATOM 3617 N N . ALA A 1 501 ? -13.129 8.865 16.480 1.00 97.56 501 ALA A N 1
ATOM 3618 C CA . ALA A 1 501 ? -13.694 7.611 16.008 1.00 97.56 501 ALA A CA 1
ATOM 3619 C C . ALA A 1 501 ? -15.220 7.545 16.127 1.00 97.56 501 ALA A C 1
ATOM 3621 O O . ALA A 1 501 ? -15.820 8.031 17.088 1.00 97.56 501 ALA A O 1
ATOM 3622 N N . VAL A 1 502 ? -15.822 6.860 15.154 1.00 97.56 502 VAL A N 1
ATOM 3623 C CA . VAL A 1 502 ? -17.206 6.385 15.188 1.00 97.56 502 VAL A CA 1
ATOM 3624 C C . VAL A 1 502 ? -17.174 4.861 15.148 1.00 97.56 502 VAL A C 1
ATOM 3626 O O . VAL A 1 502 ? -16.659 4.260 14.199 1.00 97.56 502 VAL A O 1
ATOM 3629 N N . VAL A 1 503 ? -17.712 4.239 16.195 1.00 97.50 503 VAL A N 1
ATOM 3630 C CA . VAL A 1 503 ? -17.868 2.786 16.287 1.00 97.50 503 VAL A CA 1
ATOM 3631 C C . VAL A 1 503 ? -19.320 2.444 16.018 1.00 97.50 503 VAL A C 1
ATOM 3633 O O . VAL A 1 503 ? -20.216 3.025 16.633 1.00 97.50 503 VAL A O 1
ATOM 3636 N N . PHE A 1 504 ? -19.547 1.478 15.139 1.00 96.12 504 PHE A N 1
ATOM 3637 C CA . PHE A 1 504 ? -20.887 1.013 14.807 1.00 96.12 504 PHE A CA 1
ATOM 3638 C C . PHE A 1 504 ? -20.965 -0.514 14.804 1.00 96.12 504 PHE A C 1
ATOM 3640 O O . PHE A 1 504 ? -19.944 -1.207 14.748 1.00 96.12 504 PHE A O 1
ATOM 3647 N N . SER A 1 505 ? -22.186 -1.022 14.826 1.00 94.75 505 SER A N 1
ATOM 3648 C CA . SER A 1 505 ? -22.518 -2.387 14.427 1.00 94.75 505 SER A CA 1
ATOM 3649 C C . SER A 1 505 ? -23.565 -2.345 13.323 1.00 94.75 505 SER A C 1
ATOM 3651 O O . SER A 1 505 ? -24.282 -1.354 13.184 1.00 94.75 505 SER A O 1
ATOM 3653 N N . THR A 1 506 ? -23.647 -3.401 12.520 1.00 87.81 506 THR A N 1
ATOM 3654 C CA . THR A 1 506 ? -24.646 -3.476 11.447 1.00 87.81 506 THR A CA 1
ATOM 3655 C C . THR A 1 506 ? -26.073 -3.569 11.978 1.00 87.81 506 THR A C 1
ATOM 3657 O O . THR A 1 506 ? -26.984 -3.100 11.307 1.00 87.81 506 THR A O 1
ATOM 3660 N N . VAL A 1 507 ? -26.269 -4.146 13.167 1.00 91.56 507 VAL A N 1
ATOM 3661 C CA . VAL A 1 507 ? -27.602 -4.339 13.757 1.00 91.56 507 VAL A CA 1
ATOM 3662 C C . VAL A 1 507 ? -28.039 -3.115 14.561 1.00 91.56 507 VAL A C 1
ATOM 3664 O O . VAL A 1 507 ? -29.159 -2.637 14.403 1.00 91.56 507 VAL A O 1
ATOM 3667 N N . HIS A 1 508 ? -27.151 -2.565 15.392 1.00 92.12 508 HIS A N 1
ATOM 3668 C CA . HIS A 1 508 ? -27.509 -1.514 16.353 1.00 92.12 508 HIS A CA 1
ATOM 3669 C C . HIS A 1 508 ? -27.085 -0.101 15.918 1.00 92.12 508 HIS A C 1
ATOM 3671 O O . HIS A 1 508 ? -27.221 0.851 16.688 1.00 92.12 508 HIS A O 1
ATOM 3677 N N . GLY A 1 509 ? -26.541 0.057 14.707 1.00 93.31 509 GLY A N 1
ATOM 3678 C CA . GLY A 1 509 ? -26.069 1.342 14.196 1.00 93.31 509 GLY A CA 1
ATOM 3679 C C . GLY A 1 509 ? -24.894 1.894 15.009 1.00 93.31 509 GLY A C 1
ATOM 3680 O O . GLY A 1 509 ? -23.978 1.156 15.386 1.00 93.31 509 GLY A O 1
ATOM 3681 N N . VAL A 1 510 ? -24.886 3.206 15.266 1.00 96.56 510 VAL A N 1
ATOM 3682 C CA . VAL A 1 510 ? -23.801 3.867 16.010 1.00 96.56 510 VAL A CA 1
ATOM 3683 C C . VAL A 1 510 ? -23.838 3.490 17.490 1.00 96.56 510 VAL A C 1
ATOM 3685 O O . VAL A 1 510 ? -24.823 3.728 18.182 1.00 96.56 510 VAL A O 1
ATOM 3688 N N . LEU A 1 511 ? -22.713 2.984 17.990 1.00 96.81 511 LEU A N 1
ATOM 3689 C CA . LEU A 1 511 ? -22.529 2.579 19.385 1.00 96.81 511 LEU A CA 1
ATOM 3690 C C . LEU A 1 511 ? -21.676 3.572 20.172 1.00 96.81 511 LEU A C 1
ATOM 3692 O O . LEU A 1 511 ? -21.923 3.808 21.351 1.00 96.81 511 LEU A O 1
ATOM 3696 N N . VAL A 1 512 ? -20.656 4.142 19.527 1.00 97.50 512 VAL A N 1
ATOM 3697 C CA . VAL A 1 512 ? -19.721 5.078 20.158 1.00 97.50 512 VAL A CA 1
ATOM 3698 C C . VAL A 1 512 ? -19.405 6.212 19.200 1.00 97.50 512 VAL A C 1
ATOM 3700 O O . VAL A 1 512 ? -19.087 5.987 18.031 1.00 97.50 512 VAL A O 1
ATOM 3703 N N . ARG A 1 513 ? -19.403 7.428 19.743 1.00 97.44 513 ARG A N 1
ATOM 3704 C CA . ARG A 1 513 ? -18.774 8.609 19.154 1.00 97.44 513 ARG A CA 1
ATOM 3705 C C . ARG A 1 513 ? -17.775 9.150 20.166 1.00 97.44 513 ARG A C 1
ATOM 3707 O O . ARG A 1 513 ? -18.139 9.373 21.319 1.00 97.44 513 ARG A O 1
ATOM 3714 N N . THR A 1 514 ? -16.522 9.329 19.763 1.00 96.56 514 THR A N 1
ATOM 3715 C CA . THR A 1 514 ? -15.563 10.061 20.602 1.00 96.56 514 THR A CA 1
ATOM 3716 C C . THR A 1 514 ? -15.935 11.553 20.631 1.00 96.56 514 THR A C 1
ATOM 3718 O O . THR A 1 514 ? -16.640 12.017 19.728 1.00 96.56 514 THR A O 1
ATOM 3721 N N . PRO A 1 515 ? -15.504 12.332 21.641 1.00 94.69 515 PRO A N 1
ATOM 3722 C CA . PRO A 1 515 ? -16.022 13.683 21.888 1.00 94.69 515 PRO A CA 1
ATOM 3723 C C . PRO A 1 515 ? -15.956 14.641 20.688 1.00 94.69 515 PRO A C 1
ATOM 3725 O O . PRO A 1 515 ? -16.830 15.488 20.520 1.00 94.69 515 PRO A O 1
ATOM 3728 N N . GLY A 1 516 ? -14.938 14.515 19.832 1.00 93.81 516 GLY A N 1
ATOM 3729 C CA . GLY A 1 516 ? -14.757 15.361 18.651 1.00 93.81 516 GLY A CA 1
ATOM 3730 C C . GLY A 1 516 ? -15.275 14.759 17.341 1.00 93.81 516 GLY A C 1
ATOM 3731 O O . GLY A 1 516 ? -15.042 15.362 16.283 1.00 93.81 516 GLY A O 1
ATOM 3732 N N . ALA A 1 517 ? -15.918 13.586 17.376 1.00 94.75 517 ALA A N 1
ATOM 3733 C CA . ALA A 1 517 ? -16.289 12.821 16.186 1.00 94.75 517 ALA A CA 1
ATOM 3734 C C . ALA A 1 517 ? -17.305 13.552 15.302 1.00 94.75 517 ALA A C 1
ATOM 3736 O O . ALA A 1 517 ? -17.121 13.592 14.087 1.00 94.75 517 ALA A O 1
ATOM 3737 N N . ASP A 1 518 ? -18.324 14.196 15.874 1.00 94.12 518 ASP A N 1
ATOM 3738 C CA . ASP A 1 518 ? -19.346 14.916 15.095 1.00 94.12 518 ASP A CA 1
ATOM 3739 C C . ASP A 1 518 ? -18.766 16.143 14.394 1.00 94.12 518 ASP A C 1
ATOM 3741 O O . ASP A 1 518 ? -18.944 16.336 13.189 1.00 94.12 518 ASP A O 1
ATOM 3745 N N . ALA A 1 519 ? -17.970 16.929 15.121 1.00 94.00 519 ALA A N 1
ATOM 3746 C CA . ALA A 1 519 ? -17.265 18.070 14.553 1.00 94.00 519 ALA A CA 1
ATOM 3747 C C . ALA A 1 519 ? -16.304 17.643 13.431 1.00 94.00 519 ALA A C 1
ATOM 3749 O O . ALA A 1 519 ? -16.138 18.372 12.450 1.00 94.00 519 ALA A O 1
ATOM 3750 N N . LEU A 1 520 ? -15.664 16.474 13.569 1.00 93.31 520 LEU A N 1
ATOM 3751 C CA . LEU A 1 520 ? -14.760 15.956 12.546 1.00 93.31 520 LEU A CA 1
ATOM 3752 C C . LEU A 1 520 ? -15.517 15.379 11.346 1.00 93.31 520 LEU A C 1
ATOM 3754 O O . LEU A 1 520 ? -15.114 15.613 10.213 1.00 93.31 520 LEU A O 1
ATOM 3758 N N . THR A 1 521 ? -16.648 14.715 11.581 1.00 92.88 521 THR A N 1
ATOM 3759 C CA . THR A 1 521 ? -17.569 14.230 10.540 1.00 92.88 521 THR A CA 1
ATOM 3760 C C . THR A 1 521 ? -18.044 15.393 9.670 1.00 92.88 521 THR A C 1
ATOM 3762 O O . THR A 1 521 ? -17.912 15.350 8.447 1.00 92.88 521 THR A O 1
ATOM 3765 N N . ALA A 1 522 ? -18.482 16.493 10.290 1.00 90.75 522 ALA A N 1
ATOM 3766 C CA . ALA A 1 522 ? -18.872 17.705 9.573 1.00 90.75 522 ALA A CA 1
ATOM 3767 C C . ALA A 1 522 ? -17.703 18.334 8.791 1.00 90.75 522 ALA A C 1
ATOM 3769 O O . ALA A 1 522 ? -17.900 18.856 7.694 1.00 90.75 522 ALA A O 1
ATOM 3770 N N . LEU A 1 523 ? -16.476 18.290 9.326 1.00 89.94 523 LEU A N 1
ATOM 3771 C CA . LEU A 1 523 ? -15.288 18.774 8.616 1.00 89.94 523 LEU A CA 1
ATOM 3772 C C . LEU A 1 523 ? -14.981 17.928 7.373 1.00 89.94 523 LEU A C 1
ATOM 3774 O O . LEU A 1 523 ? -14.770 18.498 6.303 1.00 89.94 523 LEU A O 1
ATOM 3778 N N . VAL A 1 524 ? -15.019 16.597 7.494 1.00 88.75 524 VAL A N 1
ATOM 3779 C CA . VAL A 1 524 ? -14.833 15.667 6.365 1.00 88.75 524 VAL A CA 1
ATOM 3780 C C . VAL A 1 524 ? -15.871 15.931 5.272 1.00 88.75 524 VAL A C 1
ATOM 3782 O O . VAL A 1 524 ? -15.507 16.036 4.099 1.00 88.75 524 VAL A O 1
ATOM 3785 N N . ALA A 1 525 ? -17.143 16.093 5.649 1.00 86.19 525 ALA A N 1
ATOM 3786 C CA . ALA A 1 525 ? -18.226 16.382 4.711 1.00 86.19 525 ALA A CA 1
ATOM 3787 C C . ALA A 1 525 ? -18.019 17.719 3.970 1.00 86.19 525 ALA A C 1
ATOM 3789 O O . ALA A 1 525 ? -18.156 17.778 2.747 1.00 86.19 525 ALA A O 1
ATOM 3790 N N . ARG A 1 526 ? -17.617 18.783 4.682 1.00 84.31 526 ARG A N 1
ATOM 3791 C CA . ARG A 1 526 ? -17.322 20.096 4.076 1.00 84.31 526 ARG A CA 1
ATOM 3792 C C . ARG A 1 526 ? -16.137 20.050 3.113 1.00 84.31 526 ARG A C 1
ATOM 3794 O O . ARG A 1 526 ? -16.241 20.563 2.002 1.00 84.31 526 ARG A O 1
ATOM 3801 N N . GLU A 1 527 ? -15.030 19.410 3.498 1.00 80.19 527 GLU A N 1
ATOM 3802 C CA . GLU A 1 527 ? -13.870 19.255 2.605 1.00 80.19 527 GLU A CA 1
ATOM 3803 C C . GLU A 1 527 ? -14.224 18.441 1.349 1.00 80.19 527 GLU A C 1
ATOM 3805 O O . GLU A 1 527 ? -13.677 18.696 0.272 1.00 80.19 527 GLU A O 1
ATOM 3810 N N . ALA A 1 528 ? -15.148 17.478 1.461 1.00 72.19 528 ALA A N 1
ATOM 3811 C CA . ALA A 1 528 ? -15.673 16.732 0.321 1.00 72.19 528 ALA A CA 1
ATOM 3812 C C . ALA A 1 528 ? -16.485 17.600 -0.649 1.00 72.19 528 ALA A C 1
ATOM 3814 O O . ALA A 1 528 ? -16.313 17.455 -1.859 1.00 72.19 528 ALA A O 1
ATOM 3815 N N . ALA A 1 529 ? -17.305 18.519 -0.137 1.00 65.88 529 ALA A N 1
ATOM 3816 C CA . ALA A 1 529 ? -18.094 19.436 -0.957 1.00 65.88 529 ALA A CA 1
ATOM 3817 C C . ALA A 1 529 ? -17.216 20.446 -1.722 1.00 65.88 529 ALA A C 1
ATOM 3819 O O . ALA A 1 529 ? -17.322 20.530 -2.945 1.00 65.88 529 ALA A O 1
ATOM 3820 N N . CYS A 1 530 ? -16.273 21.124 -1.051 1.00 57.47 530 CYS A N 1
ATOM 3821 C CA . CYS A 1 530 ? -15.399 22.117 -1.700 1.00 57.47 530 CYS A CA 1
ATOM 3822 C C . CYS A 1 530 ? -14.507 21.517 -2.804 1.00 57.47 530 CYS A C 1
ATOM 3824 O O . CYS A 1 530 ? -14.177 22.185 -3.781 1.00 57.47 530 CYS A O 1
ATOM 3826 N N . GLY A 1 531 ? -14.122 20.241 -2.678 1.00 54.16 531 GLY A N 1
ATOM 3827 C CA . GLY A 1 531 ? -13.321 19.549 -3.694 1.00 54.16 531 GLY A CA 1
ATOM 3828 C C . GLY A 1 531 ? -14.061 19.264 -5.008 1.00 54.16 531 GLY A C 1
ATOM 3829 O O . GLY A 1 531 ? -13.405 18.979 -6.007 1.00 54.16 531 GLY A O 1
ATOM 3830 N N . LYS A 1 532 ? -15.401 19.331 -5.027 1.00 50.97 532 LYS A N 1
ATOM 3831 C CA . LYS A 1 532 ? -16.217 19.127 -6.238 1.00 50.97 532 LYS A CA 1
ATOM 3832 C C . LYS A 1 532 ? -16.415 20.413 -7.050 1.00 50.97 532 LYS A C 1
ATOM 3834 O O . LYS A 1 532 ? -16.699 20.326 -8.240 1.00 50.97 532 LYS A O 1
ATOM 3839 N N . GLU A 1 533 ? -16.239 21.584 -6.438 1.00 40.62 533 GLU A N 1
ATOM 3840 C CA . GLU A 1 533 ? -16.442 22.889 -7.088 1.00 40.62 533 GLU A CA 1
ATOM 3841 C C . GLU A 1 533 ? -15.177 23.425 -7.781 1.00 40.62 533 GLU A C 1
ATOM 3843 O O . GLU A 1 533 ? -15.282 24.095 -8.802 1.00 40.62 533 GLU A O 1
ATOM 3848 N N . GLY A 1 534 ? -13.977 23.073 -7.302 1.00 40.16 534 GLY A N 1
ATOM 3849 C CA . GLY A 1 534 ? -12.694 23.526 -7.871 1.00 40.16 534 GLY A CA 1
ATOM 3850 C C . GLY A 1 534 ? -12.154 22.713 -9.059 1.00 40.16 534 GLY A C 1
ATOM 3851 O O . GLY A 1 534 ? -10.977 22.839 -9.384 1.00 40.16 534 GLY A O 1
ATOM 3852 N N . GLY A 1 535 ? -12.967 21.834 -9.652 1.00 37.00 535 GLY A N 1
ATOM 3853 C CA . GLY A 1 535 ? -12.582 20.940 -10.754 1.00 37.00 535 GLY A CA 1
ATOM 3854 C C . GLY A 1 535 ? -13.373 21.141 -12.050 1.00 37.00 535 GLY A C 1
ATOM 3855 O O . GLY A 1 535 ? -13.412 20.215 -12.860 1.00 37.00 535 GLY A O 1
ATOM 3856 N N . ARG A 1 536 ? -14.042 22.289 -12.214 1.00 30.16 536 ARG A N 1
ATOM 3857 C CA . ARG A 1 536 ? -14.668 22.703 -13.478 1.00 30.16 536 ARG A CA 1
ATOM 3858 C C . ARG A 1 536 ? -13.773 23.647 -14.255 1.00 30.16 536 ARG A C 1
ATOM 3860 O O . ARG A 1 536 ? -13.173 24.529 -13.603 1.00 30.16 536 ARG A O 1
#

Sequence (536 aa):
MAQRRTASKRPRRGGDDAPAYPFFTHTACPYFPCHQGLEPERFNCLFCFCPLYALGDRCGGNFTYTESGVKVCTNCVLPHVRDEGTRMVYERFAELSALAARTPSGAGAPATARAAVDPPGDRAVDQAAGPVADLSAGQAAQSAVEGPLPPHAAYVMVGKKRLRCGYTTGTCAAAAALAAARLAVGADPTPAVRVRVPAGVDVRVDVEEADRGAGWARAAVRKFAGDDPDVTDGALVSALVELVDDPGVQVDGGTGVGRVTRAGLDQPPGAAAINSVPRRMIAETVASALADAQHAGGARVTIEVPDGAALAMRTFNPRLGIQGGISILGTTGIVRPMSEDALIASIQLEMRMLRARGRKTLLLSPGNYGRDFACADLGLDFASCVQCSNYLGAALDAAALLGFTAVLVVGHAGKLAKVAAGAMNTHSRTVDGRFEVLAALAAAEGGDAALAEGLLGCVTVDEAIELLDAAGLRQAVMARMGQRIEAHLRRRAGEGVRVEAVVFSTVHGVLVRTPGADALTALVAREAACGKEGGR